Protein AF-A0A443SEF2-F1 (afdb_monomer)

Organism: NCBI:txid299467

Solvent-accessible surface area (backbone atoms only — not comparable to full-atom values): 26270 Å² total; per-residue (Å²): 132,87,85,81,88,89,82,84,82,89,83,88,82,91,87,83,85,88,81,92,82,82,82,84,72,86,77,74,76,85,74,77,94,78,76,86,68,85,72,50,76,70,44,28,43,42,36,48,50,51,30,52,54,38,49,52,52,45,51,46,50,52,51,35,56,52,44,46,54,47,48,27,53,51,24,52,75,70,64,40,57,72,59,18,53,52,37,48,45,32,68,51,46,24,25,53,52,43,18,51,45,51,42,31,57,44,52,56,73,44,94,71,85,54,67,69,58,47,52,52,33,39,53,56,11,63,40,36,69,66,49,41,55,50,35,39,48,52,46,33,52,61,22,58,78,46,36,87,64,62,45,63,75,52,73,70,53,50,51,51,51,42,52,43,49,48,62,28,44,56,46,43,43,42,41,26,50,54,18,24,52,55,47,46,24,49,52,54,25,49,63,64,72,42,78,85,82,73,87,53,79,73,56,52,54,57,48,52,52,52,54,51,48,44,49,39,30,50,51,37,39,51,52,34,54,61,49,56,35,59,62,75,50,53,77,67,49,46,48,28,43,50,54,10,46,51,22,32,34,50,19,40,38,52,49,51,22,56,33,41,77,81,36,58,72,60,46,56,52,54,52,49,50,51,24,48,54,48,19,53,54,52,42,50,54,27,53,49,34,46,51,67,50,43,80,74,40,98,81,54,79,74,78,75,67,49,66,64,38,56,49,26,43,49,52,51,34,34,60,73,46,4,58,42,50,73,48,47,79,73,83,48,68,80,50,44,44,94,55,40,57,58,53,51,51,49,51,53,50,52,49,53,51,50,47,51,49,52,37,48,53,51,42,39,72,76,77,37,89,77,73,53,73,68,55,53,51,49,56,48,48,32,51,52,21,41,54,50,9,49,50,30,37,52,50,26,60,70,73,45,68,89,58,57,62,50,60,46,56,41,50,53,49,50,63,66,69,49,80,72,74,88,84,72,88,66,74,90,56,54,72,60,56,64,53,35,60,59,43,22,57,60,45,52,58,42,63,72,56,33,52,78,83,62,62,70,67,40,51,56,52,49,51,52,48,55,50,55,51,55,62,64,73,74,112

InterPro domains:
  IPR018629 XK-related protein [PF09815] (53-398)
  IPR050895 XK-related phospholipid scramblase [PTHR16024] (29-406)

Foldseek 3Di:
DDDDDDDDDDDDDDDDDDDDDDDDDDDDPDDDPPDPPPPDLCLLQVLVVLLVVLVVLLVLLVLLVVLLVVQLVVCVVVVVVVSNVLSVCLVQVLLVLQLLVQLLLVLLPDVDDDPVSNVVSNVCSNCLSVVLNVLSVVSNVLSVVCNVVSDHDDPVVVLVNLLSLQSNLVSLLSNLVSNLLSLLLVLLLVVVLPPQPPDDPVSVVVVVSSVSNNVSSLVSVLVSLLQQAWLPDDPLLRVLLSLLLSLLSLLLSLLLSLLCSPQPPVSVVVLVVQLVVFLVVVLVLQVVQVVVVCVVPVPPPPSPPDPSSSVSLSSLSSSPPSNCLSRDQDCAASCVPPVNVLVSLVVSLVVSVVSVVSSCVVCCVPPNDDDDPVRVVSVVSSVCSSVSSSVSVVVSSVVDDPCPNLVLVLVLVVVVPPDDPPDDPDDDCVSVSSSQSNTGDVSVSCVSRHNGDDNVVSVVVVVVVVVVVVVVVVD

Mean predicted aligned error: 12.03 Å

Radius of gyration: 27.91 Å; Cα contacts (8 Å, |Δi|>4): 403; chains: 1; bounding box: 65×91×68 Å

Structure (mmCIF, N/CA/C/O backbone):
data_AF-A0A443SEF2-F1
#
_entry.id   AF-A0A443SEF2-F1
#
loop_
_atom_site.group_PDB
_atom_site.id
_atom_site.type_symbol
_atom_site.label_atom_id
_atom_site.label_alt_id
_atom_site.label_comp_id
_atom_site.label_asym_id
_atom_site.label_entity_id
_atom_site.label_seq_id
_atom_site.pdbx_PDB_ins_code
_atom_site.Cartn_x
_atom_site.Cartn_y
_atom_site.Cartn_z
_atom_site.occupancy
_atom_site.B_iso_or_equiv
_atom_site.auth_seq_id
_atom_site.auth_comp_id
_atom_site.auth_asym_id
_atom_site.auth_atom_id
_atom_site.pdbx_PDB_model_num
ATOM 1 N N . MET A 1 1 ? -13.522 63.392 -0.055 1.00 31.08 1 MET A N 1
ATOM 2 C CA . MET A 1 1 ? -12.652 64.544 0.246 1.00 31.08 1 MET A CA 1
ATOM 3 C C . MET A 1 1 ? -13.063 65.016 1.622 1.00 31.08 1 MET A C 1
ATOM 5 O O . MET A 1 1 ? -14.223 65.380 1.734 1.00 31.08 1 MET A O 1
ATOM 9 N N . ASN A 1 2 ? -12.163 64.802 2.591 1.00 27.89 2 ASN A N 1
ATOM 10 C CA . ASN A 1 2 ? -11.969 65.402 3.926 1.00 27.89 2 ASN A CA 1
ATOM 11 C C . ASN A 1 2 ? -13.153 66.121 4.580 1.00 27.89 2 ASN A C 1
ATOM 13 O O . ASN A 1 2 ? -13.863 66.870 3.930 1.00 27.89 2 ASN A O 1
ATOM 17 N N . ASP A 1 3 ? -13.403 66.062 5.873 1.00 30.77 3 ASP A N 1
ATOM 18 C CA . ASP A 1 3 ? -12.694 65.699 7.110 1.00 30.77 3 ASP A CA 1
ATOM 19 C C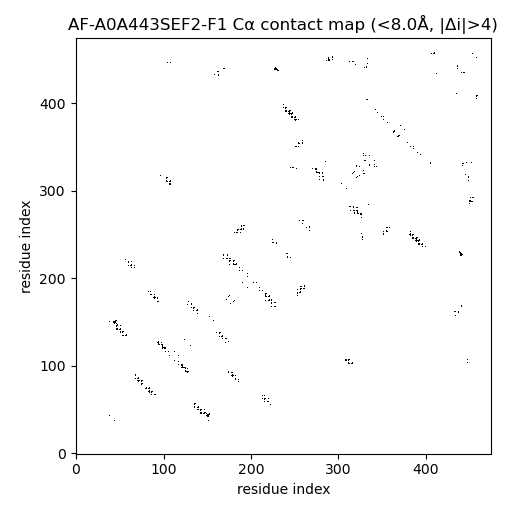 . ASP A 1 3 ? -13.858 65.743 8.151 1.00 30.77 3 ASP A C 1
ATOM 21 O O . ASP A 1 3 ? -14.938 66.245 7.843 1.00 30.77 3 ASP A O 1
ATOM 25 N N . GLU A 1 4 ? -13.866 65.217 9.367 1.00 31.42 4 GLU A N 1
ATOM 26 C CA . GLU A 1 4 ? -12.897 65.360 10.440 1.00 31.42 4 GLU A CA 1
ATOM 27 C C . GLU A 1 4 ? -13.486 64.581 11.635 1.00 31.42 4 GLU A C 1
ATOM 29 O O . GLU A 1 4 ? -14.703 64.551 11.852 1.00 31.42 4 GLU A O 1
ATOM 34 N N . ARG A 1 5 ? -12.621 63.931 12.413 1.00 31.66 5 ARG A N 1
ATOM 35 C CA . ARG A 1 5 ? -12.939 63.354 13.727 1.00 31.66 5 ARG A CA 1
ATOM 36 C C . ARG A 1 5 ? -13.062 64.468 14.770 1.00 31.66 5 ARG A C 1
ATOM 38 O O . ARG A 1 5 ? -12.310 65.424 14.694 1.00 31.66 5 ARG A O 1
ATOM 45 N N . GLU A 1 6 ? -13.885 64.248 15.800 1.00 31.42 6 GLU A N 1
ATOM 46 C CA . GLU A 1 6 ? -13.495 64.222 17.234 1.00 31.42 6 GLU A CA 1
ATOM 47 C C . GLU A 1 6 ? -14.647 64.609 18.180 1.00 31.42 6 GLU A C 1
ATOM 49 O O . GLU A 1 6 ? -15.250 65.671 18.039 1.00 31.42 6 GLU A O 1
ATOM 54 N N . ARG A 1 7 ? -14.893 63.750 19.185 1.00 28.31 7 ARG A N 1
ATOM 55 C CA . ARG A 1 7 ? -15.193 64.032 20.617 1.00 28.31 7 ARG A CA 1
ATOM 56 C C . ARG A 1 7 ? -15.689 62.729 21.264 1.00 28.31 7 ARG A C 1
ATOM 58 O O . ARG A 1 7 ? -16.687 62.176 20.822 1.00 28.31 7 ARG A O 1
ATOM 65 N N . ILE A 1 8 ? -14.898 62.049 22.098 1.00 29.11 8 ILE A N 1
ATOM 66 C CA . ILE A 1 8 ? -14.588 62.308 23.525 1.00 29.11 8 ILE A CA 1
ATOM 67 C C . ILE A 1 8 ? -15.820 62.141 24.443 1.00 29.11 8 ILE A C 1
ATOM 69 O O . ILE A 1 8 ? -16.659 63.027 24.554 1.00 29.11 8 ILE A O 1
ATOM 73 N N . GLU A 1 9 ? -15.877 60.947 25.048 1.00 27.11 9 GLU A N 1
ATOM 74 C CA . GLU A 1 9 ? -16.004 60.627 26.486 1.00 27.11 9 GLU A CA 1
ATOM 75 C C . GLU A 1 9 ? -17.026 61.342 27.405 1.00 27.11 9 GLU A C 1
ATOM 77 O O . GLU A 1 9 ? -16.905 62.512 27.745 1.00 27.11 9 GLU A O 1
ATOM 82 N N . THR A 1 10 ? -17.964 60.514 27.897 1.00 25.31 10 THR A N 1
ATOM 83 C CA . THR A 1 10 ? -18.425 60.303 29.297 1.00 25.31 10 THR A CA 1
ATOM 84 C C . THR A 1 10 ? -18.629 61.477 30.267 1.00 25.31 10 THR A C 1
ATOM 86 O O . THR A 1 10 ? -17.675 62.148 30.642 1.00 25.31 10 THR A O 1
ATOM 89 N N . CYS A 1 11 ? -19.824 61.531 30.888 1.00 23.69 11 CYS A N 1
ATOM 90 C CA . CYS A 1 11 ? -19.982 61.351 32.348 1.00 23.69 11 CYS A CA 1
ATOM 91 C C . CYS A 1 11 ? -21.457 61.276 32.822 1.00 23.69 11 CYS A C 1
ATOM 93 O O . CYS A 1 11 ? -22.261 62.163 32.559 1.00 23.69 11 CYS A O 1
ATOM 95 N N . ASN A 1 12 ? -21.751 60.184 33.540 1.00 24.08 12 ASN A N 1
ATOM 96 C CA . ASN A 1 12 ? -22.638 59.957 34.699 1.00 24.08 12 ASN A CA 1
ATOM 97 C C . ASN A 1 12 ? -23.576 61.076 35.216 1.00 24.08 12 ASN A C 1
ATOM 99 O O . ASN A 1 12 ? -23.124 62.182 35.486 1.00 24.08 12 ASN A O 1
ATOM 103 N N . SER A 1 13 ? -24.809 60.717 35.625 1.00 25.25 13 SER A N 1
ATOM 104 C CA . SER A 1 13 ? -25.095 60.304 37.023 1.00 25.25 13 SER A CA 1
ATOM 105 C C . SER A 1 13 ? -26.589 60.013 37.305 1.00 25.25 13 SER A C 1
ATOM 107 O O . SER A 1 13 ? -27.451 60.851 37.072 1.00 25.25 13 SER A O 1
ATOM 109 N N . THR A 1 14 ? -26.830 58.829 37.892 1.00 2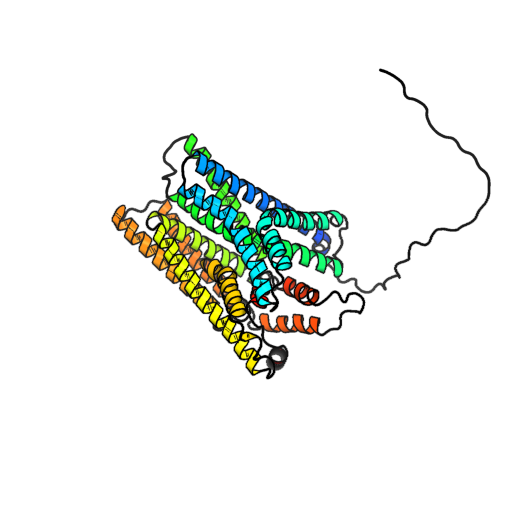6.09 14 THR A N 1
ATOM 110 C CA . THR A 1 14 ? -27.801 58.458 38.958 1.00 26.09 14 THR A CA 1
ATOM 111 C C . THR A 1 14 ? -29.285 58.845 38.881 1.00 26.09 14 THR A C 1
ATOM 113 O O . THR A 1 14 ? -29.633 60.013 39.012 1.00 26.09 14 THR A O 1
ATOM 116 N N . ASN A 1 15 ? -30.164 57.830 38.940 1.00 27.08 15 ASN A N 1
ATOM 117 C CA . ASN A 1 15 ? -30.991 57.537 40.131 1.00 27.08 15 ASN A CA 1
ATOM 118 C C . ASN A 1 15 ? -31.884 56.293 39.933 1.00 27.08 15 ASN A C 1
ATOM 120 O O . ASN A 1 15 ? -32.561 56.185 38.917 1.00 27.08 15 ASN A O 1
ATOM 124 N N . GLY A 1 16 ? -31.970 55.428 40.956 1.00 25.95 16 GLY A N 1
ATOM 125 C CA . GLY A 1 16 ? -33.220 54.705 41.250 1.00 25.95 16 GLY A CA 1
ATOM 126 C C . GLY A 1 16 ? -33.213 53.168 41.270 1.00 25.95 16 GLY A C 1
ATOM 127 O O . GLY A 1 16 ? -33.671 52.549 40.326 1.00 25.95 16 GLY A O 1
ATOM 128 N N . VAL A 1 17 ? -32.803 52.588 42.406 1.00 28.12 17 VAL A N 1
ATOM 129 C CA . VAL A 1 17 ? -33.473 51.476 43.130 1.00 28.12 17 VAL A CA 1
ATOM 130 C C . VAL A 1 17 ? -33.784 50.149 42.388 1.00 28.12 17 VAL A C 1
ATOM 132 O O . VAL A 1 17 ? -34.808 49.992 41.739 1.00 28.12 17 VAL A O 1
ATOM 135 N N . ASN A 1 18 ? -32.918 49.158 42.650 1.00 26.17 18 ASN A N 1
ATOM 136 C CA . ASN A 1 18 ? -33.163 47.761 43.071 1.00 26.17 18 ASN A CA 1
ATOM 137 C C . ASN A 1 18 ? -34.419 47.003 42.573 1.00 26.17 18 ASN A C 1
ATOM 139 O O . ASN A 1 18 ? -35.508 47.208 43.102 1.00 26.17 18 ASN A O 1
ATOM 143 N N . ASN A 1 19 ? -34.239 45.952 41.758 1.00 26.75 19 ASN A N 1
ATOM 144 C CA . ASN A 1 19 ? -34.151 44.564 42.256 1.00 26.75 19 ASN A CA 1
ATOM 145 C C . ASN A 1 19 ? -34.047 43.520 41.124 1.00 26.75 19 ASN A C 1
ATOM 147 O O . ASN A 1 19 ? -34.882 43.460 40.229 1.00 26.75 19 ASN A O 1
ATOM 151 N N . ALA A 1 20 ? -33.004 42.695 41.258 1.00 31.42 20 ALA A N 1
ATOM 152 C CA . ALA A 1 20 ? -32.863 41.277 40.928 1.00 31.42 20 ALA A CA 1
ATOM 153 C C . ALA A 1 20 ? -33.900 40.612 40.000 1.00 31.42 20 ALA A C 1
ATOM 155 O O . ALA A 1 20 ? -35.021 40.334 40.413 1.00 31.42 20 ALA A O 1
ATOM 156 N N . ASN A 1 21 ? -33.431 40.231 38.808 1.00 27.44 21 ASN A N 1
ATOM 157 C CA . ASN A 1 21 ? -33.782 38.996 38.101 1.00 27.44 21 ASN A CA 1
ATOM 158 C C . ASN A 1 21 ? -32.638 38.689 37.118 1.00 27.44 21 ASN A C 1
ATOM 160 O O . ASN A 1 21 ? -32.672 39.113 35.966 1.00 27.44 21 ASN A O 1
ATOM 164 N N . ASP A 1 22 ? -31.601 38.004 37.609 1.00 28.27 22 ASP A N 1
ATOM 165 C CA . ASP A 1 22 ? -30.583 37.382 36.759 1.00 28.27 22 ASP A CA 1
ATOM 166 C C . ASP A 1 22 ? -31.197 36.162 36.066 1.00 28.27 22 ASP A C 1
ATOM 168 O O . ASP A 1 22 ? -31.736 35.254 36.707 1.00 28.27 22 ASP A O 1
ATOM 172 N N . GLU A 1 23 ? -31.115 36.159 34.741 1.00 29.95 23 GLU A N 1
ATOM 173 C CA . GLU A 1 23 ? -31.544 35.066 33.884 1.00 29.95 23 GLU A CA 1
ATOM 174 C C . GLU A 1 23 ? -30.740 33.788 34.165 1.00 29.95 23 GLU A C 1
ATOM 176 O O . GLU A 1 23 ? -29.507 33.749 34.155 1.00 29.95 23 GLU A O 1
ATOM 181 N N . HIS A 1 24 ? -31.485 32.710 34.401 1.00 27.84 24 HIS A N 1
ATOM 182 C CA . HIS A 1 24 ? -31.003 31.350 34.582 1.00 27.84 24 HIS A CA 1
ATOM 183 C C . HIS A 1 24 ? -30.228 30.827 33.359 1.00 27.84 24 HIS A C 1
ATOM 185 O O . HIS A 1 24 ? -30.811 30.345 32.389 1.00 27.84 24 HIS A O 1
ATOM 191 N N . LEU A 1 25 ? -28.899 30.788 33.464 1.00 30.64 25 LEU A N 1
ATOM 192 C CA . LEU A 1 25 ? -28.085 29.767 32.800 1.00 30.64 25 LEU A CA 1
ATOM 193 C C . LEU A 1 25 ? -28.329 28.405 33.487 1.00 30.64 25 LEU A C 1
ATOM 195 O O . LEU A 1 25 ? -28.334 28.353 34.721 1.00 30.64 25 LEU A O 1
ATOM 199 N N . PRO A 1 26 ? -28.506 27.292 32.746 1.00 28.31 26 PRO A N 1
ATOM 200 C CA . PRO A 1 26 ? -28.701 25.987 33.362 1.00 28.31 26 PRO A CA 1
ATOM 201 C C . PRO A 1 26 ? -27.434 25.575 34.119 1.00 28.31 26 PRO A C 1
ATOM 203 O O . PRO A 1 26 ? -26.384 25.319 33.526 1.00 28.31 26 PRO A O 1
ATOM 206 N N . GLN A 1 27 ? -27.546 25.509 35.445 1.00 25.75 27 GLN A N 1
ATOM 207 C CA . GLN A 1 27 ? -26.523 24.951 36.318 1.00 25.75 27 GLN A CA 1
ATOM 208 C C . GLN A 1 27 ? -26.372 23.454 36.028 1.00 25.75 27 GLN A C 1
ATOM 210 O O . GLN A 1 27 ? -27.274 22.654 36.275 1.00 25.75 27 GLN A O 1
ATOM 215 N N . VAL A 1 28 ? -25.204 23.077 35.510 1.00 34.28 28 VAL A N 1
ATOM 216 C CA . VAL A 1 28 ? -24.729 21.692 35.492 1.00 34.28 28 VAL A CA 1
ATOM 217 C C . VAL A 1 28 ? -24.609 21.230 36.952 1.00 34.28 28 VAL A C 1
ATOM 219 O O . VAL A 1 28 ? -23.968 21.930 37.741 1.00 34.28 28 VAL A O 1
ATOM 222 N N . PRO A 1 29 ? -25.215 20.098 37.356 1.00 30.45 29 PRO A N 1
ATOM 223 C CA . PRO A 1 29 ? -25.147 19.647 38.740 1.00 30.45 29 PRO A CA 1
ATOM 224 C C . PRO A 1 29 ? -23.691 19.362 39.143 1.00 30.45 29 PRO A C 1
ATOM 226 O O . PRO A 1 29 ? -22.912 18.861 38.324 1.00 30.45 29 PRO A O 1
ATOM 229 N N . PRO A 1 30 ? -23.303 19.657 40.397 1.00 26.58 30 PRO A N 1
ATOM 230 C CA . PRO A 1 30 ? -21.941 19.454 40.863 1.00 26.58 30 PRO A CA 1
ATOM 231 C C . PRO A 1 30 ? -21.643 17.952 40.893 1.00 26.58 30 PRO A C 1
ATOM 233 O O . PRO A 1 30 ? -22.129 17.220 41.755 1.00 26.58 30 PRO A O 1
ATOM 236 N N . GLN A 1 31 ? -20.851 17.482 39.928 1.00 30.27 31 GLN A N 1
ATOM 237 C CA . GLN A 1 31 ? -20.332 16.121 39.938 1.00 30.27 31 GLN A CA 1
ATOM 238 C C . GLN A 1 31 ? -19.457 15.928 41.176 1.00 30.27 31 GLN A C 1
ATOM 240 O O . GLN A 1 31 ? -18.488 16.654 41.413 1.00 30.27 31 GLN A O 1
ATOM 245 N N . SER A 1 32 ? -19.835 14.928 41.966 1.00 26.62 32 SER A N 1
ATOM 246 C CA . SER A 1 32 ? -19.120 14.456 43.139 1.00 26.62 32 SER A CA 1
ATOM 247 C C . SER A 1 32 ? -17.642 14.230 42.828 1.00 26.62 32 SER A C 1
ATOM 249 O O . SER A 1 32 ? -17.269 13.481 41.926 1.00 26.62 32 SER A O 1
ATOM 251 N N . SER A 1 33 ? -16.810 14.872 43.633 1.00 31.27 33 SER A N 1
ATOM 252 C CA . SER A 1 33 ? -15.357 14.814 43.670 1.00 31.27 33 SER A CA 1
ATOM 253 C C . SER A 1 33 ? -14.836 13.419 44.032 1.00 31.27 33 SER A C 1
ATOM 255 O O . SER A 1 33 ? -14.393 13.185 45.154 1.00 31.27 33 SER A O 1
ATOM 257 N N . ARG A 1 34 ? -14.854 12.467 43.094 1.00 29.20 34 ARG A N 1
ATOM 258 C CA . ARG A 1 34 ? -14.167 11.177 43.278 1.00 29.20 34 ARG A CA 1
ATOM 259 C C . ARG A 1 34 ? -13.865 10.461 41.960 1.00 29.20 34 ARG A C 1
ATOM 261 O O . ARG A 1 34 ? -14.252 9.327 41.773 1.00 29.20 34 ARG A O 1
ATOM 268 N N . ASP A 1 35 ? -13.130 11.129 41.076 1.00 30.70 35 ASP A N 1
ATOM 269 C CA . ASP A 1 35 ? -12.331 10.460 40.038 1.00 30.70 35 ASP A CA 1
ATOM 270 C C . ASP A 1 35 ? -11.144 11.346 39.628 1.00 30.70 35 ASP A C 1
ATOM 272 O O . ASP A 1 35 ? -10.974 11.779 38.490 1.00 30.70 35 ASP A O 1
ATOM 276 N N . ARG A 1 36 ? -10.265 11.641 40.595 1.00 33.81 36 ARG A N 1
ATOM 277 C CA . ARG A 1 36 ? -8.879 12.020 40.278 1.00 33.81 36 ARG A CA 1
ATOM 278 C C . ARG A 1 36 ? -8.112 10.743 39.941 1.00 33.81 36 ARG A C 1
ATOM 280 O O . ARG A 1 36 ? -7.241 10.323 40.697 1.00 33.81 36 ARG A O 1
ATOM 287 N N . SER A 1 37 ? -8.438 10.127 38.806 1.00 38.12 37 SER A N 1
ATOM 288 C CA . SER A 1 37 ? -7.465 9.254 38.162 1.00 38.12 37 SER A CA 1
ATOM 289 C C . SER A 1 37 ? -6.357 10.158 37.622 1.00 38.12 37 SER A C 1
ATOM 291 O O . SER A 1 37 ? -6.589 11.197 36.999 1.00 38.12 37 SER A O 1
ATOM 293 N N . THR A 1 38 ? -5.128 9.828 37.981 1.00 38.19 38 THR A N 1
ATOM 294 C CA . THR A 1 38 ? -3.894 10.513 37.613 1.00 38.19 38 THR A CA 1
ATOM 295 C C . THR A 1 38 ? -3.651 10.391 36.106 1.00 38.19 38 THR A C 1
ATOM 297 O O . THR A 1 38 ? -2.796 9.643 35.644 1.00 38.19 38 THR A O 1
ATOM 300 N N . GLY A 1 39 ? -4.405 11.148 35.307 1.00 43.69 39 GLY A N 1
ATOM 301 C CA . GLY A 1 39 ? -4.093 11.376 33.903 1.00 43.69 39 GLY A CA 1
ATOM 302 C C . GLY A 1 39 ? -2.773 12.136 33.819 1.00 43.69 39 GLY A C 1
ATOM 303 O O . GLY A 1 39 ? -2.729 13.334 34.109 1.00 43.69 39 GLY A O 1
ATOM 304 N N . GLY A 1 40 ? -1.689 11.427 33.490 1.00 54.78 40 GLY A N 1
ATOM 305 C CA . GLY A 1 40 ? -0.344 11.992 33.386 1.00 54.78 40 GLY A CA 1
ATOM 306 C C . GLY A 1 40 ? -0.278 13.205 32.450 1.00 54.78 40 GLY A C 1
ATOM 307 O O . GLY A 1 40 ? -1.167 13.427 31.629 1.00 54.78 40 GLY A O 1
ATOM 308 N N . VAL A 1 41 ? 0.802 13.986 32.543 1.00 64.69 41 VAL A N 1
ATOM 309 C CA . VAL A 1 41 ? 1.046 15.198 31.728 1.00 64.69 41 VAL A CA 1
ATOM 310 C C . VAL A 1 41 ? 0.798 14.955 30.229 1.00 64.69 41 VAL A C 1
ATOM 312 O O . VAL A 1 41 ? 0.203 15.789 29.554 1.00 64.69 41 VAL A O 1
ATOM 315 N N . LEU A 1 42 ? 1.136 13.761 29.731 1.00 60.78 42 LEU A N 1
ATOM 316 C CA . LEU A 1 42 ? 0.876 13.311 28.358 1.00 60.78 42 LEU A CA 1
ATOM 317 C C . LEU A 1 42 ? -0.606 13.323 27.950 1.00 60.78 42 LEU A C 1
ATOM 319 O O . LEU A 1 42 ? -0.919 13.624 26.802 1.00 60.78 42 LEU A O 1
ATOM 323 N N . ALA A 1 43 ? -1.523 13.024 28.869 1.00 61.56 43 ALA A N 1
ATOM 324 C CA . ALA A 1 43 ? -2.956 13.018 28.590 1.00 61.56 43 ALA A CA 1
ATOM 325 C C . ALA A 1 43 ? -3.538 14.442 28.505 1.00 61.56 43 ALA A C 1
ATOM 327 O O . ALA A 1 43 ? -4.543 14.655 27.832 1.00 61.56 43 ALA A O 1
ATOM 328 N N . ARG A 1 44 ? -2.888 15.423 29.150 1.00 69.69 44 ARG A N 1
ATOM 329 C CA . ARG A 1 44 ? -3.277 16.845 29.111 1.00 69.69 44 ARG A CA 1
ATOM 330 C C . ARG A 1 44 ? -2.816 17.566 27.843 1.00 69.69 44 ARG A C 1
ATOM 332 O O . ARG A 1 44 ? -3.395 18.590 27.496 1.00 69.69 44 ARG A O 1
ATOM 339 N N . ILE A 1 45 ? -1.804 17.021 27.161 1.00 83.19 45 ILE A N 1
ATOM 340 C CA . ILE A 1 45 ? -1.227 17.570 25.919 1.00 83.19 45 ILE A CA 1
ATOM 341 C C . ILE A 1 45 ? -1.799 16.844 24.678 1.00 83.19 45 ILE A C 1
ATOM 343 O O . ILE A 1 45 ? -1.320 16.993 23.555 1.00 83.19 45 ILE A O 1
ATOM 347 N N . LEU A 1 46 ? -2.835 16.014 24.853 1.00 84.19 46 LEU A N 1
ATOM 348 C CA . LEU A 1 46 ? -3.359 15.172 23.778 1.00 84.19 46 LEU A CA 1
ATOM 349 C C . LEU A 1 46 ? -3.862 15.998 22.586 1.00 84.19 46 LEU A C 1
ATOM 351 O O . LEU A 1 46 ? -3.525 15.665 21.455 1.00 84.19 46 LEU A O 1
ATOM 355 N N . PHE A 1 47 ? -4.601 17.086 22.818 1.00 85.00 47 PHE A N 1
ATOM 356 C CA . PHE A 1 47 ? -5.130 17.925 21.737 1.00 85.00 47 PHE A CA 1
ATOM 357 C C . PHE A 1 47 ? -4.032 18.658 20.955 1.00 85.00 47 PHE A C 1
ATOM 359 O O . PHE A 1 47 ? -4.104 18.725 19.734 1.00 85.00 47 PHE A O 1
ATOM 366 N N . GLN A 1 48 ? -2.994 19.156 21.628 1.00 87.31 48 GLN A N 1
ATOM 367 C CA . GLN A 1 48 ? -1.848 19.827 21.004 1.00 87.31 48 GLN A CA 1
ATOM 368 C C . GLN A 1 48 ? -1.027 18.833 20.189 1.00 87.31 48 GLN A C 1
ATOM 370 O O . GLN A 1 48 ? -0.625 19.117 19.064 1.00 87.31 48 GLN A O 1
ATOM 375 N N . ARG A 1 49 ? -0.828 17.631 20.738 1.00 86.62 49 ARG A N 1
ATOM 376 C CA . ARG A 1 49 ? -0.200 16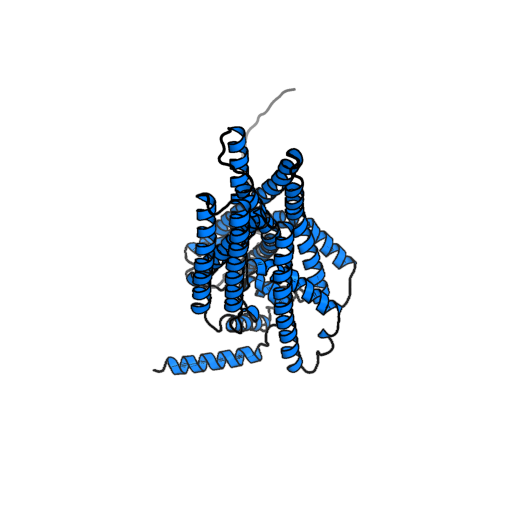.531 20.019 1.00 86.62 49 ARG A CA 1
ATOM 377 C C . ARG A 1 49 ? -1.002 16.199 18.758 1.00 86.62 49 ARG A C 1
ATOM 379 O O . ARG A 1 49 ? -0.427 16.167 17.676 1.00 86.62 49 ARG A O 1
ATOM 386 N N . LEU A 1 50 ? -2.312 15.991 18.882 1.00 86.19 50 LEU A N 1
ATOM 387 C CA . LEU A 1 50 ? -3.179 15.628 17.758 1.00 86.19 50 LEU A CA 1
ATOM 388 C C . LEU A 1 50 ? -3.224 16.729 16.693 1.00 86.19 50 LEU A C 1
ATOM 390 O O . LEU A 1 50 ? -3.198 16.415 15.508 1.00 86.19 50 LEU A O 1
ATOM 394 N N . LEU A 1 51 ? -3.200 17.999 17.106 1.00 88.75 51 LEU A N 1
ATOM 395 C CA . LEU A 1 51 ? -3.093 19.151 16.211 1.00 88.75 51 LEU A CA 1
ATOM 396 C C . LEU A 1 51 ? -1.798 19.102 15.386 1.00 88.75 51 LEU A C 1
ATOM 398 O O . LEU A 1 51 ? -1.856 19.179 14.162 1.00 88.75 51 LEU A O 1
ATOM 402 N N . 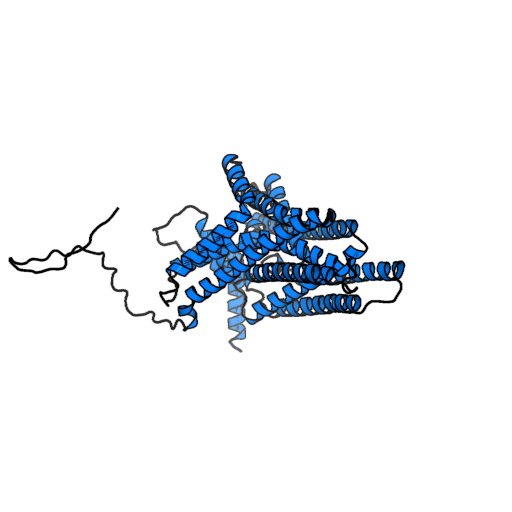ILE A 1 52 ? -0.643 18.921 16.039 1.00 89.88 52 ILE A N 1
ATOM 403 C CA . ILE A 1 52 ? 0.661 18.838 15.359 1.00 89.88 52 ILE A CA 1
ATOM 404 C C . ILE A 1 52 ? 0.691 17.644 14.401 1.00 89.88 52 ILE A C 1
ATOM 406 O O . ILE A 1 52 ? 1.059 17.803 13.241 1.00 89.88 52 ILE A O 1
ATOM 410 N N . PHE A 1 53 ? 0.269 16.459 14.852 1.00 87.62 53 PHE A N 1
ATOM 411 C CA . PHE A 1 53 ? 0.243 15.267 13.998 1.00 87.62 53 PHE A CA 1
ATOM 412 C C . PHE A 1 53 ? -0.691 15.436 12.796 1.00 87.62 53 PHE A C 1
ATOM 414 O O . PHE A 1 53 ? -0.325 15.056 11.686 1.00 87.62 53 PHE A O 1
ATOM 421 N N . SER A 1 54 ? -1.865 16.040 12.991 1.00 87.25 54 SER A N 1
ATOM 422 C CA . SER A 1 54 ? -2.824 16.286 11.906 1.00 87.25 54 SER A CA 1
ATOM 423 C C . SER A 1 54 ? -2.298 17.307 10.902 1.00 87.25 54 SER A C 1
ATOM 425 O O . SER A 1 54 ? -2.474 17.123 9.701 1.00 87.25 54 SER A O 1
ATOM 427 N N . LEU A 1 55 ? -1.607 18.347 11.378 1.00 91.69 55 LEU A N 1
ATOM 428 C CA . LEU A 1 55 ? -0.957 19.333 10.519 1.00 91.69 55 LEU A CA 1
ATOM 429 C C . LEU A 1 55 ? 0.173 18.702 9.698 1.00 91.69 55 LEU A C 1
ATOM 431 O O . LEU A 1 55 ? 0.235 18.914 8.492 1.00 91.69 55 LEU A O 1
ATOM 435 N N . VAL A 1 56 ? 1.032 17.896 10.328 1.00 90.56 56 VAL A N 1
ATOM 436 C CA . VAL A 1 56 ? 2.111 17.177 9.633 1.00 90.56 56 VAL A CA 1
ATOM 437 C C . VAL A 1 56 ? 1.540 16.247 8.562 1.00 90.56 56 VAL A C 1
ATOM 439 O O . VAL A 1 56 ? 2.006 16.287 7.427 1.00 90.56 56 VAL A O 1
ATOM 442 N N . ARG A 1 57 ? 0.494 15.471 8.881 1.00 89.19 57 ARG A N 1
ATOM 443 C CA . ARG A 1 57 ? -0.195 14.608 7.906 1.00 89.19 57 ARG A CA 1
ATOM 444 C C . ARG A 1 57 ? -0.753 15.402 6.725 1.00 89.19 57 ARG A C 1
ATOM 446 O O . ARG A 1 57 ? -0.529 15.022 5.582 1.00 89.19 57 ARG A O 1
ATOM 453 N N . LEU A 1 58 ? -1.414 16.531 6.988 1.00 91.06 58 LEU A N 1
ATOM 454 C CA . LEU A 1 58 ? -1.938 17.399 5.932 1.00 91.06 58 LEU A CA 1
ATOM 455 C C . LEU A 1 58 ? -0.819 17.953 5.037 1.00 91.06 58 LEU A C 1
ATOM 457 O O . LEU A 1 58 ? -0.969 17.958 3.821 1.00 91.06 58 LEU A O 1
ATOM 461 N N . ILE A 1 59 ? 0.302 18.394 5.616 1.00 92.19 59 ILE A N 1
ATOM 462 C CA . ILE A 1 59 ? 1.453 18.900 4.852 1.00 92.19 59 ILE A CA 1
ATOM 463 C C . ILE A 1 59 ? 2.042 17.800 3.964 1.00 92.19 59 ILE A C 1
ATOM 465 O O . ILE A 1 59 ? 2.298 18.053 2.789 1.00 92.19 59 ILE A O 1
ATOM 469 N N . ILE A 1 60 ? 2.229 16.588 4.501 1.00 90.88 60 ILE A N 1
ATOM 470 C CA . ILE A 1 60 ? 2.729 15.436 3.734 1.00 90.88 60 ILE A CA 1
ATOM 471 C C . ILE A 1 60 ? 1.800 15.151 2.552 1.00 90.88 60 ILE A C 1
ATOM 473 O O . ILE A 1 60 ? 2.271 15.044 1.422 1.00 90.88 60 ILE A O 1
ATOM 477 N N . TYR A 1 61 ? 0.491 15.100 2.800 1.00 89.88 61 TYR A N 1
ATOM 478 C CA . TYR A 1 61 ? -0.506 14.824 1.771 1.00 89.88 61 TYR A CA 1
ATOM 479 C C . TYR A 1 61 ? -0.558 15.910 0.684 1.00 89.88 61 TYR A C 1
ATOM 481 O O . TYR A 1 61 ? -0.512 15.600 -0.503 1.00 89.88 61 TYR A O 1
ATOM 489 N N . LEU A 1 62 ? -0.581 17.194 1.060 1.00 92.00 62 LEU A N 1
ATOM 490 C CA . LEU A 1 62 ? -0.570 18.294 0.088 1.00 92.00 62 LEU A CA 1
ATOM 491 C C . LEU A 1 62 ? 0.718 18.314 -0.742 1.00 92.00 62 LEU A C 1
ATOM 493 O O . LEU A 1 62 ? 0.663 18.537 -1.950 1.00 92.00 62 LEU A O 1
ATOM 497 N N .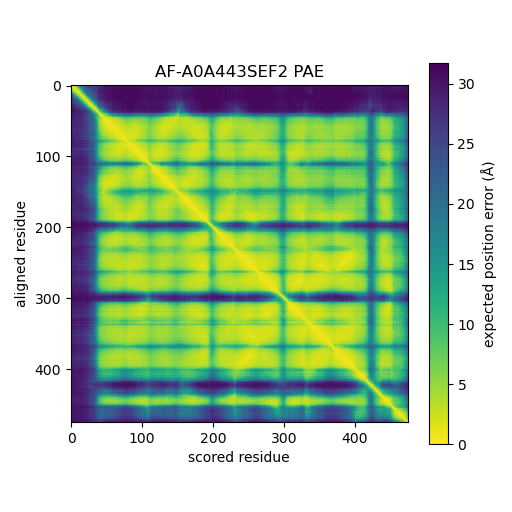 ASN A 1 63 ? 1.866 18.053 -0.110 1.00 90.94 63 ASN A N 1
ATOM 498 C CA . ASN A 1 63 ? 3.134 17.930 -0.820 1.00 90.94 63 ASN A CA 1
ATOM 499 C C . ASN A 1 63 ? 3.113 16.745 -1.795 1.00 90.94 63 ASN A C 1
ATOM 501 O O . ASN A 1 63 ? 3.597 16.889 -2.912 1.00 90.94 63 ASN A O 1
ATOM 505 N N . LYS A 1 64 ? 2.518 15.608 -1.411 1.00 88.19 64 LYS A N 1
ATOM 506 C CA . LYS A 1 64 ? 2.358 14.447 -2.294 1.00 88.19 64 LYS A CA 1
ATOM 507 C C . LYS A 1 64 ? 1.501 14.786 -3.512 1.00 88.19 64 LYS A C 1
ATOM 509 O O . LYS A 1 64 ? 1.973 14.623 -4.626 1.00 88.19 64 LYS A O 1
ATOM 514 N N . ILE A 1 65 ? 0.306 15.350 -3.323 1.00 89.88 65 ILE A N 1
ATOM 515 C CA . ILE A 1 65 ? -0.559 15.764 -4.444 1.00 89.88 65 ILE A CA 1
ATOM 516 C C . ILE A 1 65 ? 0.189 16.712 -5.387 1.00 89.88 65 ILE A C 1
ATOM 518 O O . ILE A 1 65 ? 0.164 16.530 -6.602 1.00 89.88 65 ILE A O 1
ATOM 522 N N . TYR A 1 66 ? 0.868 17.721 -4.833 1.00 91.69 66 TYR A N 1
ATOM 523 C CA . TYR A 1 66 ? 1.652 18.662 -5.629 1.00 91.69 66 TYR A CA 1
ATOM 524 C C . TYR A 1 66 ? 2.727 17.949 -6.462 1.00 91.69 66 TYR A C 1
ATOM 526 O O . TYR A 1 66 ? 2.849 18.217 -7.655 1.00 91.69 66 TYR A O 1
ATOM 534 N N . GLN A 1 67 ? 3.473 17.023 -5.853 1.00 89.38 67 GLN A N 1
ATOM 535 C CA . GLN A 1 67 ? 4.492 16.230 -6.542 1.00 89.38 67 GLN A CA 1
ATOM 536 C C . GLN A 1 67 ? 3.893 15.334 -7.633 1.00 89.38 67 GLN A C 1
ATOM 538 O O . GLN A 1 67 ? 4.494 15.210 -8.694 1.00 89.38 67 GLN A O 1
ATOM 543 N N . ASP A 1 68 ? 2.709 14.765 -7.412 1.00 89.31 68 ASP A N 1
ATOM 544 C CA . ASP A 1 68 ? 2.037 13.876 -8.367 1.00 89.31 68 ASP A CA 1
ATOM 545 C C . ASP A 1 68 ? 1.626 14.634 -9.630 1.00 89.31 68 ASP A C 1
ATOM 547 O O . ASP A 1 68 ? 1.906 14.190 -10.744 1.00 89.31 68 ASP A O 1
ATOM 551 N N . PHE A 1 69 ? 1.021 15.815 -9.464 1.00 91.50 69 PHE A N 1
ATOM 552 C CA . PHE A 1 69 ? 0.678 16.689 -10.587 1.00 91.50 69 PHE A CA 1
ATOM 553 C C . PHE A 1 69 ? 1.921 17.236 -11.290 1.00 91.50 69 PHE A C 1
ATOM 555 O O . PHE A 1 69 ? 1.967 17.238 -12.519 1.00 91.50 69 PHE A O 1
ATOM 562 N N . HIS A 1 70 ? 2.935 17.656 -10.527 1.00 91.00 70 HIS A N 1
ATOM 563 C CA . HIS A 1 70 ? 4.200 18.122 -11.092 1.00 91.00 70 HIS A CA 1
ATOM 564 C C . HIS A 1 70 ? 4.875 17.032 -11.927 1.00 91.00 70 HIS A C 1
ATOM 566 O O . HIS A 1 70 ? 5.345 17.313 -13.020 1.00 91.00 70 HIS A O 1
ATOM 572 N N . ALA A 1 71 ? 4.891 15.783 -11.455 1.00 87.94 71 ALA A N 1
ATOM 573 C CA . ALA A 1 71 ? 5.481 14.669 -12.188 1.00 87.94 71 ALA A CA 1
ATOM 574 C C . ALA A 1 71 ? 4.771 14.416 -13.530 1.00 87.94 71 ALA A C 1
ATOM 576 O O . ALA A 1 71 ? 5.423 14.090 -14.516 1.00 87.94 71 ALA A O 1
ATOM 577 N N . VAL A 1 72 ? 3.442 14.571 -13.600 1.00 92.25 72 VAL A N 1
ATOM 578 C CA . VAL A 1 72 ? 2.714 14.467 -14.879 1.00 92.25 72 VAL A CA 1
ATOM 579 C C . VAL A 1 72 ? 3.126 15.579 -15.839 1.00 92.25 72 VAL A C 1
ATOM 581 O O . VAL A 1 72 ? 3.402 15.282 -17.000 1.00 92.25 72 VAL A O 1
ATOM 584 N N . ASP A 1 73 ? 3.164 16.825 -15.364 1.00 90.88 73 ASP A N 1
ATOM 585 C CA . ASP A 1 73 ? 3.540 17.988 -16.177 1.00 90.88 73 ASP A CA 1
ATOM 586 C C . ASP A 1 73 ? 4.985 17.879 -16.684 1.00 90.88 73 ASP A C 1
ATOM 588 O O . ASP A 1 73 ? 5.239 18.004 -17.879 1.00 90.88 73 ASP A O 1
ATOM 592 N N . GLU A 1 74 ? 5.918 17.538 -15.795 1.00 87.56 74 GLU A N 1
ATOM 593 C CA . GLU A 1 74 ? 7.337 17.339 -16.100 1.00 87.56 74 GLU A CA 1
ATOM 594 C C . GLU A 1 74 ? 7.536 16.255 -17.169 1.00 87.56 74 GLU A C 1
ATOM 596 O O . GLU A 1 74 ? 8.084 16.535 -18.233 1.00 87.56 74 GLU A O 1
ATOM 601 N N . TYR A 1 75 ? 7.007 15.042 -16.963 1.00 88.38 75 TYR A N 1
ATOM 602 C CA . TYR A 1 75 ? 7.182 13.953 -17.934 1.00 88.38 75 TYR A CA 1
ATOM 603 C C . TYR A 1 75 ? 6.421 14.174 -19.245 1.00 88.38 75 TYR A C 1
ATOM 605 O O . TYR A 1 75 ? 6.806 13.617 -20.275 1.00 88.38 75 TYR A O 1
ATOM 613 N N . TYR A 1 76 ? 5.345 14.964 -19.233 1.00 91.44 76 TYR A N 1
ATOM 614 C CA . TYR A 1 76 ? 4.657 15.367 -20.457 1.00 91.44 76 TYR A CA 1
ATOM 615 C C . TYR A 1 76 ? 5.511 16.344 -21.272 1.00 91.44 76 TYR A C 1
ATOM 617 O O . TYR A 1 76 ? 5.709 16.133 -22.469 1.00 91.44 76 TYR A O 1
ATOM 625 N N . ASN A 1 77 ? 6.057 17.374 -20.620 1.00 90.19 77 ASN A N 1
ATOM 626 C CA . ASN A 1 77 ? 6.898 18.385 -21.260 1.00 90.19 77 ASN A CA 1
ATOM 627 C C . ASN A 1 77 ? 8.230 17.795 -21.761 1.00 90.19 77 ASN A C 1
ATOM 629 O O . ASN A 1 77 ? 8.700 18.167 -22.838 1.00 90.19 77 ASN A O 1
ATOM 633 N N . ASP A 1 78 ? 8.778 16.811 -21.044 1.00 85.50 78 ASP A N 1
ATOM 634 C CA . ASP A 1 78 ? 9.999 16.090 -21.422 1.00 85.50 78 ASP A CA 1
ATOM 635 C C . ASP A 1 78 ? 9.775 15.023 -22.518 1.00 85.50 78 ASP A C 1
ATOM 637 O O . ASP A 1 78 ? 10.731 14.411 -22.991 1.00 85.50 78 ASP A O 1
ATOM 641 N N . ASN A 1 79 ? 8.533 14.816 -22.981 1.00 84.38 79 ASN A N 1
ATOM 642 C CA . ASN A 1 79 ? 8.132 13.764 -23.933 1.00 84.38 79 ASN A CA 1
ATOM 643 C C . ASN A 1 79 ? 8.411 12.322 -23.453 1.00 84.38 79 ASN A C 1
ATOM 645 O O . ASN A 1 79 ? 8.430 11.379 -24.252 1.00 84.38 79 ASN A O 1
ATOM 649 N N . ASP A 1 80 ? 8.554 12.119 -22.144 1.00 86.06 80 ASP A N 1
ATOM 650 C CA . ASP A 1 80 ? 8.727 10.814 -21.504 1.00 86.06 80 ASP A CA 1
ATOM 651 C C . ASP A 1 80 ? 7.349 10.139 -21.287 1.00 86.06 80 ASP A C 1
ATOM 653 O O . ASP A 1 80 ? 6.883 9.908 -20.166 1.00 86.06 80 ASP A O 1
ATOM 657 N N . PHE A 1 81 ? 6.665 9.798 -22.389 1.00 88.06 81 PHE A N 1
ATOM 658 C CA . PHE A 1 81 ? 5.261 9.348 -22.378 1.00 88.06 81 PHE A CA 1
ATOM 659 C C . PHE A 1 81 ? 4.977 8.144 -21.466 1.00 88.06 81 PHE A C 1
ATOM 661 O O . PHE A 1 81 ? 3.914 8.081 -20.849 1.00 88.06 81 PHE A O 1
ATOM 668 N N . ASN A 1 82 ? 5.910 7.196 -21.343 1.00 87.25 82 ASN A N 1
ATOM 669 C CA . ASN A 1 82 ? 5.726 6.028 -20.475 1.00 87.25 82 ASN A CA 1
ATOM 670 C C . ASN A 1 82 ? 5.634 6.426 -18.993 1.00 87.25 82 ASN A C 1
ATOM 672 O O . ASN A 1 82 ? 4.776 5.913 -18.275 1.00 87.25 82 ASN A O 1
ATOM 676 N N . TYR A 1 83 ? 6.478 7.359 -18.541 1.00 88.62 83 TYR A N 1
ATOM 677 C CA . TYR A 1 83 ? 6.447 7.860 -17.163 1.00 88.62 83 TYR A CA 1
ATOM 678 C C . TYR A 1 83 ? 5.236 8.759 -16.939 1.00 88.62 83 TYR A C 1
ATOM 680 O O . TYR A 1 83 ? 4.575 8.643 -15.911 1.00 88.62 83 TYR A O 1
ATOM 688 N N . CYS A 1 84 ? 4.866 9.562 -17.939 1.00 90.88 84 CYS A N 1
ATOM 689 C CA . CYS A 1 84 ? 3.643 10.358 -17.899 1.00 90.88 84 CYS A CA 1
ATOM 690 C C . CYS A 1 84 ? 2.394 9.480 -17.674 1.00 90.88 84 CYS A C 1
ATOM 692 O O . CYS A 1 84 ? 1.592 9.764 -16.784 1.00 90.88 84 CYS A O 1
ATOM 694 N N . ILE A 1 85 ? 2.255 8.364 -18.405 1.00 91.50 85 ILE A N 1
ATOM 695 C CA . ILE A 1 85 ? 1.128 7.427 -18.240 1.00 91.50 85 ILE A CA 1
ATOM 696 C C . ILE A 1 85 ? 1.095 6.829 -16.827 1.00 91.50 85 ILE A C 1
ATOM 698 O O . ILE A 1 85 ? 0.022 6.748 -16.227 1.00 91.50 85 ILE A O 1
ATOM 702 N N . ILE A 1 86 ? 2.247 6.423 -16.282 1.00 90.94 86 ILE A N 1
ATOM 703 C CA . ILE A 1 86 ? 2.326 5.863 -14.923 1.00 90.94 86 ILE A CA 1
ATOM 704 C C . ILE A 1 86 ? 1.952 6.925 -13.878 1.00 90.94 86 ILE A C 1
ATOM 706 O O . ILE A 1 86 ? 1.177 6.632 -12.968 1.00 90.94 86 ILE A O 1
ATOM 710 N N . SER A 1 87 ? 2.424 8.164 -14.031 1.00 92.25 87 SER A N 1
ATOM 711 C CA . SER A 1 87 ? 2.061 9.280 -13.149 1.00 92.25 87 SER A CA 1
ATOM 712 C C . SER A 1 87 ? 0.566 9.612 -13.212 1.00 92.25 87 SER A C 1
ATOM 714 O O . SER A 1 87 ? -0.064 9.787 -12.170 1.00 92.25 87 SER A O 1
ATOM 716 N N . ILE A 1 88 ? -0.047 9.615 -14.403 1.00 94.06 88 ILE A N 1
ATOM 717 C CA . ILE A 1 88 ? -1.504 9.786 -14.552 1.00 94.06 88 ILE A CA 1
ATOM 718 C C . ILE A 1 88 ? -2.247 8.638 -13.860 1.00 94.06 88 ILE A C 1
ATOM 720 O O . ILE A 1 88 ? -3.228 8.870 -13.152 1.00 94.06 88 ILE A O 1
ATOM 724 N N . ALA A 1 89 ? -1.776 7.399 -14.024 1.00 92.69 89 ALA A N 1
ATOM 725 C CA . ALA A 1 89 ? -2.365 6.246 -13.356 1.00 92.69 89 ALA A CA 1
ATOM 726 C C . ALA A 1 89 ? -2.279 6.365 -11.826 1.00 92.69 89 ALA A C 1
ATOM 728 O O . ALA A 1 89 ? -3.245 6.016 -11.153 1.00 92.69 89 ALA A O 1
ATOM 729 N N . ALA A 1 90 ? -1.189 6.910 -11.278 1.00 91.94 90 ALA A N 1
ATOM 730 C CA . ALA A 1 90 ? -1.046 7.150 -9.842 1.00 91.94 90 ALA A CA 1
ATOM 731 C C . ALA A 1 90 ? -2.076 8.161 -9.298 1.00 91.94 90 ALA A C 1
ATOM 733 O O . ALA A 1 90 ? -2.549 7.983 -8.182 1.00 91.94 90 ALA A O 1
ATOM 734 N N . ILE A 1 91 ? -2.489 9.157 -10.092 1.00 92.00 91 ILE A N 1
ATOM 735 C CA . ILE A 1 91 ? -3.533 10.131 -9.714 1.00 92.00 91 ILE A CA 1
ATOM 736 C C . ILE A 1 91 ? -4.945 9.541 -9.868 1.00 92.00 91 ILE A C 1
ATOM 738 O O . ILE A 1 91 ? -5.839 9.798 -9.064 1.00 92.00 91 ILE A O 1
ATOM 742 N N . VAL A 1 92 ? -5.181 8.758 -10.925 1.00 92.50 92 VAL A N 1
ATOM 743 C CA . VAL A 1 92 ? -6.531 8.296 -11.296 1.00 92.50 92 VAL A CA 1
ATOM 744 C C . VAL A 1 92 ? -6.918 6.979 -10.612 1.00 92.50 92 VAL A C 1
ATOM 746 O O . VAL A 1 92 ? -8.096 6.757 -10.322 1.00 92.50 92 VAL A O 1
ATOM 749 N N . ALA A 1 93 ? -5.961 6.090 -10.339 1.00 91.56 93 ALA A N 1
ATOM 750 C CA . ALA A 1 93 ? -6.246 4.777 -9.767 1.00 91.56 93 ALA A CA 1
ATOM 751 C C . ALA A 1 93 ? -6.871 4.839 -8.360 1.00 91.56 93 ALA A C 1
ATOM 753 O O . ALA A 1 93 ? -7.870 4.141 -8.160 1.00 91.56 93 ALA A O 1
ATOM 754 N N . PRO A 1 94 ? -6.388 5.655 -7.400 1.00 92.81 94 PRO A N 1
ATOM 755 C CA . PRO A 1 94 ? -6.972 5.666 -6.061 1.00 92.81 94 PRO A CA 1
ATOM 756 C C . PRO A 1 94 ? -8.458 6.069 -6.027 1.00 92.81 94 PRO A C 1
ATOM 758 O O . PRO A 1 94 ? -9.250 5.303 -5.464 1.00 92.81 94 PRO A O 1
ATOM 761 N N . PRO A 1 95 ? -8.909 7.164 -6.684 1.00 92.94 95 PRO A N 1
ATOM 762 C CA . PRO A 1 95 ? -10.334 7.502 -6.750 1.00 92.94 95 PRO A CA 1
ATOM 763 C C . PRO A 1 95 ? -11.192 6.407 -7.401 1.00 92.94 95 PRO A C 1
ATOM 765 O O . PRO A 1 95 ? -12.300 6.116 -6.937 1.00 92.94 95 PRO A O 1
ATOM 768 N N . LEU A 1 96 ? -10.690 5.754 -8.457 1.00 92.25 96 LEU A N 1
ATOM 769 C CA . LEU A 1 96 ? -11.401 4.651 -9.112 1.00 92.25 96 LEU A CA 1
ATOM 770 C C . LEU A 1 96 ? -11.545 3.442 -8.184 1.00 92.25 96 LEU A C 1
ATOM 772 O O . LEU A 1 96 ? -12.642 2.900 -8.029 1.00 92.25 96 LEU A O 1
ATOM 776 N N . ILE A 1 97 ? -10.461 3.039 -7.525 1.00 91.75 97 ILE A N 1
ATOM 777 C CA . ILE A 1 97 ? -10.452 1.900 -6.604 1.00 91.75 97 ILE A CA 1
ATOM 778 C C . ILE A 1 97 ? -11.353 2.178 -5.397 1.00 91.75 97 ILE A C 1
ATOM 780 O O . ILE A 1 97 ? -12.130 1.310 -4.992 1.00 91.75 97 ILE A O 1
ATOM 784 N N . TYR A 1 98 ? -11.332 3.400 -4.867 1.00 91.12 98 TYR A N 1
ATOM 785 C CA . TYR A 1 98 ? -12.209 3.806 -3.773 1.00 91.12 98 TYR A CA 1
ATOM 786 C C . TYR A 1 98 ? -13.693 3.843 -4.181 1.00 91.12 98 TYR A C 1
ATOM 788 O O . TYR A 1 98 ? -14.570 3.430 -3.419 1.00 91.12 98 TYR A O 1
ATOM 796 N N . THR A 1 99 ? -13.996 4.238 -5.420 1.00 90.38 99 THR A N 1
ATOM 797 C CA . THR A 1 99 ? -15.352 4.145 -5.993 1.00 90.38 99 THR A CA 1
ATOM 798 C C . THR A 1 99 ? -15.836 2.693 -6.046 1.00 90.38 99 THR A C 1
ATOM 800 O O . THR A 1 99 ? -16.965 2.384 -5.636 1.00 90.38 99 THR A O 1
ATOM 803 N N . VAL A 1 100 ? -14.973 1.780 -6.506 1.00 89.06 100 VAL A N 1
ATOM 804 C CA . VAL A 1 100 ? -15.262 0.339 -6.528 1.00 89.06 100 VAL A CA 1
ATOM 805 C C . VAL A 1 100 ? -15.451 -0.194 -5.109 1.00 89.06 100 VAL A C 1
ATOM 807 O O . VAL A 1 100 ? -16.382 -0.967 -4.884 1.00 89.06 100 VAL A O 1
ATOM 810 N N . TYR A 1 101 ? -14.655 0.262 -4.139 1.00 87.25 101 TYR A N 1
ATOM 811 C CA . TYR A 1 101 ? -14.832 -0.078 -2.727 1.00 87.25 101 TYR A CA 1
ATOM 812 C C . TYR A 1 101 ? -16.209 0.329 -2.206 1.00 87.25 101 TYR A C 1
ATOM 814 O O . TYR A 1 101 ? -16.951 -0.531 -1.731 1.00 87.25 101 TYR A O 1
ATOM 822 N N . LEU A 1 102 ? -16.581 1.608 -2.308 1.00 86.25 102 LEU A N 1
ATOM 823 C CA . LEU A 1 102 ? -17.846 2.101 -1.756 1.00 86.25 102 LEU A CA 1
ATOM 824 C C . LEU A 1 102 ? -19.049 1.372 -2.366 1.00 86.25 102 LEU A C 1
ATOM 826 O O . LEU A 1 102 ? -20.010 1.040 -1.660 1.00 86.25 102 LEU A O 1
ATOM 830 N N . THR A 1 103 ? -18.972 1.092 -3.667 1.00 84.12 103 THR A N 1
ATOM 831 C CA . THR A 1 103 ? -19.999 0.355 -4.408 1.00 84.12 103 THR A CA 1
ATOM 832 C C . THR A 1 103 ? -20.033 -1.117 -3.996 1.00 84.12 103 THR A C 1
ATOM 834 O O . THR A 1 103 ? -21.093 -1.635 -3.649 1.00 84.12 103 THR A O 1
ATOM 837 N N . GLY A 1 104 ? -18.881 -1.790 -3.968 1.00 80.25 104 GLY A N 1
ATOM 838 C CA . GLY A 1 104 ? -18.755 -3.199 -3.594 1.00 80.25 104 GLY A CA 1
ATOM 839 C C . GLY A 1 104 ? -19.164 -3.463 -2.147 1.00 80.25 104 GLY A C 1
ATOM 840 O O . GLY A 1 104 ? -19.882 -4.424 -1.878 1.00 80.25 104 GLY A O 1
ATOM 841 N N . ALA A 1 105 ? -18.799 -2.569 -1.227 1.00 78.25 105 ALA A N 1
ATOM 842 C CA . ALA A 1 105 ? -19.222 -2.619 0.167 1.00 78.25 105 ALA A CA 1
ATOM 843 C C . ALA A 1 105 ? -20.740 -2.445 0.318 1.00 78.25 105 ALA A C 1
ATOM 845 O O . ALA A 1 105 ? -21.325 -3.042 1.221 1.00 78.25 105 ALA A O 1
ATOM 846 N N . ASN A 1 106 ? -21.391 -1.668 -0.561 1.00 80.75 106 ASN A N 1
ATOM 847 C CA . ASN A 1 106 ? -22.852 -1.572 -0.572 1.00 80.75 106 ASN A CA 1
ATOM 848 C C . ASN A 1 106 ? -23.494 -2.889 -1.003 1.00 80.75 106 ASN A C 1
ATOM 850 O O . ASN A 1 106 ? -24.333 -3.449 -0.306 1.00 80.75 106 ASN A O 1
ATOM 854 N N . LEU A 1 107 ? -23.040 -3.406 -2.146 1.00 76.94 107 LEU A N 1
ATOM 855 C CA . LEU A 1 107 ? -23.575 -4.620 -2.760 1.00 76.94 107 LEU A CA 1
ATOM 856 C C . LEU A 1 107 ? -23.329 -5.875 -1.912 1.00 76.94 107 LEU A C 1
ATOM 858 O O . LEU A 1 107 ? -24.044 -6.865 -2.056 1.00 76.94 107 LEU A O 1
ATOM 862 N N . ALA A 1 108 ? -22.321 -5.847 -1.038 1.00 70.12 108 ALA A N 1
ATOM 863 C CA . ALA A 1 108 ? -22.051 -6.912 -0.081 1.00 70.12 108 ALA A CA 1
ATOM 864 C C . ALA A 1 108 ? -22.996 -6.896 1.137 1.00 70.12 108 ALA A C 1
ATOM 866 O O . ALA A 1 108 ? -23.150 -7.938 1.783 1.00 70.12 108 ALA A O 1
ATOM 867 N N . LYS A 1 109 ? -23.593 -5.739 1.466 1.00 68.31 109 LYS A N 1
ATOM 868 C CA . LYS A 1 109 ? -24.463 -5.542 2.637 1.00 68.31 109 LYS A CA 1
ATOM 869 C C . LYS A 1 109 ? -25.947 -5.654 2.293 1.00 68.31 109 LYS A C 1
ATOM 871 O O . LYS A 1 109 ? -26.659 -6.356 3.009 1.00 68.31 109 LYS A O 1
ATOM 876 N N . ASP A 1 110 ? -26.376 -5.026 1.200 1.00 65.31 110 ASP A N 1
ATOM 877 C CA . ASP A 1 110 ? -27.790 -4.899 0.850 1.00 65.31 110 ASP A CA 1
ATOM 878 C C . ASP A 1 110 ? -28.152 -5.691 -0.403 1.00 65.31 110 ASP A C 1
ATOM 880 O O . ASP A 1 110 ? -27.488 -5.615 -1.441 1.00 65.31 110 ASP A O 1
ATOM 884 N N . ASP A 1 111 ? -29.260 -6.436 -0.329 1.00 62.44 111 ASP A N 1
ATOM 885 C CA . ASP A 1 111 ? -29.717 -7.221 -1.471 1.00 62.44 111 ASP A CA 1
ATOM 886 C C . ASP A 1 111 ? -30.500 -6.397 -2.513 1.00 62.44 111 ASP A C 1
ATOM 888 O O . ASP A 1 111 ? -30.628 -6.811 -3.675 1.00 62.44 111 ASP A O 1
ATOM 892 N N . ILE A 1 112 ? -30.973 -5.209 -2.129 1.00 69.56 112 ILE A N 1
ATOM 893 C CA . ILE A 1 112 ? -31.774 -4.315 -2.968 1.00 69.56 112 ILE A CA 1
ATOM 894 C C . ILE A 1 112 ? -30.879 -3.211 -3.534 1.00 69.56 112 ILE A C 1
ATOM 896 O O . ILE A 1 112 ? -30.229 -2.472 -2.803 1.00 69.56 112 ILE A O 1
ATOM 900 N N . ILE A 1 113 ? -30.863 -3.081 -4.861 1.00 73.19 113 ILE A N 1
ATOM 901 C CA . ILE A 1 113 ? -30.045 -2.087 -5.561 1.00 73.19 113 ILE A CA 1
ATOM 902 C C . ILE A 1 113 ? -30.790 -0.752 -5.597 1.00 73.19 113 ILE A C 1
ATOM 904 O O . ILE A 1 113 ? -31.692 -0.562 -6.413 1.00 73.19 113 ILE A O 1
ATOM 908 N N . ASN A 1 114 ? -30.373 0.201 -4.764 1.00 80.25 114 ASN A N 1
ATOM 909 C CA . ASN A 1 114 ? -30.796 1.590 -4.907 1.00 80.25 114 ASN A CA 1
ATOM 910 C C . ASN A 1 114 ? -29.840 2.343 -5.850 1.00 80.25 114 ASN A C 1
ATOM 912 O O . ASN A 1 114 ? -28.698 2.642 -5.497 1.00 80.25 114 ASN A O 1
ATOM 916 N N . LYS A 1 115 ? -30.311 2.672 -7.063 1.00 83.44 115 LYS A N 1
ATOM 917 C CA . LYS A 1 115 ? -29.512 3.387 -8.077 1.00 83.44 115 LYS A CA 1
ATOM 918 C C . LYS A 1 115 ? -29.014 4.749 -7.584 1.00 83.44 115 LYS A C 1
ATOM 920 O O . LYS A 1 115 ? -27.878 5.113 -7.876 1.00 83.44 115 LYS A O 1
ATOM 925 N N . SER A 1 116 ? -29.840 5.478 -6.829 1.00 85.75 116 SER A N 1
ATOM 926 C CA . SER A 1 116 ? -29.463 6.783 -6.272 1.00 85.75 116 SER A CA 1
ATOM 927 C C . SER A 1 116 ? -28.306 6.640 -5.285 1.00 85.75 116 SER A C 1
ATOM 929 O O . SER A 1 116 ? -27.352 7.409 -5.336 1.00 85.75 116 SER A O 1
ATOM 931 N N . GLU A 1 117 ? -28.331 5.602 -4.451 1.00 83.88 117 GLU A N 1
ATOM 932 C CA . GLU A 1 117 ? -27.267 5.353 -3.484 1.00 83.88 117 GLU A CA 1
ATOM 933 C C . GLU A 1 117 ? -25.946 4.960 -4.155 1.00 83.88 117 GLU A C 1
ATOM 935 O O . GLU A 1 117 ? -24.894 5.475 -3.781 1.00 83.88 117 GLU A O 1
ATOM 940 N N . ILE A 1 118 ? -25.991 4.101 -5.178 1.00 83.44 118 ILE A N 1
ATOM 941 C CA . ILE A 1 118 ? -24.798 3.736 -5.955 1.00 83.44 118 ILE A CA 1
ATOM 942 C C . ILE A 1 118 ? -24.207 4.967 -6.642 1.00 83.44 118 ILE A C 1
ATOM 944 O O . ILE A 1 118 ? -22.998 5.166 -6.584 1.00 83.44 118 ILE A O 1
ATOM 948 N N . SER A 1 119 ? -25.047 5.820 -7.234 1.00 85.06 119 SER A N 1
ATOM 949 C CA . SER A 1 119 ? -24.590 7.063 -7.861 1.00 85.06 119 SER A CA 1
ATOM 950 C C . SER A 1 119 ? -23.920 7.991 -6.848 1.00 85.06 119 SER A C 1
ATOM 952 O O . SER A 1 119 ? -22.831 8.493 -7.108 1.00 85.06 119 SER A O 1
ATOM 954 N N . THR A 1 120 ? -24.523 8.188 -5.673 1.00 87.06 120 THR A N 1
ATOM 955 C CA . THR A 1 120 ? -23.941 9.014 -4.603 1.00 87.06 120 THR A CA 1
ATOM 956 C C . THR A 1 120 ? -22.602 8.451 -4.129 1.00 87.06 120 THR A C 1
ATOM 958 O O . THR A 1 120 ? -21.644 9.197 -3.941 1.00 87.06 120 THR A O 1
ATOM 961 N N . ARG A 1 121 ? -22.498 7.127 -3.974 1.00 85.81 121 ARG A N 1
ATOM 962 C CA . ARG A 1 121 ? -21.247 6.457 -3.596 1.00 85.81 121 ARG A CA 1
ATOM 963 C C . ARG A 1 121 ? -20.176 6.570 -4.677 1.00 85.81 121 ARG A C 1
ATOM 965 O O . ARG A 1 121 ? -19.019 6.780 -4.334 1.00 85.81 121 ARG A O 1
ATOM 972 N N . ALA A 1 122 ? -20.552 6.495 -5.951 1.00 86.81 122 ALA A N 1
ATOM 973 C CA . ALA A 1 122 ? -19.626 6.696 -7.057 1.00 86.81 122 ALA A CA 1
ATOM 974 C C . ALA A 1 122 ? -19.085 8.133 -7.093 1.00 86.81 122 ALA A C 1
ATOM 976 O O . ALA A 1 122 ? -17.879 8.328 -7.192 1.00 86.81 122 ALA A O 1
ATOM 977 N N . VAL A 1 123 ? -19.952 9.136 -6.916 1.00 88.25 123 VAL A N 1
ATOM 978 C CA . VAL A 1 123 ? -19.539 10.548 -6.820 1.00 88.25 123 VAL A CA 1
ATOM 979 C C . VAL A 1 123 ? -18.613 10.770 -5.623 1.00 88.25 123 VAL A C 1
ATOM 981 O O . VAL A 1 123 ? -17.562 11.390 -5.765 1.00 88.25 123 VAL A O 1
ATOM 984 N N . ASN A 1 124 ? -18.952 10.217 -4.455 1.00 86.25 124 ASN A N 1
ATOM 985 C CA . ASN A 1 124 ? -18.086 10.285 -3.275 1.00 86.25 124 ASN A CA 1
ATOM 986 C C . ASN A 1 124 ? -16.731 9.605 -3.500 1.00 86.25 124 ASN A C 1
ATOM 988 O O . ASN A 1 124 ? -15.734 10.050 -2.940 1.00 86.25 124 ASN A O 1
ATOM 992 N N . GLY A 1 125 ? -16.705 8.547 -4.310 1.00 87.38 125 GLY A N 1
ATOM 993 C CA . GLY A 1 125 ? -15.495 7.837 -4.690 1.00 87.38 125 GLY A CA 1
ATOM 994 C C . GLY A 1 125 ? -14.570 8.671 -5.578 1.00 87.38 125 GLY A C 1
ATOM 995 O O . GLY A 1 125 ? -13.399 8.847 -5.260 1.00 87.38 125 GLY A O 1
ATOM 996 N N . VAL A 1 126 ? -15.112 9.251 -6.651 1.00 88.94 126 VAL A N 1
ATOM 997 C CA . VAL A 1 126 ? -14.363 10.111 -7.587 1.00 88.94 126 VAL A CA 1
ATOM 998 C C . VAL A 1 126 ? -13.821 11.364 -6.895 1.00 88.94 126 VAL A C 1
ATOM 1000 O O . VAL A 1 126 ? -12.732 11.830 -7.211 1.00 88.94 126 VAL A O 1
ATOM 1003 N N . LEU A 1 127 ? -14.550 11.889 -5.908 1.00 90.56 127 LEU A N 1
ATOM 1004 C CA . LEU A 1 127 ? -14.138 13.047 -5.114 1.00 90.56 127 LEU A CA 1
ATOM 1005 C C . LEU A 1 127 ? -13.185 12.694 -3.956 1.00 90.56 127 LEU A C 1
ATOM 1007 O O . LEU A 1 127 ? -13.078 13.482 -3.015 1.00 90.56 127 LEU A O 1
ATOM 1011 N N . LEU A 1 128 ? -12.499 11.543 -3.997 1.00 89.69 128 LEU A N 1
ATOM 1012 C CA . LEU A 1 128 ? -11.578 11.099 -2.942 1.00 89.69 128 LEU A CA 1
ATOM 1013 C C . LEU A 1 128 ? -10.591 12.197 -2.531 1.00 89.69 128 LEU A C 1
ATOM 1015 O O . LEU A 1 128 ? -10.522 12.524 -1.347 1.00 89.69 128 LEU A O 1
ATOM 1019 N N . VAL A 1 129 ? -9.896 12.807 -3.497 1.00 88.62 129 VAL A N 1
ATOM 1020 C CA . VAL A 1 129 ? -8.843 13.801 -3.228 1.00 88.62 129 VAL A CA 1
ATOM 1021 C C . VAL A 1 129 ? -9.393 15.020 -2.463 1.00 88.62 129 VAL A C 1
ATOM 1023 O O . VAL A 1 129 ? -8.892 15.310 -1.368 1.00 88.62 129 VAL A O 1
ATOM 1026 N N . PRO A 1 130 ? -10.464 15.700 -2.934 1.00 90.25 130 PRO A N 1
ATOM 1027 C CA . PRO A 1 130 ? -11.136 16.746 -2.158 1.00 90.25 130 PRO A CA 1
ATOM 1028 C C . PRO A 1 130 ? -11.642 16.280 -0.787 1.00 90.25 130 PRO A C 1
ATOM 1030 O O . PRO A 1 130 ? -11.516 17.008 0.203 1.00 90.25 130 PRO A O 1
ATOM 1033 N N . TRP A 1 131 ? -12.212 15.074 -0.702 1.00 89.25 131 TRP A N 1
ATOM 1034 C CA . TRP A 1 131 ? -12.724 14.542 0.560 1.00 89.25 131 TRP A CA 1
ATOM 1035 C C . TRP A 1 131 ? -11.613 14.321 1.580 1.00 89.25 131 TRP A C 1
ATOM 1037 O O . TRP A 1 131 ? -11.816 14.635 2.752 1.00 89.25 131 TRP A O 1
ATOM 1047 N N . GLN A 1 132 ? -10.441 13.849 1.163 1.00 88.44 132 GLN A N 1
ATOM 1048 C CA . GLN A 1 132 ? -9.300 13.639 2.049 1.00 88.44 132 GLN A CA 1
ATOM 1049 C C . GLN A 1 132 ? -8.761 14.964 2.599 1.00 88.44 132 GLN A C 1
ATOM 1051 O O . GLN A 1 132 ? -8.569 15.074 3.812 1.00 88.44 132 GLN A O 1
ATOM 1056 N N . ILE A 1 133 ? -8.647 16.010 1.764 1.00 89.19 133 ILE A N 1
ATOM 1057 C CA . ILE A 1 133 ? -8.314 17.371 2.235 1.00 89.19 133 ILE A CA 1
ATOM 1058 C C . ILE A 1 133 ? -9.320 17.805 3.304 1.00 89.19 133 ILE A C 1
ATOM 1060 O O . ILE A 1 133 ? -8.936 18.212 4.403 1.00 89.19 133 ILE A O 1
ATOM 1064 N N . LYS A 1 134 ? -10.621 17.665 3.015 1.00 91.62 134 LYS A N 1
ATOM 1065 C CA . LYS A 1 134 ? -11.676 18.025 3.965 1.00 91.62 134 LYS A CA 1
ATOM 1066 C C . LYS A 1 134 ? -11.553 17.241 5.275 1.00 91.62 134 LYS A C 1
ATOM 1068 O O . LYS A 1 134 ? -11.697 17.838 6.335 1.00 91.62 134 LYS A O 1
ATOM 1073 N N . ARG A 1 135 ? -11.274 15.932 5.243 1.00 89.06 135 ARG A N 1
ATOM 1074 C CA . ARG A 1 135 ? -11.138 15.119 6.466 1.00 89.06 135 ARG A CA 1
ATOM 1075 C C . ARG A 1 135 ? -9.964 15.559 7.332 1.00 89.06 135 ARG A C 1
ATOM 1077 O O . ARG A 1 135 ? -10.139 15.680 8.542 1.00 89.06 135 ARG A O 1
ATOM 1084 N N . HIS A 1 136 ? -8.810 15.859 6.741 1.00 87.81 136 HIS A N 1
ATOM 1085 C CA . HIS A 1 136 ? -7.684 16.405 7.499 1.00 87.81 136 HIS A CA 1
ATOM 1086 C C . HIS A 1 136 ? -8.013 17.775 8.108 1.00 87.81 136 HIS A C 1
ATOM 1088 O O . HIS A 1 136 ? -7.693 18.018 9.272 1.00 87.81 136 HIS A O 1
ATOM 1094 N N . LEU A 1 137 ? -8.712 18.642 7.367 1.00 90.62 137 LEU A N 1
ATOM 1095 C CA . LEU A 1 137 ? -9.171 19.935 7.878 1.00 90.62 137 LEU A CA 1
ATOM 1096 C C . LEU A 1 137 ? -10.218 19.796 8.990 1.00 90.62 137 LEU A C 1
ATOM 1098 O O . LEU A 1 137 ? -10.150 20.542 9.961 1.00 90.62 137 LEU A O 1
ATOM 1102 N N . ASP A 1 138 ? -11.143 18.836 8.898 1.00 90.12 138 ASP A N 1
ATOM 1103 C CA . ASP A 1 138 ? -12.136 18.563 9.944 1.00 90.12 138 ASP A CA 1
ATOM 1104 C C . ASP A 1 138 ? -11.433 18.173 11.265 1.00 90.12 138 ASP A C 1
ATOM 1106 O O . ASP A 1 138 ? -11.768 18.700 12.328 1.00 90.12 138 ASP A O 1
ATOM 1110 N N . VAL A 1 139 ? -10.414 17.299 11.206 1.00 87.62 139 VAL A N 1
ATOM 1111 C CA . VAL A 1 139 ? -9.603 16.907 12.379 1.00 87.62 139 VAL A CA 1
ATOM 1112 C C . VAL A 1 1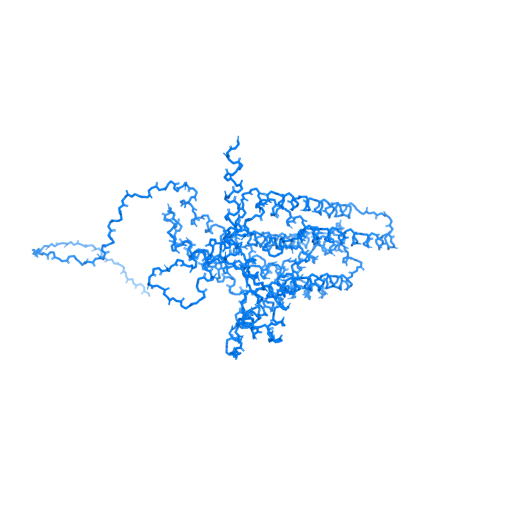39 ? -8.819 18.106 12.927 1.00 87.62 139 VAL A C 1
ATOM 1114 O O . VAL A 1 139 ? -8.797 18.345 14.139 1.00 87.62 139 VAL A O 1
ATOM 1117 N N . LEU A 1 140 ? -8.190 18.887 12.044 1.00 90.31 140 LEU A N 1
ATOM 1118 C CA . LEU A 1 140 ? -7.410 20.064 12.423 1.00 90.31 140 LEU A CA 1
ATOM 1119 C C . LEU A 1 140 ? -8.294 21.130 13.082 1.00 90.31 140 LEU A C 1
ATOM 1121 O O . LEU A 1 140 ? -7.939 21.678 14.120 1.00 90.31 140 LEU A O 1
ATOM 1125 N N . HIS A 1 141 ? -9.477 21.386 12.528 1.00 91.38 141 HIS A N 1
ATOM 1126 C CA . HIS A 1 141 ? -10.441 22.328 13.083 1.00 91.38 141 HIS A CA 1
ATOM 1127 C C . HIS A 1 141 ? -10.938 21.867 14.456 1.00 91.38 141 HIS A C 1
ATOM 1129 O O . HIS A 1 141 ? -10.921 22.637 15.418 1.00 91.38 141 HIS A O 1
ATOM 1135 N N . TYR A 1 142 ? -11.314 20.589 14.570 1.00 89.62 142 TYR A N 1
ATOM 1136 C CA . TYR A 1 142 ? -11.781 20.007 15.825 1.00 89.62 142 TYR A CA 1
ATOM 1137 C C . TYR A 1 142 ? -10.722 20.091 16.935 1.00 89.62 142 TYR A C 1
ATOM 1139 O O . TYR A 1 142 ? -11.042 20.414 18.083 1.00 89.62 142 TYR A O 1
ATOM 1147 N N . THR A 1 143 ? -9.458 19.823 16.599 1.00 89.50 143 THR A N 1
ATOM 1148 C CA . THR A 1 143 ? -8.341 19.915 17.549 1.00 89.50 143 THR A CA 1
ATOM 1149 C C . THR A 1 143 ? -7.964 21.347 17.879 1.00 89.50 143 THR A C 1
ATOM 1151 O O . THR A 1 143 ? -7.733 21.639 19.050 1.00 89.50 143 THR A O 1
ATOM 1154 N N . ALA A 1 144 ? -7.958 22.257 16.904 1.00 89.06 144 ALA A N 1
ATOM 1155 C CA . ALA A 1 144 ? -7.618 23.663 17.111 1.00 89.06 144 ALA A CA 1
ATOM 1156 C C . ALA A 1 144 ? -8.566 24.339 18.111 1.00 89.06 144 ALA A C 1
ATOM 1158 O O . ALA A 1 144 ? -8.104 25.034 19.014 1.00 89.06 144 ALA A O 1
ATOM 1159 N N . GLN A 1 145 ? -9.872 24.057 18.032 1.00 89.88 145 GLN A N 1
ATOM 1160 C CA . GLN A 1 145 ? -10.865 24.569 18.987 1.00 89.88 145 GLN A CA 1
ATOM 1161 C C . GLN A 1 145 ? -10.585 24.162 20.445 1.00 89.88 145 GLN A C 1
ATOM 1163 O O . GLN A 1 145 ? -11.007 24.843 21.380 1.00 89.88 145 GLN A O 1
ATOM 1168 N N . LYS A 1 146 ? -9.902 23.031 20.652 1.00 87.75 146 LYS A N 1
ATOM 1169 C CA . LYS A 1 146 ? -9.704 22.408 21.970 1.00 87.75 146 LYS A CA 1
ATOM 1170 C C . LYS A 1 146 ? -8.244 22.427 22.436 1.00 87.75 146 LYS A C 1
ATOM 1172 O O . LYS A 1 146 ? -7.976 22.156 23.605 1.00 87.75 146 LYS A O 1
ATOM 1177 N N . ALA A 1 147 ? -7.304 22.801 21.568 1.00 84.44 147 ALA A N 1
ATOM 1178 C CA . ALA A 1 147 ? -5.868 22.800 21.844 1.00 84.44 147 ALA A CA 1
ATOM 1179 C C . ALA A 1 147 ? -5.483 23.706 23.023 1.00 84.44 147 ALA A C 1
ATOM 1181 O O . ALA A 1 147 ? -4.580 23.370 23.782 1.00 84.44 147 ALA A O 1
ATOM 1182 N N . CYS A 1 148 ? -6.197 24.814 23.240 1.00 84.88 148 CYS A N 1
ATOM 1183 C CA . CYS A 1 148 ? -5.921 25.724 24.355 1.00 84.88 148 CYS A CA 1
ATOM 1184 C C . CYS A 1 148 ? -6.544 25.292 25.692 1.00 84.88 148 CYS A C 1
ATOM 1186 O O . CYS A 1 148 ? -6.380 25.997 26.682 1.00 84.88 148 CYS A O 1
ATOM 1188 N N . GLN A 1 149 ? -7.256 24.161 25.758 1.00 82.81 149 GLN A N 1
ATOM 1189 C CA . GLN A 1 149 ? -7.958 23.740 26.978 1.00 82.81 149 GLN A CA 1
ATOM 1190 C C . GLN A 1 149 ? -7.079 22.922 27.942 1.00 82.81 149 GLN A C 1
ATOM 1192 O O . GLN A 1 149 ? -7.466 22.749 29.093 1.00 82.81 149 GLN A O 1
ATOM 1197 N N . TRP A 1 150 ? -5.915 22.419 27.497 1.00 79.44 150 TRP A N 1
ATOM 1198 C CA . TRP A 1 150 ? -4.917 21.697 28.322 1.00 79.44 150 TRP A CA 1
ATOM 1199 C C . TRP A 1 150 ? -5.507 20.643 29.271 1.00 79.44 150 TRP A C 1
ATOM 1201 O O . TRP A 1 150 ? -5.087 20.488 30.422 1.00 79.44 150 TRP A O 1
ATOM 1211 N N . ARG A 1 151 ? -6.502 19.903 28.781 1.00 83.06 151 ARG A N 1
ATOM 1212 C CA . ARG A 1 151 ? -7.241 18.906 29.553 1.00 83.06 151 ARG A CA 1
ATOM 1213 C C . ARG A 1 151 ? -7.301 17.575 28.830 1.00 83.06 151 ARG A C 1
ATOM 1215 O O . ARG A 1 151 ? -7.108 17.486 27.620 1.00 83.06 151 ARG A O 1
ATOM 1222 N N . THR A 1 152 ? -7.628 16.543 29.592 1.00 80.62 152 THR A N 1
ATOM 1223 C CA . THR A 1 152 ? -7.949 15.235 29.037 1.00 80.62 152 THR A CA 1
ATOM 1224 C C . THR A 1 152 ? -9.275 15.292 28.266 1.00 80.62 152 THR A C 1
ATOM 1226 O O . THR A 1 152 ? -10.213 15.952 28.732 1.00 80.62 152 THR A O 1
ATOM 1229 N N . PRO A 1 153 ? -9.378 14.613 27.109 1.00 81.50 153 PRO A N 1
ATOM 1230 C CA . PRO A 1 153 ? -10.631 14.519 26.367 1.00 81.50 153 PRO A CA 1
ATOM 1231 C C . PRO A 1 153 ? -11.685 13.749 27.175 1.00 81.50 153 PRO A C 1
ATOM 1233 O O . PRO A 1 153 ? -11.359 12.758 27.835 1.00 81.50 153 PRO A O 1
ATOM 1236 N N . VAL A 1 154 ? -12.938 14.204 27.108 1.00 86.25 154 VAL A N 1
ATOM 1237 C CA . VAL A 1 154 ? -14.105 13.488 27.665 1.00 86.25 154 VAL A CA 1
ATOM 1238 C C . VAL A 1 154 ? -14.410 12.268 26.785 1.00 86.25 154 VAL A C 1
ATOM 1240 O O . VAL A 1 154 ? -14.018 12.254 25.621 1.00 86.25 154 VAL A O 1
ATOM 1243 N N . GLU A 1 155 ? -15.095 11.239 27.294 1.00 79.69 155 GLU A N 1
ATOM 1244 C CA . GLU A 1 155 ? -15.390 10.016 26.520 1.00 79.69 155 GLU A CA 1
ATOM 1245 C C . GLU A 1 155 ? -16.050 10.297 25.162 1.00 79.69 155 GLU A C 1
ATOM 1247 O O . GLU A 1 155 ? -15.584 9.783 24.148 1.00 79.69 155 GLU A O 1
ATOM 1252 N N . GLN A 1 156 ? -17.028 11.207 25.106 1.00 82.62 156 GLN A N 1
ATOM 1253 C CA . GLN A 1 156 ? -17.647 11.622 23.843 1.00 82.62 156 GLN A CA 1
ATOM 1254 C C . GLN A 1 156 ? -16.624 12.228 22.865 1.00 82.62 156 GLN A C 1
ATOM 1256 O O . GLN A 1 156 ? -16.588 11.884 21.689 1.00 82.62 156 GLN A O 1
ATOM 1261 N N . GLU A 1 157 ? -15.709 13.065 23.356 1.00 84.44 157 GLU A N 1
ATOM 1262 C CA . GLU A 1 157 ? -14.669 13.658 22.513 1.00 84.44 157 GLU A CA 1
ATOM 1263 C C . GLU A 1 157 ? -13.638 12.631 22.050 1.00 84.44 157 GLU A C 1
ATOM 1265 O O . GLU A 1 157 ? -13.077 12.776 20.967 1.00 84.44 157 GLU A O 1
ATOM 1270 N N . LYS A 1 158 ? -13.367 11.599 22.859 1.00 82.38 158 LYS A N 1
ATOM 1271 C CA . LYS A 1 158 ? -12.512 10.480 22.449 1.00 82.38 158 LYS A CA 1
ATOM 1272 C C . LYS A 1 158 ? -13.154 9.709 21.300 1.00 82.38 158 LYS A C 1
ATOM 1274 O O . LYS A 1 158 ? -12.434 9.279 20.402 1.00 82.38 158 LYS A O 1
ATOM 1279 N N . GLU A 1 159 ? -14.470 9.518 21.319 1.00 80.31 159 GLU A N 1
ATOM 1280 C CA . GLU A 1 159 ? -15.208 8.876 20.224 1.00 80.31 159 GLU A CA 1
ATOM 1281 C C . GLU A 1 159 ? -15.210 9.729 18.952 1.00 80.31 159 GLU A C 1
ATOM 1283 O O . GLU A 1 159 ? -14.943 9.205 17.864 1.00 80.31 159 GLU A O 1
ATOM 1288 N N . ASP A 1 160 ? -15.411 11.041 19.086 1.00 84.12 160 ASP A N 1
ATOM 1289 C CA . ASP A 1 160 ? -15.359 11.981 17.963 1.00 84.12 160 ASP A CA 1
ATOM 1290 C C . ASP A 1 160 ? -13.973 11.994 17.307 1.00 84.12 160 ASP A C 1
ATOM 1292 O O . ASP A 1 160 ? -13.862 11.832 16.090 1.00 84.12 160 ASP A O 1
ATOM 1296 N N . ILE A 1 161 ? -12.903 12.099 18.108 1.00 83.44 161 ILE A N 1
ATOM 1297 C CA . ILE A 1 161 ? -11.513 12.053 17.623 1.00 83.44 161 ILE A CA 1
ATOM 1298 C C . ILE A 1 161 ? -11.263 10.756 16.858 1.00 83.44 161 ILE A C 1
ATOM 1300 O O . ILE A 1 161 ? -10.798 10.794 15.721 1.00 83.44 161 ILE A O 1
ATOM 1304 N N . LYS A 1 162 ? -11.607 9.606 17.450 1.00 81.81 162 LYS A N 1
ATOM 1305 C CA . LYS A 1 162 ? -11.419 8.295 16.813 1.00 81.81 162 LYS A CA 1
ATOM 1306 C C . LYS A 1 162 ? -12.161 8.194 15.484 1.00 81.81 162 LYS A C 1
ATOM 1308 O O . LYS A 1 162 ? -11.632 7.634 14.527 1.00 81.81 162 LYS A O 1
ATOM 1313 N N . THR A 1 163 ? -13.383 8.715 15.420 1.00 82.38 163 THR A N 1
ATOM 1314 C CA . THR A 1 163 ? -14.212 8.659 14.212 1.00 82.38 163 THR A CA 1
ATOM 1315 C C . THR A 1 163 ? -13.652 9.559 13.111 1.00 82.38 163 THR A C 1
ATOM 1317 O O . THR A 1 163 ? -13.593 9.143 11.952 1.00 82.38 163 THR A O 1
ATOM 1320 N N . LEU A 1 164 ? -13.215 10.770 13.465 1.00 84.94 164 LEU A N 1
ATOM 1321 C CA . LEU A 1 164 ? -12.600 11.712 12.532 1.00 84.94 164 LEU A CA 1
ATOM 1322 C C . LEU A 1 164 ? -11.268 11.179 11.989 1.00 84.94 164 LEU A C 1
ATOM 1324 O O . LEU A 1 164 ? -11.088 11.150 10.772 1.00 84.94 164 LEU A O 1
ATOM 1328 N N . GLU A 1 165 ? -10.382 10.693 12.864 1.00 84.50 165 GLU A N 1
ATOM 1329 C CA . GLU A 1 165 ? -9.107 10.082 12.469 1.00 84.50 165 GLU A CA 1
ATOM 1330 C C . GLU A 1 165 ? -9.323 8.887 11.546 1.00 84.50 165 GLU A C 1
ATOM 1332 O O . GLU A 1 165 ? -8.731 8.833 10.476 1.00 84.50 165 GLU A O 1
ATOM 1337 N N . ARG A 1 166 ? -10.216 7.959 11.910 1.00 83.06 166 ARG A N 1
ATOM 1338 C CA . ARG A 1 166 ? -10.484 6.768 11.096 1.00 83.06 166 ARG A CA 1
ATOM 1339 C C . ARG A 1 166 ? -10.944 7.137 9.686 1.00 83.06 166 ARG A C 1
ATOM 1341 O O . ARG A 1 166 ? -10.490 6.541 8.716 1.00 83.06 166 ARG A O 1
ATOM 1348 N N . ASN A 1 167 ? -11.853 8.104 9.559 1.00 83.12 167 ASN A N 1
ATOM 1349 C CA . ASN A 1 167 ? -12.349 8.521 8.247 1.00 83.12 167 ASN A CA 1
ATOM 1350 C C . ASN A 1 167 ? -11.243 9.150 7.382 1.00 83.12 167 ASN A C 1
ATOM 1352 O O . ASN A 1 167 ? -11.306 9.025 6.163 1.00 83.12 167 ASN A O 1
ATOM 1356 N N . ALA A 1 168 ? -10.258 9.819 7.990 1.00 85.12 168 ALA A N 1
ATOM 1357 C CA . ALA A 1 168 ? -9.075 10.302 7.282 1.00 85.12 168 ALA A CA 1
ATOM 1358 C C . ALA A 1 168 ? -8.140 9.142 6.897 1.00 85.12 168 ALA A C 1
ATOM 1360 O O . ALA A 1 168 ? -7.745 9.044 5.743 1.00 85.12 168 ALA A O 1
ATOM 1361 N N . GLU A 1 169 ? -7.867 8.222 7.825 1.00 86.81 169 GLU A N 1
ATOM 1362 C CA . GLU A 1 169 ? -6.944 7.093 7.634 1.00 86.81 169 GLU A CA 1
ATOM 1363 C C . GLU A 1 169 ? -7.392 6.106 6.547 1.00 86.81 169 GLU A C 1
ATOM 1365 O O . GLU A 1 169 ? -6.555 5.527 5.862 1.00 86.81 169 GLU A O 1
ATOM 1370 N N . ILE A 1 170 ? -8.702 5.906 6.360 1.00 85.88 170 ILE A N 1
ATOM 1371 C CA . ILE A 1 170 ? -9.216 5.075 5.258 1.00 85.88 170 ILE A CA 1
ATOM 1372 C C . ILE A 1 170 ? -8.888 5.717 3.909 1.00 85.88 170 ILE A C 1
ATOM 1374 O O . ILE A 1 170 ? -8.443 5.017 3.007 1.00 85.88 170 ILE A O 1
ATOM 1378 N N . LEU A 1 171 ? -9.110 7.026 3.763 1.00 86.81 171 LEU A N 1
ATOM 1379 C CA . LEU A 1 171 ? -8.811 7.738 2.517 1.00 86.81 171 LEU A CA 1
ATOM 1380 C C . LEU A 1 171 ? -7.302 7.768 2.258 1.00 86.81 171 LEU A C 1
ATOM 1382 O O . LEU A 1 171 ? -6.878 7.436 1.156 1.00 86.81 171 LEU A O 1
ATOM 1386 N N . GLU A 1 172 ? -6.520 8.046 3.306 1.00 87.75 172 GLU A N 1
ATOM 1387 C CA . GLU A 1 172 ? -5.055 7.982 3.297 1.0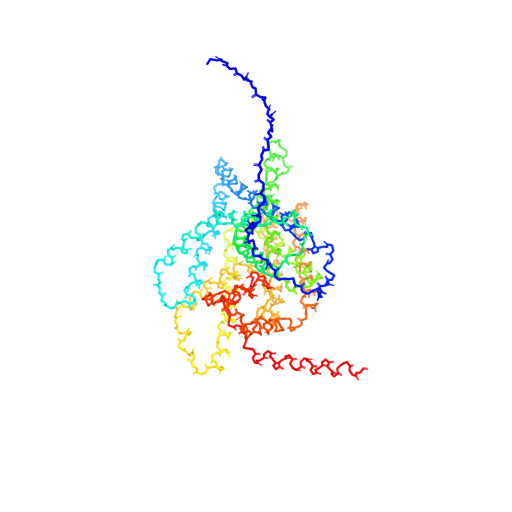0 87.75 172 GLU A CA 1
ATOM 1388 C C . GLU A 1 172 ? -4.565 6.612 2.824 1.00 87.75 172 GLU A C 1
ATOM 1390 O O . GLU A 1 172 ? -3.688 6.540 1.979 1.00 87.75 172 GLU A O 1
ATOM 1395 N N . PHE A 1 173 ? -5.176 5.511 3.274 1.00 88.62 173 PHE A N 1
ATOM 1396 C CA . PHE A 1 173 ? -4.822 4.183 2.774 1.00 88.62 173 PHE A CA 1
ATOM 1397 C C . PHE A 1 173 ? -5.014 4.039 1.261 1.00 88.62 173 PHE A C 1
ATOM 1399 O O . PHE A 1 173 ? -4.141 3.489 0.597 1.00 88.62 173 PHE A O 1
ATOM 1406 N N . PHE A 1 174 ? -6.138 4.500 0.708 1.00 87.56 174 PHE A N 1
ATOM 1407 C CA . PHE A 1 174 ? -6.390 4.371 -0.728 1.00 87.56 174 PHE A CA 1
ATOM 1408 C C . PHE A 1 174 ? -5.439 5.233 -1.554 1.00 87.56 174 PHE A C 1
ATOM 1410 O O . PHE A 1 174 ? -4.848 4.728 -2.505 1.00 87.56 174 PHE A O 1
ATOM 1417 N N . GLU A 1 175 ? -5.270 6.502 -1.199 1.00 87.75 175 GLU A N 1
ATOM 1418 C CA . GLU A 1 175 ? -4.362 7.373 -1.941 1.00 87.75 175 GLU A CA 1
ATOM 1419 C C . GLU A 1 175 ? -2.915 6.895 -1.806 1.00 87.75 175 GLU A C 1
ATOM 1421 O O . GLU A 1 175 ? -2.258 6.565 -2.796 1.00 87.75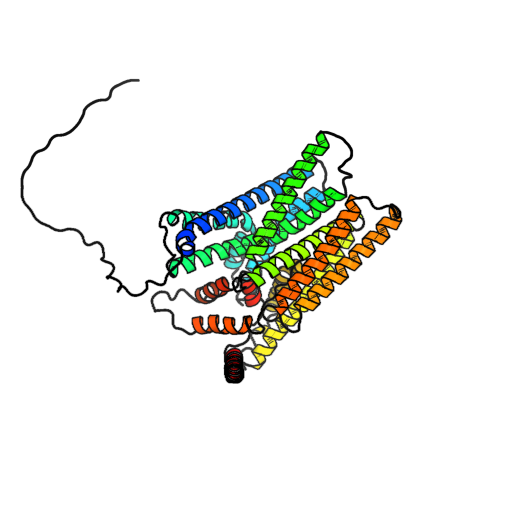 175 GLU A O 1
ATOM 1426 N N . ASP A 1 176 ? -2.431 6.800 -0.571 1.00 89.06 176 ASP A N 1
ATOM 1427 C CA . ASP A 1 176 ? -1.012 6.652 -0.289 1.00 89.06 176 ASP A CA 1
ATOM 1428 C C . ASP A 1 176 ? -0.513 5.269 -0.703 1.00 89.06 176 ASP A C 1
ATOM 1430 O O . ASP A 1 176 ? 0.585 5.159 -1.245 1.00 89.06 176 ASP A O 1
ATOM 1434 N N . PHE A 1 177 ? -1.317 4.212 -0.533 1.00 89.62 177 PHE A N 1
ATOM 1435 C CA . PHE A 1 177 ? -0.928 2.879 -0.988 1.00 89.62 177 PHE A CA 1
ATOM 1436 C C . PHE A 1 177 ? -0.837 2.812 -2.515 1.00 89.62 177 PHE A C 1
ATOM 1438 O O . PHE A 1 177 ? 0.203 2.434 -3.050 1.00 89.62 177 PHE A O 1
ATOM 1445 N N . TYR A 1 178 ? -1.914 3.160 -3.228 1.00 89.88 178 TYR A N 1
ATOM 1446 C CA . TYR A 1 178 ? -2.003 2.918 -4.670 1.00 89.88 178 TYR A CA 1
ATOM 1447 C C . TYR A 1 178 ? -1.212 3.937 -5.495 1.00 89.88 178 TYR A C 1
ATOM 1449 O O . TYR A 1 178 ? -0.565 3.541 -6.465 1.00 89.88 178 TYR A O 1
ATOM 1457 N N . SER A 1 179 ? -1.206 5.215 -5.101 1.00 91.44 179 SER A N 1
ATOM 1458 C CA . SER A 1 179 ? -0.357 6.236 -5.732 1.00 91.44 179 SER A CA 1
ATOM 1459 C C . SER A 1 179 ? 1.097 6.085 -5.283 1.00 91.44 179 SER A C 1
ATOM 1461 O O . SER A 1 179 ? 2.006 5.983 -6.111 1.00 91.44 179 SER A O 1
ATOM 1463 N N . GLY A 1 180 ? 1.336 6.025 -3.968 1.00 89.81 180 GLY A N 1
ATOM 1464 C CA . GLY A 1 180 ? 2.686 6.032 -3.401 1.00 89.81 180 GLY A CA 1
ATOM 1465 C C . GLY A 1 180 ? 3.516 4.812 -3.795 1.00 89.81 180 GLY A C 1
ATOM 1466 O O . GLY A 1 180 ? 4.691 4.965 -4.123 1.00 89.81 180 GLY A O 1
ATOM 1467 N N . PHE A 1 181 ? 2.925 3.613 -3.843 1.00 90.06 181 PHE A N 1
ATOM 1468 C CA . PHE A 1 181 ? 3.640 2.412 -4.290 1.00 90.06 181 PHE A CA 1
ATOM 1469 C C . PHE A 1 181 ? 4.090 2.518 -5.753 1.00 90.06 181 PHE A C 1
ATOM 1471 O O . PHE A 1 181 ? 5.266 2.296 -6.044 1.00 90.06 181 PHE A O 1
ATOM 1478 N N . LEU A 1 182 ? 3.180 2.883 -6.667 1.00 90.81 182 LEU A N 1
ATOM 1479 C CA . LEU A 1 182 ? 3.495 3.006 -8.095 1.00 90.81 182 LEU A CA 1
ATOM 1480 C C . LEU A 1 182 ? 4.581 4.054 -8.338 1.00 90.81 182 LEU A C 1
ATOM 1482 O O . LEU A 1 182 ? 5.521 3.810 -9.096 1.00 90.81 182 LEU A O 1
ATOM 1486 N N . GLN A 1 183 ? 4.482 5.194 -7.658 1.00 91.25 183 GLN A N 1
ATOM 1487 C CA . GLN A 1 183 ? 5.464 6.256 -7.798 1.00 91.25 183 GLN A CA 1
ATOM 1488 C C . GLN A 1 183 ? 6.827 5.902 -7.229 1.00 91.25 183 GLN A C 1
ATOM 1490 O O . GLN A 1 183 ? 7.822 6.192 -7.883 1.00 91.25 183 GLN A O 1
ATOM 1495 N N . LEU A 1 184 ? 6.898 5.238 -6.073 1.00 92.56 184 LEU A N 1
ATOM 1496 C CA . LEU A 1 184 ? 8.180 4.793 -5.532 1.00 92.56 184 LEU A CA 1
ATOM 1497 C C . LEU A 1 184 ? 8.869 3.805 -6.475 1.00 92.56 184 LEU A C 1
ATOM 1499 O O . LEU A 1 184 ? 10.066 3.939 -6.716 1.00 92.56 184 LEU A O 1
ATOM 1503 N N . VAL A 1 185 ? 8.127 2.850 -7.049 1.00 91.56 185 VAL A N 1
ATOM 1504 C CA . VAL A 1 185 ? 8.693 1.911 -8.032 1.00 91.56 185 VAL A CA 1
ATOM 1505 C C . VAL A 1 185 ? 9.209 2.666 -9.259 1.00 91.56 185 VAL A C 1
ATOM 1507 O O . VAL A 1 185 ? 10.329 2.438 -9.704 1.00 91.56 185 VAL A O 1
ATOM 1510 N N . MET A 1 186 ? 8.427 3.607 -9.791 1.00 90.44 186 MET A N 1
ATOM 1511 C CA . MET A 1 186 ? 8.824 4.390 -10.961 1.00 90.44 186 MET A CA 1
ATOM 1512 C C . MET A 1 186 ? 10.028 5.304 -10.682 1.00 90.44 186 MET A C 1
ATOM 1514 O O . MET A 1 186 ? 10.966 5.323 -11.470 1.00 90.44 186 MET A O 1
ATOM 1518 N N . GLN A 1 187 ? 10.035 6.048 -9.575 1.00 90.56 187 GLN A N 1
ATOM 1519 C CA . GLN A 1 187 ? 11.102 6.997 -9.230 1.00 90.56 187 GLN A CA 1
ATOM 1520 C C . GLN A 1 187 ? 12.428 6.278 -8.977 1.00 90.56 187 GLN A C 1
ATOM 1522 O O . GLN A 1 187 ? 13.472 6.721 -9.454 1.00 90.56 187 GLN A O 1
ATOM 1527 N N . ILE A 1 188 ? 12.390 5.138 -8.280 1.00 89.38 188 ILE A N 1
ATOM 1528 C CA . ILE A 1 188 ? 13.573 4.300 -8.075 1.00 89.38 188 ILE A CA 1
ATOM 1529 C C . ILE A 1 188 ? 14.031 3.687 -9.408 1.00 89.38 188 ILE A C 1
ATOM 1531 O O . ILE A 1 188 ? 15.226 3.675 -9.691 1.00 89.38 188 ILE A O 1
ATOM 1535 N N . TYR A 1 189 ? 13.105 3.245 -10.264 1.00 87.88 189 TYR A N 1
ATOM 1536 C CA . TYR A 1 189 ? 13.435 2.779 -11.613 1.00 87.88 189 TYR A CA 1
ATOM 1537 C C . TYR A 1 189 ? 14.117 3.868 -12.460 1.00 87.88 189 TYR A C 1
ATOM 1539 O O . TYR A 1 189 ? 15.137 3.592 -13.086 1.00 87.88 189 TYR A O 1
ATOM 1547 N N . ILE A 1 190 ? 13.613 5.108 -12.455 1.00 85.94 190 ILE A N 1
ATOM 1548 C CA . ILE A 1 190 ? 14.216 6.237 -13.189 1.00 85.94 190 ILE A CA 1
ATOM 1549 C C . ILE A 1 190 ? 15.624 6.526 -12.663 1.00 85.94 190 ILE A C 1
ATOM 1551 O O . ILE A 1 190 ? 16.543 6.722 -13.461 1.00 85.94 190 ILE A O 1
ATOM 1555 N N . LEU A 1 191 ? 15.802 6.492 -11.338 1.00 82.25 191 LEU A N 1
ATOM 1556 C CA . LEU A 1 191 ? 17.101 6.670 -10.687 1.00 82.25 191 LEU A CA 1
ATOM 1557 C C . LEU A 1 191 ? 18.122 5.602 -11.121 1.00 82.25 191 LEU A C 1
ATOM 1559 O O . LEU A 1 191 ? 19.317 5.877 -11.125 1.00 82.25 191 LEU A O 1
ATOM 1563 N N . PHE A 1 192 ? 17.665 4.410 -11.523 1.00 74.75 192 PHE A N 1
ATOM 1564 C CA . PHE A 1 192 ? 18.520 3.348 -12.064 1.00 74.75 192 PHE A CA 1
ATOM 1565 C C . PHE A 1 192 ? 18.718 3.403 -13.577 1.00 74.75 192 PHE A C 1
ATOM 1567 O O . PHE A 1 192 ? 19.798 3.075 -14.060 1.00 74.75 192 PHE A O 1
ATOM 1574 N N . GLY A 1 193 ? 17.670 3.743 -14.328 1.00 66.12 193 GLY A N 1
ATOM 1575 C CA . GLY A 1 193 ? 17.682 3.716 -15.789 1.00 66.12 193 GLY A CA 1
ATOM 1576 C C . GLY A 1 193 ? 18.468 4.873 -16.403 1.00 66.12 193 GLY A C 1
ATOM 1577 O O . GLY A 1 193 ? 19.070 4.714 -17.464 1.00 66.12 193 GLY A O 1
ATOM 1578 N N . LYS A 1 194 ? 18.497 6.030 -15.734 1.00 63.09 194 LYS A N 1
ATOM 1579 C CA . LYS A 1 194 ? 19.362 7.149 -16.114 1.00 63.09 194 LYS A CA 1
ATOM 1580 C C . LYS A 1 194 ? 20.712 6.936 -15.416 1.00 63.09 194 LYS A C 1
ATOM 1582 O O . LYS A 1 194 ? 20.760 6.843 -14.196 1.00 63.09 194 LYS A O 1
ATOM 1587 N N . ASN A 1 195 ? 21.809 6.824 -16.172 1.00 51.81 195 ASN A N 1
ATOM 1588 C CA . ASN A 1 195 ? 23.187 6.764 -15.651 1.00 51.81 195 ASN A CA 1
ATOM 1589 C C . ASN A 1 195 ? 23.576 8.115 -14.999 1.00 51.81 195 ASN A C 1
ATOM 1591 O O . ASN A 1 195 ? 24.443 8.830 -15.490 1.00 51.81 195 ASN A O 1
ATOM 1595 N N . LEU A 1 196 ? 22.907 8.472 -13.901 1.00 48.19 196 LEU A N 1
ATOM 1596 C CA . LEU A 1 196 ? 22.686 9.838 -13.407 1.00 48.19 196 LEU A CA 1
ATOM 1597 C C . LEU A 1 196 ? 23.893 10.498 -12.706 1.00 48.19 196 LEU A C 1
ATOM 1599 O O . LEU A 1 196 ? 23.734 11.462 -11.964 1.00 48.19 196 LEU A O 1
ATOM 1603 N N . PHE A 1 197 ? 25.108 9.982 -12.894 1.00 45.34 197 PHE A N 1
ATOM 1604 C CA . PHE A 1 197 ? 26.331 10.571 -12.326 1.00 45.34 197 PHE A CA 1
ATOM 1605 C C . PHE A 1 197 ? 27.332 11.013 -13.408 1.00 45.34 197 PHE A C 1
ATOM 1607 O O . PHE A 1 197 ? 28.524 11.152 -13.139 1.00 45.34 197 PHE A O 1
ATOM 1614 N N . GLY A 1 198 ? 26.848 11.247 -14.632 1.00 39.47 198 GLY A N 1
ATOM 1615 C CA . GLY A 1 198 ? 27.628 11.720 -15.775 1.00 39.47 198 GLY A CA 1
ATOM 1616 C C . GLY A 1 198 ? 27.515 13.228 -16.030 1.00 39.47 198 GLY A C 1
ATOM 1617 O O . GLY A 1 198 ? 26.956 13.623 -17.036 1.00 39.47 198 GLY A O 1
ATOM 1618 N N . SER A 1 199 ? 28.112 14.047 -15.157 1.00 43.56 199 SER A N 1
ATOM 1619 C CA . SER A 1 199 ? 28.521 15.455 -15.368 1.00 43.56 199 SER A CA 1
ATOM 1620 C C . SER A 1 199 ? 27.650 16.372 -16.261 1.00 43.56 199 SER A C 1
ATOM 1622 O O . SER A 1 199 ? 27.953 16.586 -17.435 1.00 43.56 199 SER A O 1
ATOM 1624 N N . GLY A 1 200 ? 26.712 17.097 -15.634 1.00 48.56 200 GLY A N 1
ATOM 1625 C CA . GLY A 1 200 ? 26.157 18.361 -16.141 1.00 48.56 200 GLY A CA 1
ATOM 1626 C C . GLY A 1 200 ? 25.271 19.093 -15.115 1.00 48.56 200 GLY A C 1
ATOM 1627 O O . GLY A 1 200 ? 24.492 18.462 -14.405 1.00 48.56 200 GLY A O 1
ATOM 1628 N N . ASP A 1 201 ? 25.346 20.429 -15.041 1.00 51.03 201 ASP A N 1
ATOM 1629 C CA . ASP A 1 201 ? 24.589 21.248 -14.064 1.00 51.03 201 ASP A CA 1
ATOM 1630 C C . ASP A 1 201 ? 23.054 21.154 -14.228 1.00 51.03 201 ASP A C 1
ATOM 1632 O O . ASP A 1 201 ? 22.311 21.260 -13.249 1.00 51.03 201 ASP A O 1
ATOM 1636 N N . HIS A 1 202 ? 22.564 20.901 -15.448 1.00 52.50 202 HIS A N 1
ATOM 1637 C CA . HIS A 1 202 ? 21.138 20.657 -15.720 1.00 52.50 202 HIS A CA 1
ATOM 1638 C C . HIS A 1 202 ? 20.653 19.295 -15.193 1.00 52.50 202 HIS A C 1
ATOM 1640 O O . HIS A 1 202 ? 19.499 19.160 -14.792 1.00 52.50 202 HIS A O 1
ATOM 1646 N N . GLU A 1 203 ? 21.534 18.295 -15.130 1.00 56.53 203 GLU A N 1
ATOM 1647 C CA . GLU A 1 203 ? 21.208 16.955 -14.633 1.00 56.53 203 GLU A CA 1
ATOM 1648 C C . GLU A 1 203 ? 21.100 16.944 -13.096 1.00 56.53 203 GLU A C 1
ATOM 1650 O O . GLU A 1 203 ? 20.271 16.236 -12.520 1.00 56.53 203 GLU A O 1
ATOM 1655 N N . PHE A 1 204 ? 21.852 17.819 -12.418 1.00 54.88 204 PHE A N 1
ATOM 1656 C CA . PHE A 1 204 ? 21.813 17.980 -10.962 1.00 54.88 204 PHE A CA 1
ATOM 1657 C C . PHE A 1 204 ? 20.467 18.521 -10.441 1.00 54.88 204 PHE A C 1
ATOM 1659 O O . PHE A 1 204 ? 19.973 18.057 -9.409 1.00 54.88 204 PHE A O 1
ATOM 1666 N N . GLN A 1 205 ? 19.836 19.470 -11.146 1.00 59.19 205 GLN A N 1
ATOM 1667 C CA . GLN A 1 205 ? 18.524 20.007 -10.747 1.00 59.19 205 GLN A CA 1
ATOM 1668 C C . GLN A 1 205 ? 17.412 18.957 -10.884 1.00 59.19 205 GLN A C 1
ATOM 1670 O O . GLN A 1 205 ? 16.658 18.750 -9.932 1.00 59.19 205 GLN A O 1
ATOM 1675 N N . ASN A 1 206 ? 17.373 18.224 -12.000 1.00 66.56 206 ASN A N 1
ATOM 1676 C CA . ASN A 1 206 ? 16.400 17.143 -12.209 1.00 66.56 206 ASN A CA 1
ATOM 1677 C C . ASN A 1 206 ? 16.584 16.016 -11.178 1.00 66.56 206 ASN A C 1
ATOM 1679 O O . ASN A 1 206 ? 15.620 15.468 -10.648 1.00 66.56 206 ASN A O 1
ATOM 1683 N N . THR A 1 207 ? 17.832 15.740 -10.794 1.00 69.44 207 THR A N 1
ATOM 1684 C CA . THR A 1 207 ? 18.155 14.782 -9.730 1.00 69.44 207 THR A CA 1
ATOM 1685 C C . THR A 1 207 ? 17.612 15.225 -8.365 1.00 69.44 207 THR A C 1
ATOM 1687 O O . THR A 1 207 ? 17.051 14.420 -7.621 1.00 69.44 207 THR A O 1
ATOM 1690 N N . LYS A 1 208 ? 17.728 16.516 -8.023 1.00 76.44 208 LYS A N 1
ATOM 1691 C CA . LYS A 1 208 ? 17.190 17.067 -6.768 1.00 76.44 208 LYS A CA 1
ATOM 1692 C C . LYS A 1 208 ? 15.664 16.973 -6.708 1.00 76.44 208 LYS A C 1
ATOM 1694 O O . LYS A 1 208 ? 15.123 16.639 -5.652 1.00 76.44 208 LYS A O 1
ATOM 1699 N N . VAL A 1 209 ? 14.983 17.251 -7.820 1.00 78.19 209 VAL A N 1
ATOM 1700 C CA . VAL A 1 209 ? 13.523 17.117 -7.935 1.00 78.19 209 VAL A CA 1
ATOM 1701 C C . VAL A 1 209 ? 13.109 15.658 -7.732 1.00 78.19 209 VAL A C 1
ATOM 1703 O O . VAL A 1 209 ? 12.252 15.389 -6.890 1.00 78.19 209 VAL A O 1
ATOM 1706 N N . LEU A 1 210 ? 13.784 14.711 -8.390 1.00 81.94 210 LEU A N 1
ATOM 1707 C CA . LEU A 1 210 ? 13.520 13.277 -8.239 1.00 81.94 210 LEU A CA 1
ATOM 1708 C C . LEU A 1 210 ? 13.707 12.792 -6.791 1.00 81.94 210 LEU A C 1
ATOM 1710 O O . LEU A 1 210 ? 12.851 12.085 -6.261 1.00 81.94 210 LEU A O 1
ATOM 1714 N N . TYR A 1 211 ? 14.779 13.213 -6.108 1.00 84.81 211 TYR A N 1
ATOM 1715 C CA . TYR A 1 211 ? 14.978 12.889 -4.689 1.00 84.81 211 TYR A CA 1
ATOM 1716 C C . TYR A 1 211 ? 13.870 13.455 -3.797 1.00 84.81 211 TYR A C 1
ATOM 1718 O O . TYR A 1 211 ? 13.458 12.805 -2.834 1.00 84.81 211 TYR A O 1
ATOM 1726 N N . TRP A 1 212 ? 13.369 14.652 -4.107 1.00 84.25 212 TRP A N 1
ATOM 1727 C CA . TRP A 1 212 ? 12.270 15.254 -3.359 1.00 84.25 212 TRP A CA 1
ATOM 1728 C C . TRP A 1 212 ? 10.948 14.504 -3.568 1.00 84.25 212 TRP A C 1
ATOM 1730 O O . TRP A 1 212 ? 10.214 14.281 -2.601 1.00 84.25 212 TRP A O 1
ATOM 1740 N N . GLN A 1 213 ? 10.669 14.068 -4.800 1.00 86.19 213 GLN A N 1
ATOM 1741 C CA . GLN A 1 213 ? 9.517 13.222 -5.131 1.00 86.19 213 GLN A CA 1
ATOM 1742 C C . GLN A 1 213 ? 9.591 11.855 -4.420 1.00 86.19 213 GLN A C 1
ATOM 1744 O O . GLN A 1 213 ? 8.608 11.404 -3.822 1.00 86.19 213 GLN A O 1
ATOM 1749 N N . LEU A 1 214 ? 10.782 11.244 -4.392 1.00 89.62 214 LEU A N 1
ATOM 1750 C CA . LEU A 1 214 ? 11.049 9.998 -3.666 1.00 89.62 214 LEU A CA 1
ATOM 1751 C C . LEU A 1 214 ? 10.800 10.159 -2.166 1.00 89.62 214 LEU A C 1
ATOM 1753 O O . LEU A 1 214 ? 10.132 9.332 -1.544 1.00 89.62 214 LEU A O 1
ATOM 1757 N N . PHE A 1 215 ? 11.306 11.244 -1.581 1.00 88.81 215 PHE A N 1
ATOM 1758 C CA . PHE A 1 215 ? 11.136 11.526 -0.161 1.00 88.81 215 PHE A CA 1
ATOM 1759 C C . PHE A 1 215 ? 9.665 11.754 0.210 1.00 88.81 215 PHE A C 1
ATOM 1761 O O . PHE A 1 215 ? 9.191 11.195 1.199 1.00 88.81 215 PHE A O 1
ATOM 1768 N N . GLY A 1 216 ? 8.920 12.519 -0.594 1.00 86.69 216 GLY A N 1
ATOM 1769 C CA . GLY A 1 216 ? 7.492 12.748 -0.365 1.00 86.69 216 GLY A CA 1
ATOM 1770 C C . GLY A 1 216 ? 6.671 11.458 -0.442 1.00 86.69 216 GLY A C 1
ATOM 1771 O O . GLY A 1 216 ? 5.865 11.187 0.450 1.00 86.69 216 GLY A O 1
ATOM 1772 N N . SER A 1 217 ? 6.945 10.611 -1.437 1.00 90.19 217 SER A N 1
ATOM 1773 C CA . SER A 1 217 ? 6.285 9.308 -1.586 1.00 90.19 217 SER A CA 1
ATOM 1774 C C . SER A 1 217 ? 6.633 8.346 -0.442 1.00 90.19 217 SER A C 1
ATOM 1776 O O . SER A 1 217 ? 5.757 7.659 0.084 1.00 90.19 217 SER A O 1
ATOM 1778 N N . ALA A 1 218 ? 7.888 8.343 0.018 1.00 91.06 218 ALA A N 1
ATOM 1779 C CA . ALA A 1 218 ? 8.320 7.537 1.160 1.00 91.06 218 ALA A CA 1
ATOM 1780 C C . ALA A 1 218 ? 7.672 7.991 2.481 1.00 91.06 218 ALA A C 1
ATOM 1782 O O . ALA A 1 218 ? 7.286 7.152 3.302 1.00 91.06 218 ALA A O 1
ATOM 1783 N N . LEU A 1 219 ? 7.522 9.304 2.693 1.00 90.38 219 LEU A N 1
ATOM 1784 C CA . LEU A 1 219 ? 6.824 9.851 3.859 1.00 90.38 219 LEU A CA 1
ATOM 1785 C C . LEU A 1 219 ? 5.333 9.506 3.855 1.00 90.38 219 LEU A C 1
ATOM 1787 O O . LEU A 1 219 ? 4.805 9.128 4.900 1.00 90.38 219 LEU A O 1
ATOM 1791 N N . SER A 1 220 ? 4.679 9.596 2.697 1.00 89.31 220 SER A N 1
ATOM 1792 C CA . SER A 1 220 ? 3.274 9.214 2.515 1.00 89.31 220 SER A CA 1
ATOM 1793 C C . SER A 1 220 ? 3.055 7.733 2.856 1.00 89.31 220 SER A C 1
ATOM 1795 O O . SER A 1 220 ? 2.300 7.413 3.773 1.00 89.31 220 SER A O 1
ATOM 1797 N N . ILE A 1 221 ? 3.845 6.821 2.276 1.00 90.88 221 ILE A N 1
ATOM 1798 C CA . ILE A 1 221 ? 3.789 5.389 2.623 1.00 90.88 221 ILE A CA 1
ATOM 1799 C C . ILE A 1 221 ? 4.083 5.137 4.107 1.00 90.88 221 ILE A C 1
ATOM 1801 O O . ILE A 1 221 ? 3.443 4.293 4.737 1.00 90.88 221 ILE A O 1
ATOM 1805 N N . SER A 1 222 ? 5.033 5.863 4.698 1.00 89.94 222 SER A N 1
ATOM 1806 C CA . SER A 1 222 ? 5.334 5.733 6.129 1.00 89.94 222 SER A CA 1
ATOM 1807 C C . SER A 1 222 ? 4.151 6.169 7.000 1.00 89.94 222 SER A C 1
ATOM 1809 O O . SER A 1 222 ? 3.828 5.488 7.976 1.00 89.94 222 SER A O 1
ATOM 1811 N N . SER A 1 223 ? 3.480 7.268 6.638 1.00 88.31 223 SER A N 1
ATOM 1812 C CA . SER A 1 223 ? 2.262 7.737 7.310 1.00 88.31 223 SER A CA 1
ATOM 1813 C C . SER A 1 223 ? 1.144 6.697 7.202 1.00 88.31 223 SER A C 1
ATOM 1815 O O . SER A 1 223 ? 0.572 6.296 8.224 1.00 88.31 223 SER A O 1
ATOM 1817 N N . MET A 1 224 ? 0.945 6.150 6.001 1.00 88.31 224 MET A N 1
ATOM 1818 C CA . MET A 1 224 ? -0.004 5.075 5.735 1.00 88.31 224 MET A CA 1
ATOM 1819 C C . MET A 1 224 ? 0.302 3.813 6.551 1.00 88.31 224 MET A C 1
ATOM 1821 O O . MET A 1 224 ? -0.608 3.242 7.146 1.00 88.31 224 MET A O 1
ATOM 1825 N N . MET A 1 225 ? 1.565 3.387 6.663 1.00 87.19 225 MET A N 1
ATOM 1826 C CA . MET A 1 225 ? 1.939 2.210 7.464 1.00 87.19 225 MET A CA 1
ATOM 1827 C C . MET A 1 225 ? 1.665 2.407 8.958 1.00 87.19 225 MET A C 1
ATOM 1829 O O . MET A 1 225 ? 1.330 1.453 9.665 1.00 87.19 225 MET A O 1
ATOM 1833 N N . ILE A 1 226 ? 1.786 3.641 9.458 1.00 84.38 226 ILE A N 1
ATOM 1834 C CA . ILE A 1 226 ? 1.404 3.982 10.832 1.00 84.38 226 ILE A CA 1
ATOM 1835 C C . ILE A 1 226 ? -0.119 3.914 10.989 1.00 84.38 226 ILE A C 1
ATOM 1837 O O . ILE A 1 226 ? -0.594 3.337 11.969 1.00 84.38 226 ILE A O 1
ATOM 1841 N N . ALA A 1 227 ? -0.875 4.462 10.033 1.00 81.38 227 ALA A N 1
ATOM 1842 C CA . ALA A 1 227 ? -2.340 4.426 10.019 1.00 81.38 227 ALA A CA 1
ATOM 1843 C C . ALA A 1 227 ? -2.894 2.995 9.903 1.00 81.38 227 ALA A C 1
ATOM 1845 O O . ALA A 1 227 ? -3.882 2.637 10.546 1.00 81.38 227 ALA A O 1
ATOM 1846 N N . SER A 1 228 ? -2.225 2.145 9.124 1.00 81.81 228 SER A N 1
ATOM 1847 C CA . SER A 1 228 ? -2.626 0.763 8.884 1.00 81.81 228 SER A CA 1
ATOM 1848 C C . SER A 1 228 ? -2.223 -0.197 10.002 1.00 81.81 228 SER A C 1
ATOM 1850 O O . SER A 1 228 ? -2.623 -1.366 9.994 1.00 81.81 228 SER A O 1
ATOM 1852 N N . ARG A 1 229 ? -1.416 0.265 10.964 1.00 83.25 229 ARG A N 1
ATOM 1853 C CA . ARG A 1 229 ? -0.985 -0.548 12.096 1.00 83.25 229 ARG A CA 1
ATOM 1854 C C . ARG A 1 229 ? -2.164 -0.848 13.012 1.00 83.25 229 ARG A C 1
ATOM 1856 O O . ARG A 1 229 ? -3.054 -0.032 13.246 1.00 83.25 229 ARG A O 1
ATOM 1863 N N . ARG A 1 230 ? -2.112 -2.028 13.616 1.00 81.00 230 ARG A N 1
ATOM 1864 C CA . ARG A 1 230 ? -3.019 -2.394 14.693 1.00 81.00 230 ARG A CA 1
ATOM 1865 C C . ARG A 1 230 ? -2.866 -1.445 15.881 1.00 81.00 230 ARG A C 1
ATOM 1867 O O . ARG A 1 230 ? -1.759 -1.212 16.368 1.00 81.00 230 ARG A O 1
ATOM 1874 N N . ARG A 1 231 ? -3.992 -0.91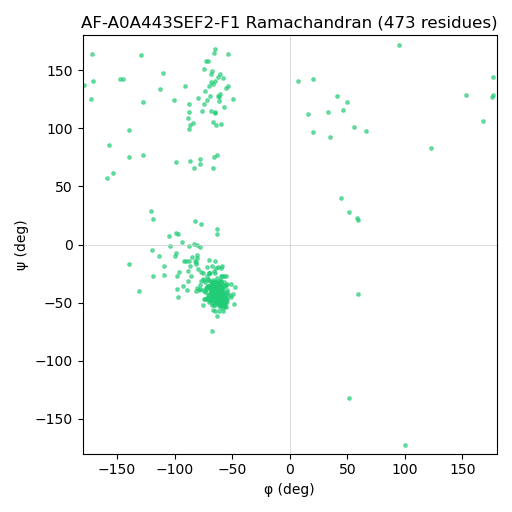4 16.362 1.00 80.50 231 ARG A N 1
ATOM 1875 C CA . ARG A 1 231 ? -4.024 0.008 17.512 1.00 80.50 231 ARG A CA 1
ATOM 1876 C C . ARG A 1 231 ? -3.938 -0.713 18.866 1.00 80.50 231 ARG A C 1
ATOM 1878 O O . ARG A 1 231 ? -3.705 -0.057 19.876 1.00 80.50 231 ARG A O 1
ATOM 1885 N N . ASP A 1 232 ? -4.078 -2.041 18.885 1.00 78.81 232 ASP A N 1
ATOM 1886 C CA . ASP A 1 232 ? -3.955 -2.885 20.080 1.00 78.81 232 ASP A CA 1
ATOM 1887 C C . ASP A 1 232 ? -2.545 -3.463 20.301 1.00 78.81 232 ASP A C 1
ATOM 1889 O O . ASP A 1 232 ? -2.323 -4.201 21.262 1.00 78.81 232 ASP A O 1
ATOM 1893 N N . ASP A 1 233 ? -1.578 -3.128 19.441 1.00 82.31 233 ASP A N 1
ATOM 1894 C CA . ASP A 1 233 ? -0.186 -3.526 19.633 1.00 82.31 233 ASP A CA 1
ATOM 1895 C C . ASP A 1 233 ? 0.466 -2.716 20.768 1.00 82.31 233 ASP A C 1
ATOM 1897 O O . ASP A 1 233 ? 0.407 -1.486 20.807 1.00 82.31 233 ASP A O 1
ATOM 1901 N N . GLY A 1 234 ? 1.151 -3.414 21.680 1.00 84.50 234 GLY A N 1
ATOM 1902 C CA . GLY A 1 234 ? 2.011 -2.778 22.677 1.00 84.50 234 GLY A CA 1
ATOM 1903 C C . GLY A 1 234 ? 3.215 -2.073 22.031 1.00 84.50 234 GLY A C 1
ATOM 1904 O O . GLY A 1 234 ? 3.507 -2.315 20.857 1.00 84.50 234 GLY A O 1
ATOM 1905 N N . PRO A 1 235 ? 3.968 -1.238 22.775 1.00 86.88 235 PRO A N 1
ATOM 1906 C CA . PRO A 1 235 ? 5.056 -0.434 22.210 1.00 86.88 235 PRO A CA 1
ATOM 1907 C C . PRO A 1 235 ? 6.097 -1.259 21.442 1.00 86.88 235 PRO A C 1
ATOM 1909 O O . PRO A 1 235 ? 6.427 -0.926 20.308 1.00 86.88 235 PRO A O 1
ATOM 1912 N N . LEU A 1 236 ? 6.552 -2.379 22.017 1.00 88.81 236 LEU A N 1
ATOM 1913 C CA . LEU A 1 236 ? 7.541 -3.258 21.387 1.00 88.81 236 LEU A CA 1
ATOM 1914 C C . LEU A 1 236 ? 6.993 -3.914 20.114 1.00 88.81 236 LEU A C 1
ATOM 1916 O O . LEU A 1 236 ? 7.597 -3.808 19.050 1.00 88.81 236 LEU A O 1
ATOM 1920 N N . THR A 1 237 ? 5.827 -4.558 20.201 1.00 89.19 237 THR A N 1
ATOM 1921 C CA . THR A 1 237 ? 5.184 -5.207 19.049 1.00 89.19 237 THR A CA 1
ATOM 1922 C C . THR A 1 237 ? 4.851 -4.198 17.949 1.00 89.19 237 THR A C 1
ATOM 1924 O O . THR A 1 237 ? 5.018 -4.494 16.771 1.00 89.19 237 THR A O 1
ATOM 1927 N N . GLY A 1 238 ? 4.460 -2.976 18.317 1.00 88.69 238 GLY A N 1
ATOM 1928 C CA . GLY A 1 238 ? 4.165 -1.908 17.370 1.00 88.69 238 GLY A CA 1
ATOM 1929 C C . GLY A 1 238 ? 5.404 -1.398 16.630 1.00 88.69 238 GLY A C 1
ATOM 1930 O O . GLY A 1 238 ? 5.292 -1.055 15.453 1.00 88.69 238 GLY A O 1
ATOM 1931 N N . VAL A 1 239 ? 6.571 -1.360 17.286 1.00 91.69 239 VAL A N 1
ATOM 1932 C CA . VAL A 1 239 ? 7.858 -1.020 16.651 1.00 91.69 239 VAL A CA 1
ATOM 1933 C C . VAL A 1 239 ? 8.335 -2.158 15.750 1.00 91.69 239 VAL A C 1
ATOM 1935 O O . VAL A 1 239 ? 8.672 -1.907 14.597 1.00 91.69 239 VAL A O 1
ATOM 1938 N N . LEU A 1 240 ? 8.300 -3.405 16.233 1.00 93.56 240 LEU A N 1
ATOM 1939 C CA . LEU A 1 240 ? 8.696 -4.580 15.447 1.00 93.56 240 LEU A CA 1
ATOM 1940 C C . LEU A 1 240 ? 7.857 -4.720 14.173 1.00 93.56 240 LEU A C 1
ATOM 1942 O O . LEU A 1 240 ? 8.408 -4.937 13.098 1.00 93.56 240 LEU A O 1
ATOM 1946 N N . SER A 1 241 ? 6.535 -4.540 14.275 1.00 92.25 241 SER A N 1
ATOM 1947 C CA . SER A 1 241 ? 5.659 -4.575 13.105 1.00 92.25 241 SER A CA 1
ATOM 1948 C C . SER A 1 241 ? 5.978 -3.449 12.123 1.00 92.25 241 SER A C 1
ATOM 1950 O O . SER A 1 241 ? 6.028 -3.706 10.925 1.00 92.25 241 SER A O 1
ATOM 1952 N N . PHE A 1 242 ? 6.197 -2.222 12.604 1.00 92.06 242 PHE A N 1
ATOM 1953 C CA . PHE A 1 242 ? 6.463 -1.075 11.735 1.00 92.06 242 PHE A CA 1
ATOM 1954 C C . PHE A 1 242 ? 7.794 -1.212 10.989 1.00 92.06 242 PHE A C 1
ATOM 1956 O O . PHE A 1 242 ? 7.824 -1.048 9.771 1.00 92.06 242 PHE A O 1
ATOM 1963 N N . LEU A 1 243 ? 8.873 -1.566 11.696 1.00 94.50 243 LEU A N 1
ATOM 1964 C CA . LEU A 1 243 ? 10.185 -1.789 11.083 1.00 94.50 243 LEU A CA 1
ATOM 1965 C C . LEU A 1 243 ? 10.142 -2.972 10.118 1.00 94.50 243 LEU A C 1
ATOM 1967 O O . LEU A 1 243 ? 10.628 -2.873 8.997 1.00 94.50 243 LEU A O 1
ATOM 1971 N N . GLY A 1 244 ? 9.495 -4.063 10.528 1.00 95.38 244 GLY A N 1
ATOM 1972 C CA . GLY A 1 244 ? 9.332 -5.253 9.709 1.00 95.38 244 GLY A CA 1
ATOM 1973 C C . GLY A 1 244 ? 8.649 -4.973 8.371 1.00 95.38 244 GLY A C 1
ATOM 1974 O O . GLY A 1 244 ? 9.206 -5.287 7.319 1.00 95.38 244 GLY A O 1
ATOM 1975 N N . TRP A 1 245 ? 7.479 -4.327 8.397 1.00 94.25 245 TRP A N 1
ATOM 1976 C CA . TRP A 1 245 ? 6.749 -3.973 7.176 1.00 94.25 245 TRP A CA 1
ATOM 1977 C C . TRP A 1 245 ? 7.467 -2.922 6.338 1.00 94.25 245 TRP A C 1
ATOM 1979 O O . TRP A 1 245 ? 7.507 -3.070 5.122 1.00 94.25 245 TRP A O 1
ATOM 1989 N N . SER A 1 246 ? 8.111 -1.932 6.965 1.00 94.19 246 SER A N 1
ATOM 1990 C CA . SER A 1 246 ? 8.944 -0.957 6.248 1.00 94.19 246 SER A CA 1
ATOM 1991 C C . SER A 1 246 ? 10.064 -1.637 5.465 1.00 94.19 246 SER A C 1
ATOM 1993 O O . SER A 1 246 ? 10.271 -1.339 4.292 1.00 94.19 246 SER A O 1
ATOM 1995 N N . CYS A 1 247 ? 10.758 -2.593 6.084 1.00 96.31 247 CYS A N 1
ATOM 1996 C CA . CYS A 1 247 ? 11.826 -3.342 5.435 1.00 96.31 247 CYS A CA 1
ATOM 1997 C C . CYS A 1 247 ? 11.313 -4.206 4.269 1.00 96.31 247 CYS A C 1
ATOM 1999 O O . CYS A 1 247 ? 11.920 -4.194 3.200 1.00 96.31 247 CYS A O 1
ATOM 2001 N N . ILE A 1 248 ? 10.189 -4.914 4.435 1.00 95.94 248 ILE A N 1
ATOM 2002 C CA . ILE A 1 248 ? 9.585 -5.692 3.338 1.00 95.94 248 ILE A CA 1
ATOM 2003 C C . ILE A 1 248 ? 9.116 -4.778 2.200 1.00 95.94 248 ILE A C 1
ATOM 2005 O O . ILE A 1 248 ? 9.338 -5.084 1.032 1.00 95.94 248 ILE A O 1
ATOM 2009 N N . PHE A 1 249 ? 8.511 -3.638 2.524 1.00 95.19 249 PHE A N 1
ATOM 2010 C CA . PHE A 1 249 ? 8.075 -2.673 1.524 1.00 95.19 249 PHE A CA 1
ATOM 2011 C C . PHE A 1 249 ? 9.267 -2.153 0.711 1.00 95.19 249 PHE A C 1
ATOM 2013 O O . PHE A 1 249 ? 9.248 -2.211 -0.518 1.00 95.19 249 PHE A O 1
ATOM 2020 N N . VAL A 1 250 ? 10.339 -1.719 1.386 1.00 94.50 250 VAL A N 1
ATOM 2021 C CA . VAL A 1 250 ? 11.572 -1.253 0.732 1.00 94.50 250 VAL A CA 1
ATOM 2022 C C . VAL A 1 250 ? 12.172 -2.346 -0.148 1.00 94.50 250 VAL A C 1
ATOM 2024 O O . VAL A 1 250 ? 12.490 -2.080 -1.305 1.00 94.50 250 VAL A O 1
ATOM 2027 N N . SER A 1 251 ? 12.293 -3.583 0.347 1.00 96.75 251 SER A N 1
ATOM 2028 C CA . SER A 1 251 ? 12.876 -4.663 -0.454 1.00 96.75 251 SER A CA 1
ATOM 2029 C C . SER A 1 251 ? 12.065 -4.945 -1.720 1.00 96.75 251 SER A C 1
ATOM 2031 O O . SER A 1 251 ? 12.655 -5.151 -2.781 1.00 96.75 251 SER A O 1
ATOM 2033 N N . ARG A 1 252 ? 10.729 -4.891 -1.635 1.00 95.31 252 ARG A N 1
ATOM 2034 C CA . ARG A 1 252 ? 9.825 -5.128 -2.769 1.00 95.31 252 ARG A CA 1
ATOM 2035 C C . ARG A 1 252 ? 9.858 -4.012 -3.800 1.00 95.31 252 ARG A C 1
ATOM 2037 O O . ARG A 1 252 ? 9.987 -4.293 -4.987 1.00 95.31 252 ARG A O 1
ATOM 2044 N N . VAL A 1 253 ? 9.807 -2.755 -3.369 1.00 95.00 253 VAL A N 1
ATOM 2045 C CA . VAL A 1 253 ? 9.904 -1.624 -4.300 1.00 95.00 253 VAL A CA 1
ATOM 2046 C C . VAL A 1 253 ? 11.247 -1.647 -5.026 1.00 95.00 253 VAL A C 1
ATOM 2048 O O . VAL A 1 253 ? 11.280 -1.525 -6.251 1.00 95.00 253 VAL A O 1
ATOM 2051 N N . VAL A 1 254 ? 12.353 -1.853 -4.304 1.00 94.56 254 VAL A N 1
ATOM 2052 C CA . VAL A 1 254 ? 13.692 -1.835 -4.909 1.00 94.56 254 VAL A CA 1
ATOM 2053 C C . VAL A 1 254 ? 13.885 -3.020 -5.860 1.00 94.56 254 VAL A C 1
ATOM 2055 O O . VAL A 1 254 ? 14.369 -2.810 -6.969 1.00 94.56 254 VAL A O 1
ATOM 2058 N N . VAL A 1 255 ? 13.459 -4.242 -5.504 1.00 95.69 255 VAL A N 1
ATOM 2059 C CA . VAL A 1 255 ? 13.601 -5.401 -6.409 1.00 95.69 255 VAL A CA 1
ATOM 2060 C C . VAL A 1 255 ? 12.731 -5.269 -7.660 1.00 95.69 255 VAL A C 1
ATOM 2062 O O . VAL A 1 255 ? 13.196 -5.593 -8.749 1.00 95.69 255 VAL A O 1
ATOM 2065 N N . PHE A 1 256 ? 11.505 -4.743 -7.546 1.00 95.56 256 PHE A N 1
ATOM 2066 C CA . PHE A 1 256 ? 10.654 -4.486 -8.710 1.00 95.56 256 PHE A CA 1
ATOM 2067 C C . PHE A 1 256 ? 11.271 -3.443 -9.634 1.00 95.56 256 PHE A C 1
ATOM 2069 O O . PHE A 1 256 ? 11.352 -3.670 -10.838 1.00 95.56 256 PHE A O 1
ATOM 2076 N N . SER A 1 257 ? 11.772 -2.348 -9.066 1.00 92.56 257 SER A N 1
ATOM 2077 C CA . SER A 1 257 ? 12.451 -1.296 -9.826 1.00 92.56 257 SER A CA 1
ATOM 2078 C C . SER A 1 257 ? 13.698 -1.826 -10.536 1.00 92.56 257 SER A C 1
ATOM 2080 O O . SER A 1 257 ? 13.952 -1.479 -11.685 1.00 92.56 257 SER A O 1
ATOM 2082 N N . LEU A 1 258 ? 14.453 -2.707 -9.872 1.00 91.31 258 LEU A N 1
ATOM 2083 C CA . LEU A 1 258 ? 15.659 -3.317 -10.419 1.00 91.31 258 LEU A CA 1
ATOM 2084 C C . LEU A 1 258 ? 15.336 -4.293 -11.560 1.00 91.31 258 LEU A C 1
ATOM 2086 O O . LEU A 1 258 ? 15.925 -4.208 -12.627 1.00 91.31 258 LEU A O 1
ATOM 2090 N N . VAL A 1 259 ? 14.367 -5.195 -11.387 1.00 92.44 259 VAL A N 1
ATOM 2091 C CA . VAL A 1 259 ? 13.967 -6.150 -12.443 1.00 92.44 259 VAL A CA 1
ATOM 2092 C C . VAL A 1 259 ? 13.345 -5.436 -13.643 1.00 92.44 259 VAL A C 1
ATOM 2094 O O . VAL A 1 259 ? 13.560 -5.845 -14.790 1.00 92.44 259 VAL A O 1
ATOM 2097 N N . ALA A 1 260 ? 12.620 -4.343 -13.395 1.00 90.56 260 ALA A N 1
ATOM 2098 C CA . ALA A 1 260 ? 12.015 -3.530 -14.438 1.00 90.56 260 ALA A CA 1
ATOM 2099 C C . ALA A 1 260 ? 13.041 -2.961 -15.429 1.00 90.56 260 ALA A C 1
ATOM 2101 O O . ALA A 1 260 ? 12.633 -2.619 -16.530 1.00 90.56 260 ALA A O 1
ATOM 2102 N N . THR A 1 261 ? 14.345 -2.899 -15.114 1.00 87.88 261 THR A N 1
ATOM 2103 C CA . THR A 1 261 ? 15.378 -2.443 -16.070 1.00 87.88 261 THR A CA 1
ATOM 2104 C C . THR A 1 261 ? 15.546 -3.365 -17.274 1.00 87.88 261 THR A C 1
ATOM 2106 O O . THR A 1 261 ? 16.003 -2.912 -18.317 1.00 87.88 261 THR A O 1
ATOM 2109 N N . TYR A 1 262 ? 15.190 -4.646 -17.148 1.00 87.81 262 TYR A N 1
ATOM 2110 C CA . TYR A 1 262 ? 15.294 -5.625 -18.239 1.00 87.81 262 TYR A CA 1
ATOM 2111 C C . TYR A 1 262 ? 13.940 -6.212 -18.638 1.00 87.81 262 TYR A C 1
ATOM 2113 O O . TYR A 1 262 ? 13.754 -6.642 -19.774 1.00 87.81 262 TYR A O 1
ATOM 2121 N N . ILE A 1 263 ? 12.989 -6.257 -17.704 1.00 85.75 263 ILE A N 1
ATOM 2122 C CA . ILE A 1 263 ? 11.740 -6.997 -17.855 1.00 85.75 263 ILE A CA 1
ATOM 2123 C C . ILE A 1 263 ? 10.563 -6.063 -17.571 1.00 85.75 263 ILE A C 1
ATOM 2125 O O . ILE A 1 263 ? 9.953 -6.109 -16.509 1.00 85.75 263 ILE A O 1
ATOM 2129 N N . HIS A 1 264 ? 10.234 -5.204 -18.538 1.00 84.56 264 HIS A N 1
ATOM 2130 C CA . HIS A 1 264 ? 9.178 -4.200 -18.375 1.00 84.56 264 HIS A CA 1
ATOM 2131 C C . HIS A 1 264 ? 7.776 -4.832 -18.255 1.00 84.56 264 HIS A C 1
ATOM 2133 O O . HIS A 1 264 ? 7.200 -4.914 -17.172 1.00 84.56 264 HIS A O 1
ATOM 2139 N N . PHE A 1 265 ? 7.214 -5.323 -19.366 1.00 85.62 265 PHE A N 1
ATOM 2140 C CA . PHE A 1 265 ? 5.826 -5.806 -19.412 1.00 85.62 265 PHE A CA 1
ATOM 2141 C C . PHE A 1 265 ? 5.603 -7.093 -18.605 1.00 85.62 265 PHE A C 1
ATOM 2143 O O . PHE A 1 265 ? 4.572 -7.264 -17.956 1.00 85.62 265 PHE A O 1
ATOM 2150 N N . TRP A 1 266 ? 6.580 -8.002 -18.594 1.00 88.88 266 TRP A N 1
ATOM 2151 C CA . TRP A 1 266 ? 6.442 -9.260 -17.860 1.00 88.88 266 TRP A CA 1
ATOM 2152 C C . TRP A 1 266 ? 6.464 -9.070 -16.340 1.00 88.88 266 TRP A C 1
ATOM 2154 O O . TRP A 1 266 ? 5.867 -9.888 -15.645 1.00 88.88 266 TRP A O 1
ATOM 2164 N N . LEU A 1 267 ? 7.067 -7.997 -15.811 1.00 90.31 267 LEU A N 1
ATOM 2165 C CA . LEU A 1 267 ? 6.980 -7.697 -14.380 1.00 90.31 267 LEU A CA 1
ATOM 2166 C C . LEU A 1 267 ? 5.526 -7.454 -13.962 1.00 90.31 267 LEU A C 1
ATOM 2168 O O . LEU A 1 267 ? 5.084 -7.995 -12.951 1.00 90.31 267 LEU A O 1
ATOM 2172 N N . PHE A 1 268 ? 4.753 -6.724 -14.773 1.00 90.31 268 PHE A N 1
ATOM 2173 C CA . PHE A 1 268 ? 3.321 -6.538 -14.533 1.00 90.31 268 PHE A CA 1
ATOM 2174 C C . PHE A 1 268 ? 2.573 -7.879 -14.503 1.00 90.31 268 PHE A C 1
ATOM 2176 O O . PHE A 1 268 ? 1.763 -8.107 -13.606 1.00 90.31 268 PHE A O 1
ATOM 2183 N N . ILE A 1 269 ? 2.882 -8.794 -15.431 1.00 92.94 269 ILE A N 1
ATOM 2184 C CA . ILE A 1 269 ? 2.289 -10.141 -15.454 1.00 92.94 269 ILE A CA 1
ATOM 2185 C C . ILE A 1 269 ? 2.651 -10.926 -14.186 1.00 92.94 269 ILE A C 1
ATOM 2187 O O . ILE A 1 269 ? 1.769 -11.531 -13.580 1.00 92.94 269 ILE A O 1
ATOM 2191 N N . LEU A 1 270 ? 3.916 -10.908 -13.756 1.00 93.56 270 LEU A N 1
ATOM 2192 C CA . LEU A 1 270 ? 4.360 -11.601 -12.541 1.00 93.56 270 LEU A CA 1
ATOM 2193 C C . LEU A 1 270 ? 3.656 -11.054 -11.292 1.00 93.56 270 LEU A C 1
ATOM 2195 O O . LEU A 1 270 ? 3.144 -11.832 -10.484 1.00 93.56 270 LEU A O 1
ATOM 2199 N N . CYS A 1 271 ? 3.558 -9.728 -11.168 1.00 94.81 271 CYS A N 1
ATOM 2200 C CA . CYS A 1 271 ? 2.803 -9.083 -10.097 1.00 94.81 271 CYS A CA 1
ATOM 2201 C C . CYS A 1 271 ? 1.320 -9.474 -10.143 1.00 94.81 271 CYS A C 1
ATOM 2203 O O . CYS A 1 271 ? 0.745 -9.805 -9.109 1.00 94.81 271 CYS A O 1
ATOM 2205 N N . LEU A 1 272 ? 0.699 -9.501 -11.326 1.00 95.19 272 LEU A N 1
ATOM 2206 C CA . LEU A 1 272 ? -0.698 -9.906 -11.476 1.00 95.19 272 LEU A CA 1
ATOM 2207 C C . LEU A 1 272 ? -0.917 -11.367 -11.060 1.00 95.19 272 LEU A C 1
ATOM 2209 O O . LEU A 1 272 ? -1.889 -11.658 -10.366 1.00 95.19 272 LEU A O 1
ATOM 2213 N N . ILE A 1 273 ? -0.011 -12.279 -11.427 1.00 96.06 273 ILE A N 1
ATOM 2214 C CA . ILE A 1 273 ? -0.067 -13.685 -10.999 1.00 96.06 273 ILE A CA 1
ATOM 2215 C C . ILE A 1 273 ? -0.008 -13.776 -9.471 1.00 96.06 273 ILE A C 1
ATOM 2217 O O . ILE A 1 273 ? -0.862 -14.436 -8.879 1.00 96.06 273 ILE A O 1
ATOM 2221 N N . HIS A 1 274 ? 0.939 -13.083 -8.829 1.00 96.31 274 HIS A N 1
ATOM 2222 C CA . HIS A 1 274 ? 1.038 -13.028 -7.368 1.00 96.31 274 HIS A CA 1
ATOM 2223 C C . HIS A 1 274 ? -0.281 -12.552 -6.743 1.00 96.31 274 HIS A C 1
ATOM 2225 O O . HIS A 1 274 ? -0.870 -13.246 -5.912 1.00 96.31 274 HIS A O 1
ATOM 2231 N N . VAL A 1 275 ? -0.782 -11.399 -7.194 1.00 96.88 275 VAL A N 1
ATOM 2232 C CA . VAL A 1 275 ? -2.025 -10.796 -6.698 1.00 96.88 275 VAL A CA 1
ATOM 2233 C C . VAL A 1 275 ? -3.199 -11.764 -6.845 1.00 96.88 275 VAL A C 1
ATOM 2235 O O . VAL A 1 275 ? -3.988 -11.919 -5.912 1.00 96.88 275 VAL A O 1
ATOM 2238 N N . LEU A 1 276 ? -3.324 -12.453 -7.984 1.00 96.75 276 LEU A N 1
ATOM 2239 C CA . LEU A 1 276 ? -4.399 -13.416 -8.225 1.00 96.75 276 LEU A CA 1
ATOM 2240 C C . LEU A 1 276 ? -4.285 -14.651 -7.324 1.00 96.75 276 LEU A C 1
ATOM 2242 O O . LEU A 1 276 ? -5.291 -15.068 -6.752 1.00 96.75 276 LEU A O 1
ATOM 2246 N N . VAL A 1 277 ? -3.084 -15.209 -7.146 1.00 97.06 277 VAL A N 1
ATOM 2247 C CA . VAL A 1 277 ? -2.849 -16.359 -6.255 1.00 97.06 277 VAL A CA 1
ATOM 2248 C C . VAL A 1 277 ? -3.232 -16.014 -4.816 1.00 97.06 277 VAL A C 1
ATOM 2250 O O . VAL A 1 277 ? -3.985 -16.758 -4.181 1.00 97.06 277 VAL A O 1
ATOM 2253 N N . PHE A 1 278 ? -2.788 -14.861 -4.313 1.00 96.69 278 PHE A N 1
ATOM 2254 C CA . PHE A 1 278 ? -3.135 -14.402 -2.969 1.00 96.69 278 PHE A CA 1
ATOM 2255 C C . PHE A 1 278 ? -4.618 -14.056 -2.828 1.00 96.69 278 PHE A C 1
ATOM 2257 O O . PHE A 1 278 ? -5.236 -14.409 -1.822 1.00 96.69 278 PHE A O 1
ATOM 2264 N N . SER A 1 279 ? -5.226 -13.458 -3.854 1.00 96.50 279 SER A N 1
ATOM 2265 C CA . SER A 1 279 ? -6.668 -13.190 -3.876 1.00 96.50 279 SER A CA 1
ATOM 2266 C C . SER A 1 279 ? -7.481 -14.479 -3.784 1.00 96.50 279 SER A C 1
ATOM 2268 O O . SER A 1 279 ? -8.410 -14.561 -2.985 1.00 96.50 279 SER A O 1
ATOM 2270 N N . LEU A 1 280 ? -7.118 -15.510 -4.553 1.00 96.12 280 LEU A N 1
ATOM 2271 C CA . LEU A 1 280 ? -7.769 -16.820 -4.499 1.00 96.12 280 LEU A CA 1
ATOM 2272 C C . LEU A 1 280 ? -7.585 -17.480 -3.130 1.00 96.12 280 LEU A C 1
ATOM 2274 O O . LEU A 1 280 ? -8.542 -18.021 -2.573 1.00 96.12 280 LEU A O 1
ATOM 2278 N N . TRP A 1 281 ? -6.380 -17.399 -2.560 1.00 95.88 281 TRP A N 1
ATOM 2279 C CA . TRP A 1 281 ? -6.105 -17.954 -1.239 1.00 95.88 281 TRP A CA 1
ATOM 2280 C C . TRP A 1 281 ? -6.980 -17.309 -0.160 1.00 95.88 281 TRP A C 1
ATOM 2282 O O . TRP A 1 281 ? -7.649 -18.006 0.604 1.00 95.88 281 TRP A O 1
ATOM 2292 N N . ILE A 1 282 ? -7.039 -15.978 -0.136 1.00 93.94 282 ILE A N 1
ATOM 2293 C CA . ILE A 1 282 ? -7.811 -15.221 0.852 1.00 93.94 282 ILE A CA 1
ATOM 2294 C C . ILE A 1 282 ? -9.314 -15.370 0.621 1.00 93.94 282 ILE A C 1
ATOM 2296 O O . ILE A 1 282 ? -10.073 -15.491 1.582 1.00 93.94 282 ILE A O 1
ATOM 2300 N N . TYR A 1 283 ? -9.757 -15.439 -0.632 1.00 93.25 283 TYR A N 1
ATOM 2301 C CA . TYR A 1 283 ? -11.155 -15.687 -0.966 1.00 93.25 283 TYR A CA 1
ATOM 2302 C C . TYR A 1 283 ? -11.631 -17.054 -0.457 1.00 93.25 283 TYR A C 1
ATOM 2304 O O . TYR A 1 283 ? -12.731 -17.157 0.088 1.00 93.25 283 TYR A O 1
ATOM 2312 N N . ASN A 1 284 ? -10.791 -18.090 -0.545 1.00 92.25 284 ASN A N 1
ATOM 2313 C CA . ASN A 1 284 ? -11.101 -19.403 0.024 1.00 92.25 284 ASN A CA 1
ATOM 2314 C C . ASN A 1 284 ? -11.228 -19.348 1.554 1.00 92.25 284 ASN A C 1
ATOM 2316 O O . ASN A 1 284 ? -12.183 -19.898 2.102 1.00 92.25 284 ASN A O 1
ATOM 2320 N N . ILE A 1 285 ? -10.337 -18.613 2.233 1.00 90.50 285 ILE A N 1
ATOM 2321 C CA . ILE A 1 285 ? -10.436 -18.365 3.684 1.00 90.50 285 ILE A CA 1
ATOM 2322 C C . ILE A 1 285 ? -11.744 -17.631 4.015 1.00 90.50 285 ILE A C 1
ATOM 2324 O O . ILE A 1 285 ? -12.433 -17.969 4.983 1.00 90.50 285 ILE A O 1
ATOM 2328 N N . ALA A 1 286 ? -12.112 -16.637 3.202 1.00 88.69 286 ALA A N 1
ATOM 2329 C CA . ALA A 1 286 ? -13.362 -15.912 3.359 1.00 88.69 286 ALA A CA 1
ATOM 2330 C C . ALA A 1 286 ? -14.556 -16.863 3.245 1.00 88.69 286 ALA A C 1
ATOM 2332 O O . ALA A 1 286 ? -15.350 -16.925 4.181 1.00 88.69 286 ALA A O 1
ATOM 2333 N N . ILE A 1 287 ? -14.654 -17.671 2.185 1.00 85.81 287 ILE A N 1
ATOM 2334 C CA . ILE A 1 287 ? -15.743 -18.647 2.012 1.00 85.81 287 ILE A CA 1
ATOM 2335 C C . ILE A 1 287 ? -15.842 -19.604 3.202 1.00 85.81 287 ILE A C 1
ATOM 2337 O O . ILE A 1 287 ? -16.936 -19.812 3.734 1.00 85.81 287 ILE A O 1
ATOM 2341 N N . GLU A 1 288 ? -14.715 -20.162 3.640 1.00 85.38 288 GLU A N 1
ATOM 2342 C CA . GLU A 1 288 ? -14.670 -21.097 4.763 1.00 85.38 288 GLU A CA 1
ATOM 2343 C C . GLU A 1 288 ? -15.246 -20.468 6.043 1.00 85.38 288 GLU A C 1
ATOM 2345 O O . GLU A 1 288 ? -16.065 -21.088 6.730 1.00 85.38 288 GLU A O 1
ATOM 2350 N N . SER A 1 289 ? -14.926 -19.195 6.314 1.00 82.81 289 SER A N 1
ATOM 2351 C CA . SER A 1 289 ? -15.459 -18.466 7.475 1.00 82.81 289 SER A CA 1
ATOM 2352 C C . SER A 1 289 ? -16.993 -18.370 7.477 1.00 82.81 289 SER A C 1
ATOM 2354 O O . SER A 1 289 ? -17.634 -18.478 8.528 1.00 82.81 289 SER A O 1
ATOM 2356 N N . TYR A 1 290 ? -17.613 -18.234 6.301 1.00 78.75 290 TYR A N 1
ATOM 2357 C CA . TYR A 1 290 ? -19.070 -18.197 6.175 1.00 78.75 290 TYR A CA 1
ATOM 2358 C C . TYR A 1 290 ? -19.705 -19.585 6.274 1.00 78.75 290 TYR A C 1
ATOM 2360 O O . TYR A 1 290 ? -20.774 -19.720 6.882 1.00 78.75 290 TYR A O 1
ATOM 2368 N N . HIS A 1 291 ? -19.041 -20.623 5.758 1.00 75.12 291 HIS A N 1
ATOM 2369 C CA . HIS A 1 291 ? -19.518 -22.001 5.863 1.00 75.12 291 HIS A CA 1
ATOM 2370 C C . HIS A 1 291 ? -19.544 -22.483 7.324 1.00 75.12 291 HIS A C 1
ATOM 2372 O O . HIS A 1 291 ? -20.583 -22.923 7.810 1.00 75.12 291 HIS A O 1
ATOM 2378 N N . ILE A 1 292 ? -18.453 -22.287 8.075 1.00 69.31 292 ILE A N 1
ATOM 2379 C CA . ILE A 1 292 ? -18.352 -22.679 9.497 1.00 69.31 292 ILE A CA 1
ATOM 2380 C C . ILE A 1 292 ? -19.407 -21.978 10.366 1.00 69.31 292 ILE A C 1
ATOM 2382 O O . ILE A 1 292 ? -19.862 -22.505 11.383 1.00 69.31 292 ILE A O 1
ATOM 2386 N N . SER A 1 293 ? -19.799 -20.761 9.997 1.00 61.34 293 SER A N 1
ATOM 2387 C CA . SER A 1 293 ? -20.822 -20.039 10.740 1.00 61.34 293 SER A CA 1
ATOM 2388 C C . SER A 1 293 ? -22.242 -20.481 10.373 1.00 61.34 293 SER A C 1
ATOM 2390 O O . SER A 1 293 ? -23.080 -20.562 11.268 1.00 61.34 293 SER A O 1
ATOM 2392 N N . SER A 1 294 ? -22.525 -20.795 9.105 1.00 56.88 294 SER A N 1
ATOM 2393 C CA . SER A 1 294 ? -23.850 -21.292 8.687 1.00 56.88 294 SER A CA 1
ATOM 2394 C C . SER A 1 294 ? -24.176 -22.671 9.271 1.00 56.88 294 SER A C 1
ATOM 2396 O O . SER A 1 294 ? -25.302 -22.888 9.708 1.00 56.88 294 SER A O 1
ATOM 2398 N N . SER A 1 295 ? -23.183 -23.552 9.439 1.00 53.50 295 SER A N 1
ATOM 2399 C CA . SER A 1 295 ? -23.373 -24.853 10.102 1.00 53.50 295 SER A CA 1
ATOM 2400 C C . SER A 1 295 ? -23.738 -24.752 11.593 1.00 53.50 295 SER A C 1
ATOM 2402 O O . SER A 1 295 ? -24.186 -25.730 12.181 1.00 53.50 295 SER A O 1
ATOM 2404 N N . SER A 1 296 ? -23.564 -23.578 12.214 1.00 49.12 296 SER A N 1
ATOM 2405 C CA . SER A 1 296 ? -23.931 -23.316 13.616 1.00 49.12 296 SER A CA 1
ATOM 2406 C C . SER A 1 296 ? -25.279 -22.606 13.795 1.00 49.12 296 SER A C 1
ATOM 2408 O O . SER A 1 296 ? -25.733 -22.436 14.922 1.00 49.12 296 SER A O 1
ATOM 2410 N N . THR A 1 297 ? -25.928 -22.164 12.713 1.00 48.53 297 THR A N 1
ATOM 2411 C CA . THR A 1 297 ? -27.214 -21.445 12.758 1.00 48.53 297 THR A CA 1
ATOM 2412 C C . THR A 1 297 ? -28.106 -21.929 11.615 1.00 48.53 297 THR A C 1
ATOM 2414 O O . THR A 1 297 ? -27.985 -21.469 10.481 1.00 48.53 297 THR A O 1
ATOM 2417 N N . SER A 1 298 ? -29.033 -22.840 11.920 1.00 42.44 298 SER A N 1
ATOM 2418 C CA . SER A 1 298 ? -29.902 -23.569 10.976 1.00 42.44 298 SER A CA 1
ATOM 2419 C C . SER A 1 298 ? -30.889 -22.719 10.151 1.00 42.44 298 SER A C 1
ATOM 2421 O O . SER A 1 298 ? -31.735 -23.276 9.459 1.00 42.44 298 SER A O 1
ATOM 2423 N N . VAL A 1 299 ? -30.798 -21.383 10.173 1.00 46.72 299 VAL A N 1
ATOM 2424 C CA . VAL A 1 299 ? -31.816 -20.480 9.595 1.00 46.72 299 VAL A CA 1
ATOM 2425 C C . VAL A 1 299 ? -31.279 -19.564 8.475 1.00 46.72 299 VAL A C 1
ATOM 2427 O O . VAL A 1 299 ? -32.058 -18.883 7.822 1.00 46.72 299 VAL A O 1
ATOM 2430 N N . THR A 1 300 ? -29.974 -19.551 8.154 1.00 44.81 300 THR A N 1
ATOM 2431 C CA . THR A 1 300 ? -29.410 -18.558 7.192 1.00 44.81 300 THR A CA 1
ATOM 2432 C C . THR A 1 300 ? -28.740 -19.130 5.938 1.00 44.81 300 THR A C 1
ATOM 2434 O O . THR A 1 300 ? -27.891 -18.476 5.334 1.00 44.81 300 THR A O 1
ATOM 2437 N N . ASN A 1 301 ? -29.161 -20.307 5.464 1.00 44.00 301 ASN A N 1
ATOM 2438 C CA . ASN A 1 301 ? -28.668 -20.854 4.188 1.00 44.00 301 ASN A CA 1
ATOM 2439 C C . ASN A 1 301 ? -29.054 -20.000 2.961 1.00 44.00 301 ASN A C 1
ATOM 2441 O O . ASN A 1 301 ? -28.388 -20.074 1.933 1.00 44.00 301 ASN A O 1
ATOM 2445 N N . ALA A 1 302 ? -30.072 -19.137 3.061 1.00 45.41 302 ALA A N 1
ATOM 2446 C CA . ALA A 1 302 ? -30.501 -18.282 1.952 1.00 45.41 302 ALA A CA 1
ATOM 2447 C C . ALA A 1 302 ? -29.512 -17.137 1.628 1.00 45.41 302 ALA A C 1
ATOM 2449 O O . ALA A 1 302 ? -29.419 -16.714 0.478 1.00 45.41 302 ALA A O 1
ATOM 2450 N N . GLN A 1 303 ? -28.722 -16.660 2.601 1.00 49.88 303 GLN A N 1
ATOM 2451 C CA . GLN A 1 303 ? -28.008 -15.374 2.498 1.00 49.88 303 GLN A CA 1
ATOM 2452 C C . GLN A 1 303 ? -26.644 -15.429 1.768 1.00 49.88 303 GLN A C 1
ATOM 2454 O O . GLN A 1 303 ? -26.054 -14.386 1.475 1.00 49.88 303 GLN A O 1
ATOM 2459 N N . TRP A 1 304 ? -26.114 -16.625 1.482 1.00 52.44 304 TRP A N 1
ATOM 2460 C CA . TRP A 1 304 ? -24.832 -16.832 0.774 1.00 52.44 304 TRP A CA 1
ATOM 2461 C C . TRP A 1 304 ? -25.006 -17.255 -0.700 1.00 52.44 304 TRP A C 1
ATOM 2463 O O . TRP A 1 304 ? -24.029 -17.439 -1.424 1.00 52.44 304 TRP A O 1
ATOM 2473 N N . THR A 1 305 ? -26.249 -17.410 -1.167 1.00 56.38 305 THR A N 1
ATOM 2474 C CA . THR A 1 305 ? -26.556 -17.952 -2.504 1.00 56.38 305 THR A CA 1
ATOM 2475 C C . THR A 1 305 ? -26.456 -16.924 -3.632 1.00 56.38 305 THR A C 1
ATOM 2477 O O . THR A 1 305 ? -26.392 -17.312 -4.797 1.00 56.38 305 THR A O 1
ATOM 2480 N N . SER A 1 306 ? -26.404 -15.619 -3.333 1.00 70.50 306 SER A N 1
ATOM 2481 C CA . SER A 1 306 ? -26.366 -14.610 -4.392 1.00 70.50 306 SER A CA 1
ATOM 2482 C C . SER A 1 306 ? -24.969 -14.528 -5.024 1.00 70.50 306 SER A C 1
ATOM 2484 O O . SER A 1 306 ? -23.984 -14.120 -4.403 1.00 70.50 306 SER A O 1
ATOM 2486 N N . THR A 1 307 ? -24.879 -14.889 -6.310 1.00 78.38 307 THR A N 1
ATOM 2487 C CA . THR A 1 307 ? -23.660 -14.762 -7.134 1.00 78.38 307 THR A CA 1
ATOM 2488 C C . THR A 1 307 ? -23.068 -13.355 -7.047 1.00 78.38 307 THR A C 1
ATOM 2490 O O . THR A 1 307 ? -21.851 -13.186 -7.004 1.00 78.38 307 THR A O 1
ATOM 2493 N N . ARG A 1 308 ? -23.938 -12.344 -6.924 1.00 79.00 308 ARG A N 1
ATOM 2494 C CA . ARG A 1 308 ? -23.567 -10.940 -6.733 1.00 79.00 308 ARG A CA 1
ATOM 2495 C C . ARG A 1 308 ? -22.728 -10.722 -5.475 1.00 79.00 308 ARG A C 1
ATOM 2497 O O . ARG A 1 308 ? -21.654 -10.145 -5.578 1.00 79.00 308 ARG A O 1
ATOM 2504 N N . ARG A 1 309 ? -23.168 -11.206 -4.308 1.00 78.88 309 ARG A N 1
ATOM 2505 C CA . ARG A 1 309 ? -22.424 -11.026 -3.052 1.00 78.88 309 ARG A CA 1
ATOM 2506 C C . ARG A 1 309 ? -21.060 -11.709 -3.116 1.00 78.88 309 ARG A C 1
ATOM 2508 O O . ARG A 1 309 ? -20.067 -11.137 -2.675 1.00 78.88 309 ARG A O 1
ATOM 2515 N N . ARG A 1 310 ? -20.993 -12.901 -3.718 1.00 83.44 310 ARG A N 1
ATOM 2516 C CA . ARG A 1 310 ? -19.731 -13.625 -3.940 1.00 83.44 310 ARG A CA 1
ATOM 2517 C C . ARG A 1 310 ? -18.772 -12.849 -4.841 1.00 83.44 310 ARG A C 1
ATOM 2519 O O . ARG A 1 310 ? -17.589 -12.788 -4.520 1.00 83.44 310 ARG A O 1
ATOM 2526 N N . ALA A 1 311 ? -19.278 -12.248 -5.918 1.00 86.12 311 ALA A N 1
ATOM 2527 C CA . ALA A 1 311 ? -18.492 -11.403 -6.810 1.00 86.12 311 ALA A CA 1
ATOM 2528 C C . ALA A 1 311 ? -18.009 -10.126 -6.104 1.00 86.12 311 ALA A C 1
ATOM 2530 O O . ALA A 1 311 ? -16.833 -9.790 -6.199 1.00 86.12 311 ALA A O 1
ATOM 2531 N N . SER A 1 312 ? -18.871 -9.457 -5.328 1.00 85.88 312 SER A N 1
ATOM 2532 C CA . SER A 1 312 ? -18.478 -8.289 -4.532 1.00 85.88 312 SER A CA 1
ATOM 2533 C C . SER A 1 312 ? -17.383 -8.635 -3.525 1.00 85.88 312 SER A C 1
ATOM 2535 O O . SER A 1 312 ? -16.379 -7.938 -3.476 1.00 85.88 312 SER A O 1
ATOM 2537 N N . ILE A 1 313 ? -17.509 -9.739 -2.781 1.00 87.69 313 ILE A N 1
ATOM 2538 C CA . ILE A 1 313 ? -16.458 -10.188 -1.853 1.00 87.69 313 ILE A CA 1
ATOM 2539 C C . ILE A 1 313 ? -15.161 -10.512 -2.605 1.00 87.69 313 ILE A C 1
ATOM 2541 O O . ILE A 1 313 ? -14.101 -10.116 -2.142 1.00 87.69 313 ILE A O 1
ATOM 2545 N N . ALA A 1 314 ? -15.220 -11.170 -3.767 1.00 91.25 314 ALA A N 1
ATOM 2546 C CA . ALA A 1 314 ? -14.026 -11.454 -4.567 1.00 91.25 314 ALA A CA 1
ATOM 2547 C C . ALA A 1 314 ? -13.304 -10.170 -5.017 1.00 91.25 314 ALA A C 1
ATOM 2549 O O . ALA A 1 314 ? -12.084 -10.086 -4.902 1.00 91.25 314 ALA A O 1
ATOM 2550 N N . ILE A 1 315 ? -14.051 -9.149 -5.454 1.00 91.12 315 ILE A N 1
ATOM 2551 C CA . ILE A 1 315 ? -13.500 -7.833 -5.820 1.00 91.12 315 ILE A CA 1
ATOM 2552 C C . ILE A 1 315 ? -12.865 -7.150 -4.601 1.00 91.12 315 ILE A C 1
ATOM 2554 O O . ILE A 1 315 ? -11.750 -6.645 -4.691 1.00 91.12 315 ILE A O 1
ATOM 2558 N N . LEU A 1 316 ? -13.542 -7.158 -3.449 1.00 90.25 316 LEU A N 1
ATOM 2559 C CA . LEU A 1 316 ? -13.017 -6.557 -2.216 1.00 90.25 316 LEU A CA 1
ATOM 2560 C C . LEU A 1 316 ? -11.766 -7.299 -1.719 1.00 90.25 316 LEU A C 1
ATOM 2562 O O . LEU A 1 316 ? -10.823 -6.661 -1.262 1.00 90.25 316 LEU A O 1
ATOM 2566 N N . VAL A 1 317 ? -11.724 -8.630 -1.849 1.00 93.19 317 VAL A N 1
ATOM 2567 C CA . VAL A 1 317 ? -10.533 -9.438 -1.549 1.00 93.19 317 VAL A CA 1
ATOM 2568 C C . VAL A 1 317 ? -9.377 -9.051 -2.463 1.00 93.19 317 VAL A C 1
ATOM 2570 O O . VAL A 1 317 ? -8.277 -8.801 -1.973 1.00 93.19 317 VAL A O 1
ATOM 2573 N N . PHE A 1 318 ? -9.631 -8.962 -3.769 1.00 94.00 318 PHE A N 1
ATOM 2574 C CA . PHE A 1 318 ? -8.625 -8.572 -4.749 1.00 94.00 318 PHE A CA 1
ATOM 2575 C C . PHE A 1 318 ? -8.035 -7.195 -4.432 1.00 94.00 318 PHE A C 1
ATOM 2577 O O . PHE A 1 318 ? -6.818 -7.049 -4.387 1.00 94.00 318 PHE A O 1
ATOM 2584 N N . LEU A 1 319 ? -8.879 -6.205 -4.131 1.00 91.00 319 LEU A N 1
ATOM 2585 C CA . LEU A 1 319 ? -8.426 -4.844 -3.850 1.00 91.00 319 LEU A CA 1
ATOM 2586 C C . LEU A 1 319 ? -7.761 -4.708 -2.469 1.00 91.00 319 LEU A C 1
ATOM 2588 O O . LEU A 1 319 ? -6.694 -4.126 -2.375 1.00 91.00 319 LEU A O 1
ATOM 2592 N N . PHE A 1 320 ? -8.322 -5.227 -1.375 1.00 88.25 320 PHE A N 1
ATOM 2593 C CA . PHE A 1 320 ? -7.785 -4.913 -0.028 1.00 88.25 320 PHE A CA 1
ATOM 2594 C C . PHE A 1 320 ? -6.743 -5.880 0.485 1.00 88.25 320 PHE A C 1
ATOM 2596 O O . PHE A 1 320 ? -6.071 -5.593 1.473 1.00 88.25 320 PHE A O 1
ATOM 2603 N N . PHE A 1 321 ? -6.627 -7.031 -0.161 1.00 91.69 321 PHE A N 1
ATOM 2604 C CA . PHE A 1 321 ? -5.702 -8.051 0.281 1.00 91.69 321 PHE A CA 1
ATOM 2605 C C . PHE A 1 321 ? -4.841 -8.569 -0.860 1.00 91.69 321 PHE A C 1
ATOM 2607 O O . PHE A 1 321 ? -3.652 -8.749 -0.651 1.00 91.69 321 PHE A O 1
ATOM 2614 N N . GLY A 1 322 ? -5.403 -8.751 -2.057 1.00 94.19 322 GLY A N 1
ATOM 2615 C CA . GLY A 1 322 ? -4.659 -9.174 -3.240 1.00 94.19 322 GLY A CA 1
ATOM 2616 C C . GLY A 1 322 ? -3.601 -8.161 -3.662 1.00 94.19 322 GLY A C 1
ATOM 2617 O O . GLY A 1 322 ? -2.423 -8.482 -3.664 1.00 94.19 322 GLY A O 1
ATOM 2618 N N . VAL A 1 323 ? -3.989 -6.934 -4.020 1.00 93.19 323 VAL A N 1
ATOM 2619 C CA . VAL A 1 323 ? -3.011 -5.924 -4.467 1.00 93.19 323 VAL A CA 1
ATOM 2620 C C . VAL A 1 323 ? -2.038 -5.550 -3.335 1.00 93.19 323 VAL A C 1
ATOM 2622 O O . VAL A 1 323 ? -0.828 -5.597 -3.564 1.00 93.19 323 VAL A O 1
ATOM 2625 N N . PRO A 1 324 ? -2.501 -5.291 -2.093 1.00 92.94 324 PRO A N 1
ATOM 2626 C CA . PRO A 1 324 ? -1.617 -5.096 -0.949 1.00 92.94 324 PRO A CA 1
ATOM 2627 C C . PRO A 1 324 ? -0.662 -6.249 -0.652 1.00 92.94 324 PRO A C 1
ATOM 2629 O O . PRO A 1 324 ? 0.433 -5.971 -0.160 1.00 92.94 324 PRO A O 1
ATOM 2632 N N . SER A 1 325 ? -0.988 -7.503 -1.007 1.00 94.75 325 SER A N 1
ATOM 2633 C CA . SER A 1 325 ? -0.088 -8.646 -0.777 1.00 94.75 325 SER A CA 1
ATOM 2634 C C . SER A 1 325 ? 1.255 -8.501 -1.482 1.00 94.75 325 SER A C 1
ATOM 2636 O O . SER A 1 325 ? 2.227 -9.108 -1.043 1.00 94.75 325 SER A O 1
ATOM 2638 N N . LEU A 1 326 ? 1.360 -7.649 -2.509 1.00 94.69 326 LEU A N 1
ATOM 2639 C CA . LEU A 1 326 ? 2.644 -7.348 -3.135 1.00 94.69 326 LEU A CA 1
ATOM 2640 C C . LEU A 1 326 ? 3.686 -6.844 -2.131 1.00 94.69 326 LEU A C 1
ATOM 2642 O O . LEU A 1 326 ? 4.873 -7.045 -2.368 1.00 94.69 326 LEU A O 1
ATOM 2646 N N . VAL A 1 327 ? 3.273 -6.214 -1.029 1.00 92.38 327 VAL A N 1
ATOM 2647 C CA . VAL A 1 327 ? 4.187 -5.604 -0.049 1.00 92.38 327 VAL A CA 1
ATOM 2648 C C . VAL A 1 327 ? 3.780 -5.820 1.411 1.00 92.38 327 VAL A C 1
ATOM 2650 O O . VAL A 1 327 ? 4.602 -5.627 2.304 1.00 92.38 327 VAL A O 1
ATOM 2653 N N . PHE A 1 328 ? 2.533 -6.209 1.685 1.00 90.31 328 PHE A N 1
ATOM 2654 C CA . PHE A 1 328 ? 1.967 -6.205 3.032 1.00 90.31 328 PHE A CA 1
ATOM 2655 C C . PHE A 1 328 ? 0.958 -7.339 3.263 1.00 90.31 328 PHE A C 1
ATOM 2657 O O . PHE A 1 328 ? 0.125 -7.631 2.411 1.00 90.31 328 PHE A O 1
ATOM 2664 N N . TRP A 1 329 ? 0.964 -7.927 4.466 1.00 90.81 329 TRP A N 1
ATOM 2665 C CA . TRP A 1 329 ? -0.042 -8.904 4.900 1.00 90.81 329 TRP A CA 1
ATOM 2666 C C . TRP A 1 329 ? -0.675 -8.512 6.247 1.00 90.81 329 TRP A C 1
ATOM 2668 O O . TRP A 1 329 ? 0.030 -8.431 7.258 1.00 90.81 329 TRP A O 1
ATOM 2678 N N . PRO A 1 330 ? -2.007 -8.346 6.333 1.00 87.81 330 PRO A N 1
ATOM 2679 C CA . PRO A 1 330 ? -2.669 -8.024 7.597 1.00 87.81 330 PRO A CA 1
ATOM 2680 C C . PRO A 1 330 ? -2.611 -9.191 8.600 1.00 87.81 330 PRO A C 1
ATOM 2682 O O . PRO A 1 330 ? -3.226 -10.238 8.406 1.00 87.81 330 PRO A O 1
ATOM 2685 N N . ILE A 1 331 ? -1.908 -9.016 9.726 1.00 85.94 331 ILE A N 1
ATOM 2686 C CA . ILE A 1 331 ? -1.789 -10.044 10.783 1.00 85.94 331 ILE A CA 1
ATOM 2687 C C . ILE A 1 331 ? -2.971 -9.930 11.763 1.00 85.94 331 ILE A C 1
ATOM 2689 O O . ILE A 1 331 ? -2.835 -9.448 12.896 1.00 85.94 331 ILE A O 1
ATOM 2693 N N . MET A 1 332 ? -4.162 -10.332 11.311 1.00 82.56 332 MET A N 1
ATOM 2694 C CA . MET A 1 332 ? -5.419 -10.218 12.067 1.00 82.56 332 MET A CA 1
ATOM 2695 C C . MET A 1 332 ? -6.370 -11.389 11.805 1.00 82.56 332 MET A C 1
ATOM 2697 O O . MET A 1 332 ? -6.503 -11.839 10.670 1.00 82.56 332 MET A O 1
ATOM 2701 N N . PHE A 1 333 ? -7.083 -11.834 12.843 1.00 81.12 333 PHE A N 1
ATOM 2702 C CA . PHE A 1 333 ? -8.186 -12.798 12.749 1.00 81.12 333 PHE A CA 1
ATOM 2703 C C . PHE A 1 333 ? -7.793 -14.062 11.978 1.00 81.12 333 PHE A C 1
ATOM 2705 O O . PHE A 1 333 ? -6.725 -14.628 12.223 1.00 81.12 333 PHE A O 1
ATOM 2712 N N . GLN A 1 334 ? -8.624 -14.487 11.020 1.00 82.69 334 GLN A N 1
ATOM 2713 C CA . GLN A 1 334 ? -8.341 -15.642 10.182 1.00 82.69 334 GLN A CA 1
ATOM 2714 C C . GLN A 1 334 ? -7.003 -15.487 9.436 1.00 82.69 334 GLN A C 1
ATOM 2716 O O . GLN A 1 334 ? -6.284 -16.465 9.269 1.00 82.69 334 GLN A O 1
ATOM 2721 N N . LEU A 1 335 ? -6.571 -14.284 9.052 1.00 84.06 335 LEU A N 1
ATOM 2722 C CA . LEU A 1 335 ? -5.299 -14.092 8.336 1.00 84.06 335 LEU A CA 1
ATOM 2723 C C . LEU A 1 335 ? -4.051 -14.346 9.205 1.00 84.06 335 LEU A C 1
ATOM 2725 O O . LEU A 1 335 ? -2.955 -14.503 8.668 1.00 84.06 335 LEU A O 1
ATOM 2729 N N . LYS A 1 336 ? -4.195 -14.436 10.534 1.00 85.50 336 LYS A N 1
ATOM 2730 C CA . LYS A 1 336 ? -3.122 -14.833 11.467 1.00 85.50 336 LYS A CA 1
ATOM 2731 C C . LYS A 1 336 ? -3.044 -16.355 11.671 1.00 85.50 336 LYS A C 1
ATOM 2733 O O . LYS A 1 336 ? -2.002 -16.869 12.081 1.00 85.50 336 LYS A O 1
ATOM 2738 N N . GLU A 1 337 ? -4.133 -17.080 11.424 1.00 82.88 337 GLU A N 1
ATOM 2739 C CA . GLU A 1 337 ? -4.247 -18.512 11.726 1.00 82.88 337 GLU A CA 1
ATOM 2740 C C . GLU A 1 337 ? -3.295 -19.376 10.886 1.00 82.88 337 GLU A C 1
ATOM 2742 O O . GLU A 1 337 ? -2.724 -18.925 9.896 1.00 82.88 337 GLU A O 1
ATOM 2747 N N . CYS A 1 338 ? -3.094 -20.635 11.293 1.00 83.75 338 CYS A N 1
ATOM 2748 C CA . CYS A 1 338 ? -2.323 -21.641 10.544 1.00 83.75 338 CYS A CA 1
ATOM 2749 C C . CYS A 1 338 ? -0.918 -21.193 10.095 1.00 83.75 338 CYS A C 1
ATOM 2751 O O . CYS A 1 338 ? -0.420 -21.671 9.081 1.00 83.75 338 CYS A O 1
ATOM 2753 N N . LYS A 1 339 ? -0.274 -20.272 10.829 1.00 87.56 339 LYS A N 1
ATOM 2754 C CA . LYS A 1 339 ? 1.031 -19.691 10.461 1.00 87.56 339 LYS A CA 1
ATOM 2755 C C . LYS A 1 339 ? 1.027 -18.996 9.084 1.00 87.56 339 LYS A C 1
ATOM 2757 O O . LYS A 1 339 ? 2.092 -18.804 8.503 1.00 87.56 339 LYS A O 1
ATOM 2762 N N . ARG A 1 340 ? -0.140 -18.565 8.584 1.00 91.81 340 ARG A N 1
ATOM 2763 C CA . ARG A 1 340 ? -0.307 -17.857 7.298 1.00 91.81 340 ARG A CA 1
ATOM 2764 C C . ARG A 1 340 ? 0.658 -16.672 7.118 1.00 91.81 340 ARG A C 1
ATOM 2766 O O . ARG A 1 340 ? 1.266 -16.606 6.053 1.00 91.81 340 ARG A O 1
ATOM 2773 N N . PRO A 1 341 ? 0.917 -15.816 8.133 1.00 91.81 341 PRO A N 1
ATOM 2774 C CA . PRO A 1 341 ? 1.904 -14.742 7.996 1.00 91.81 341 PRO A CA 1
ATOM 2775 C C . PRO A 1 341 ? 3.322 -15.247 7.696 1.00 91.81 341 PRO A C 1
ATOM 2777 O O . PRO A 1 341 ? 4.044 -14.618 6.935 1.00 91.81 341 PRO A O 1
ATOM 2780 N N . LEU A 1 342 ? 3.726 -16.397 8.249 1.00 92.81 342 LEU A N 1
ATOM 2781 C CA . LEU A 1 342 ? 5.047 -16.978 7.982 1.00 92.81 342 LEU A CA 1
ATOM 2782 C C . LEU A 1 342 ? 5.133 -17.550 6.563 1.00 92.81 342 LEU A C 1
ATOM 2784 O O . LEU A 1 342 ? 6.168 -17.421 5.918 1.00 92.81 342 LEU A O 1
ATOM 2788 N N . ILE A 1 343 ? 4.043 -18.145 6.065 1.00 94.69 343 ILE A N 1
ATOM 2789 C CA . ILE A 1 343 ? 3.951 -18.613 4.674 1.00 94.69 343 ILE A CA 1
ATOM 2790 C C . ILE A 1 343 ? 4.065 -17.421 3.720 1.00 94.69 343 ILE A C 1
ATOM 2792 O O . ILE A 1 343 ? 4.842 -17.478 2.774 1.00 94.69 343 ILE A O 1
ATOM 2796 N N . PHE A 1 344 ? 3.352 -16.326 3.999 1.00 95.12 344 PHE A N 1
ATOM 2797 C CA . PHE A 1 344 ? 3.461 -15.088 3.227 1.00 95.12 344 PHE A CA 1
ATOM 2798 C C . PHE A 1 344 ? 4.909 -14.573 3.176 1.00 95.12 344 PHE A C 1
ATOM 2800 O O . PHE A 1 344 ? 5.432 -14.327 2.092 1.00 95.12 344 PHE A O 1
ATOM 2807 N N . LEU A 1 345 ? 5.589 -14.480 4.325 1.00 95.12 345 LEU A N 1
ATOM 2808 C CA . LEU A 1 345 ? 6.986 -14.029 4.384 1.00 95.12 345 LEU A CA 1
ATOM 2809 C C . LEU A 1 345 ? 7.940 -14.950 3.619 1.00 95.12 345 LEU A C 1
ATOM 2811 O O . LEU A 1 345 ? 8.857 -14.468 2.953 1.00 95.12 345 LEU A O 1
ATOM 2815 N N . LEU A 1 346 ? 7.714 -16.264 3.680 1.00 95.81 346 LEU A N 1
ATOM 2816 C CA . LEU A 1 346 ? 8.481 -17.231 2.903 1.00 95.81 346 LEU A CA 1
ATOM 2817 C C . LEU A 1 346 ? 8.290 -17.002 1.400 1.00 95.81 346 LEU A C 1
ATOM 2819 O O . LEU A 1 346 ? 9.280 -16.932 0.678 1.00 95.81 346 LEU A O 1
ATOM 2823 N N . VAL A 1 347 ? 7.045 -16.845 0.939 1.00 96.56 347 VAL A N 1
ATOM 2824 C CA . VAL A 1 347 ? 6.736 -16.573 -0.474 1.00 96.56 347 VAL A CA 1
ATOM 2825 C C . VAL A 1 347 ? 7.418 -15.288 -0.935 1.00 96.56 347 VAL A C 1
ATOM 2827 O O . VAL A 1 347 ? 8.132 -15.317 -1.930 1.00 96.56 347 VAL A O 1
ATOM 2830 N N . ILE A 1 348 ? 7.296 -14.194 -0.179 1.00 95.69 348 ILE A N 1
ATOM 2831 C CA . ILE A 1 348 ? 7.957 -12.919 -0.498 1.00 95.69 348 ILE A CA 1
ATOM 2832 C C . ILE A 1 348 ? 9.480 -13.069 -0.574 1.00 95.69 348 ILE A C 1
ATOM 2834 O O . ILE A 1 348 ? 10.110 -12.544 -1.491 1.00 95.69 348 ILE A O 1
ATOM 2838 N N . THR A 1 349 ? 10.081 -13.811 0.357 1.00 96.38 349 THR A N 1
ATOM 2839 C CA . THR A 1 349 ? 11.529 -14.058 0.356 1.00 96.38 349 THR A CA 1
ATOM 2840 C C . THR A 1 349 ? 11.954 -14.842 -0.885 1.00 96.38 349 THR A C 1
ATOM 2842 O O . THR A 1 349 ? 12.907 -14.456 -1.559 1.00 96.38 349 THR A O 1
ATOM 2845 N N . VAL A 1 350 ? 11.230 -15.916 -1.217 1.00 97.31 350 VAL A N 1
ATOM 2846 C CA . VAL A 1 350 ? 11.496 -16.745 -2.402 1.00 97.31 350 VAL A CA 1
ATOM 2847 C C . VAL A 1 350 ? 11.311 -15.941 -3.687 1.00 97.31 350 VAL A C 1
ATOM 2849 O O . VAL A 1 350 ? 12.154 -16.020 -4.575 1.00 97.31 350 VAL A O 1
ATOM 2852 N N . GLU A 1 351 ? 10.256 -15.133 -3.783 1.00 97.00 351 GLU A N 1
ATOM 2853 C CA . GLU A 1 351 ? 10.015 -14.268 -4.937 1.00 97.00 351 GLU A CA 1
ATOM 2854 C C . GLU A 1 351 ? 11.111 -13.218 -5.107 1.00 97.00 351 GLU A C 1
ATOM 2856 O O . GLU A 1 351 ? 11.588 -13.027 -6.220 1.00 97.00 351 GLU A O 1
ATOM 2861 N N . ASN A 1 352 ? 11.560 -12.571 -4.028 1.00 96.88 352 ASN A N 1
ATOM 2862 C CA . ASN A 1 352 ? 12.655 -11.603 -4.102 1.00 96.88 352 ASN A CA 1
ATOM 2863 C C . ASN A 1 352 ? 13.955 -12.266 -4.572 1.00 96.88 352 ASN A C 1
ATOM 2865 O O . ASN A 1 352 ? 14.652 -11.704 -5.414 1.00 96.88 352 ASN A O 1
ATOM 2869 N N . ILE A 1 353 ? 14.264 -13.469 -4.074 1.00 97.00 353 ILE A N 1
ATOM 2870 C CA . ILE A 1 353 ? 15.416 -14.253 -4.543 1.00 97.00 353 ILE A CA 1
ATOM 2871 C C . ILE A 1 353 ? 15.260 -14.577 -6.030 1.00 97.00 353 ILE A C 1
ATOM 2873 O O . ILE A 1 353 ? 16.184 -14.356 -6.804 1.00 97.00 353 ILE A O 1
ATOM 2877 N N . PHE A 1 354 ? 14.093 -15.065 -6.448 1.00 96.81 354 PHE A N 1
ATOM 2878 C CA . PHE A 1 354 ? 13.828 -15.421 -7.840 1.00 96.81 354 PHE A CA 1
ATOM 2879 C C . PHE A 1 354 ? 13.955 -14.217 -8.781 1.00 96.81 354 PHE A C 1
ATOM 2881 O O . PHE A 1 354 ? 14.603 -14.311 -9.820 1.00 96.81 354 PHE A O 1
ATOM 2888 N N . LEU A 1 355 ? 13.404 -13.067 -8.393 1.00 96.38 355 LEU A N 1
ATOM 2889 C CA . LEU A 1 355 ? 13.506 -11.817 -9.141 1.00 96.38 355 LEU A CA 1
ATOM 2890 C C . LEU A 1 355 ? 14.953 -11.313 -9.224 1.00 96.38 355 LEU A C 1
ATOM 2892 O O . LEU A 1 355 ? 15.395 -10.920 -10.302 1.00 96.38 355 LEU A O 1
ATOM 2896 N N . LEU A 1 356 ? 15.716 -11.386 -8.129 1.00 95.56 356 LEU A N 1
ATOM 2897 C CA . LEU A 1 356 ? 17.146 -11.067 -8.131 1.00 95.56 356 LEU A CA 1
ATOM 2898 C C . LEU A 1 356 ? 17.947 -11.995 -9.048 1.00 95.56 356 LEU A C 1
ATOM 2900 O O . LEU A 1 356 ? 18.822 -11.525 -9.771 1.00 95.56 356 LEU A O 1
ATOM 2904 N N . LEU A 1 357 ? 17.650 -13.298 -9.042 1.00 95.62 357 LEU A N 1
ATOM 2905 C CA . LEU A 1 357 ? 18.302 -14.270 -9.922 1.00 95.62 357 LEU A CA 1
ATOM 2906 C C . LEU A 1 357 ? 17.985 -13.989 -11.389 1.00 95.62 357 LEU A C 1
ATOM 2908 O O . LEU A 1 357 ? 18.898 -13.969 -12.211 1.00 95.62 357 LEU A O 1
ATOM 2912 N N . ILE A 1 358 ? 16.716 -13.730 -11.712 1.00 94.25 358 ILE A N 1
ATOM 2913 C CA . ILE A 1 358 ? 16.296 -13.333 -13.057 1.00 94.25 358 ILE A CA 1
ATOM 2914 C C . ILE A 1 358 ? 17.066 -12.089 -13.498 1.00 94.25 358 ILE A C 1
ATOM 2916 O O . ILE A 1 358 ? 17.694 -12.099 -14.557 1.00 94.25 358 ILE A O 1
ATOM 2920 N N . TRP A 1 359 ? 17.047 -11.035 -12.681 1.00 94.19 359 TRP A N 1
ATOM 2921 C CA . TRP A 1 359 ? 17.763 -9.802 -12.981 1.00 94.19 359 TRP A CA 1
ATOM 2922 C C . TRP A 1 359 ? 19.259 -10.059 -13.187 1.00 94.19 359 TRP A C 1
ATOM 2924 O O . TRP A 1 359 ? 19.817 -9.595 -14.175 1.00 94.19 359 TRP A O 1
ATOM 2934 N N . GLY A 1 360 ? 19.888 -10.858 -12.321 1.00 93.25 360 GLY A N 1
ATOM 2935 C CA . GLY A 1 360 ? 21.305 -11.204 -12.418 1.00 93.25 360 GLY A CA 1
ATOM 2936 C C . GLY A 1 360 ? 21.654 -11.953 -13.705 1.00 93.25 360 GLY A C 1
ATOM 2937 O O . GLY A 1 360 ? 22.645 -11.623 -14.350 1.00 93.25 360 GLY A O 1
ATOM 2938 N N . VAL A 1 361 ? 20.824 -12.913 -14.130 1.00 94.12 361 VAL A N 1
ATOM 2939 C CA . VAL A 1 361 ? 21.013 -13.639 -15.399 1.00 94.12 361 VAL A CA 1
ATOM 2940 C C . VAL A 1 361 ? 20.946 -12.684 -16.590 1.00 94.12 361 VAL A C 1
ATOM 2942 O O . VAL A 1 361 ? 21.816 -12.734 -17.462 1.00 94.12 361 VAL A O 1
ATOM 2945 N N . PHE A 1 362 ? 19.953 -11.793 -16.626 1.00 91.81 362 PHE A N 1
ATOM 2946 C CA . PHE A 1 362 ? 19.833 -10.809 -17.703 1.00 91.81 362 PHE A CA 1
ATOM 2947 C C . PHE A 1 362 ? 20.969 -9.786 -17.680 1.00 91.81 362 PHE A C 1
ATOM 2949 O O . PHE A 1 362 ? 21.540 -9.492 -18.727 1.00 91.81 362 PHE A O 1
ATOM 2956 N N . HIS A 1 363 ? 21.356 -9.309 -16.499 1.00 89.12 363 HIS A N 1
ATOM 2957 C CA . HIS A 1 363 ? 22.475 -8.390 -16.341 1.00 89.12 363 HIS A CA 1
ATOM 2958 C C . HIS A 1 363 ? 23.775 -8.991 -16.890 1.00 89.12 363 HIS A C 1
ATOM 2960 O O . HIS A 1 363 ? 24.410 -8.392 -17.756 1.00 89.12 363 HIS A O 1
ATOM 2966 N N . VAL A 1 364 ? 24.119 -10.214 -16.473 1.00 91.75 364 VAL A N 1
ATOM 2967 C CA . VAL A 1 364 ? 25.318 -10.915 -16.957 1.00 91.75 364 VAL A CA 1
ATOM 2968 C C . VAL A 1 364 ? 25.260 -11.163 -18.463 1.00 91.75 364 VAL A C 1
ATOM 2970 O O . VAL A 1 364 ? 26.281 -11.052 -19.136 1.00 91.75 364 VAL A O 1
ATOM 2973 N N . SER A 1 365 ? 24.076 -11.455 -19.004 1.00 90.88 365 SER A N 1
ATOM 2974 C CA . SER A 1 365 ? 23.900 -11.727 -20.435 1.00 90.88 365 SER A CA 1
ATOM 2975 C C . SER A 1 365 ? 24.047 -10.479 -21.314 1.00 90.88 365 SER A C 1
ATOM 2977 O O . SER A 1 365 ? 24.554 -10.589 -22.427 1.00 90.88 365 SER A O 1
ATOM 2979 N N . TYR A 1 366 ? 23.607 -9.306 -20.842 1.00 86.25 366 TYR A N 1
ATOM 2980 C CA . TYR A 1 366 ? 23.616 -8.066 -21.633 1.00 86.25 366 TYR A CA 1
ATOM 2981 C C . TYR A 1 366 ? 24.818 -7.156 -21.363 1.00 86.25 366 TYR A C 1
ATOM 2983 O O . TYR A 1 366 ? 25.316 -6.522 -22.290 1.00 86.25 366 TYR A O 1
ATOM 2991 N N . VAL A 1 367 ? 25.258 -7.056 -20.107 1.00 85.06 367 VAL A N 1
ATOM 2992 C CA . VAL A 1 367 ? 26.297 -6.110 -19.656 1.00 85.06 367 VAL A CA 1
ATOM 2993 C C . VAL A 1 367 ? 27.603 -6.832 -19.304 1.00 85.06 367 VAL A C 1
ATOM 2995 O O . VAL A 1 367 ? 28.682 -6.258 -19.431 1.00 85.06 367 VAL A O 1
ATOM 2998 N N . GLY A 1 368 ? 27.527 -8.108 -18.919 1.00 85.19 368 GLY A N 1
ATOM 2999 C CA . GLY A 1 368 ? 28.659 -8.896 -18.433 1.00 85.19 368 GLY A CA 1
ATOM 3000 C C . GLY A 1 368 ? 28.688 -8.997 -16.906 1.00 85.19 368 GLY A C 1
ATOM 3001 O O . GLY A 1 368 ? 27.754 -8.604 -16.215 1.00 85.19 368 GLY A O 1
ATOM 3002 N N . SER A 1 369 ? 29.758 -9.564 -16.347 1.00 83.06 369 SER A N 1
ATOM 3003 C CA . SER A 1 369 ? 29.838 -9.866 -14.908 1.00 83.06 369 SER A CA 1
ATOM 3004 C C . SER A 1 369 ? 30.205 -8.674 -14.015 1.00 83.06 369 SER A C 1
ATOM 3006 O O . SER A 1 369 ? 30.352 -8.850 -12.806 1.00 83.06 369 SER A O 1
ATOM 3008 N N . GLN A 1 370 ? 30.434 -7.489 -14.584 1.00 85.88 370 GLN A N 1
ATOM 3009 C CA . GLN A 1 370 ? 30.857 -6.313 -13.827 1.00 85.88 370 GLN A CA 1
ATOM 3010 C C . GLN A 1 370 ? 29.642 -5.552 -13.293 1.00 85.88 370 GLN A C 1
ATOM 3012 O O . GLN A 1 370 ? 28.887 -4.967 -14.062 1.00 85.88 370 GLN A O 1
ATOM 3017 N N . LEU A 1 371 ? 29.498 -5.533 -11.967 1.00 84.00 371 LEU A N 1
ATOM 3018 C CA . LEU A 1 371 ? 28.484 -4.747 -11.269 1.00 84.00 371 LEU A CA 1
ATOM 3019 C C . LEU A 1 371 ? 29.041 -3.370 -10.906 1.00 84.00 371 LEU A C 1
ATOM 3021 O O . LEU A 1 371 ? 30.152 -3.265 -10.383 1.00 84.00 371 LEU A O 1
ATOM 3025 N N . SER A 1 372 ? 28.250 -2.319 -11.118 1.00 84.19 372 SER A N 1
ATOM 3026 C CA . SER A 1 372 ? 28.581 -0.995 -10.584 1.00 84.19 372 SER A CA 1
ATOM 3027 C C . SER A 1 372 ? 28.421 -0.956 -9.057 1.00 84.19 372 SER A C 1
ATOM 3029 O O . SER A 1 372 ? 27.665 -1.739 -8.475 1.00 84.19 372 SER A O 1
ATOM 3031 N N . GLU A 1 373 ? 29.092 -0.013 -8.387 1.00 84.88 373 GLU A N 1
ATOM 3032 C CA . GLU A 1 373 ? 28.955 0.186 -6.932 1.00 84.88 373 GLU A CA 1
ATOM 3033 C C . GLU A 1 373 ? 27.494 0.400 -6.511 1.00 84.88 373 GLU A C 1
ATOM 3035 O O . GLU A 1 373 ? 27.032 -0.167 -5.519 1.00 84.88 373 GLU A O 1
ATOM 3040 N N . TYR A 1 374 ? 26.731 1.141 -7.319 1.00 81.56 374 TYR A N 1
ATOM 3041 C CA . TYR A 1 374 ? 25.307 1.379 -7.096 1.00 81.56 374 TYR A CA 1
ATOM 3042 C C . TYR A 1 374 ? 24.473 0.098 -7.202 1.00 81.56 374 TYR A C 1
ATOM 3044 O O . TYR A 1 374 ? 23.611 -0.144 -6.359 1.00 81.56 374 TYR A O 1
ATOM 3052 N N . GLN A 1 375 ? 24.739 -0.760 -8.191 1.00 86.81 375 GLN A N 1
ATOM 3053 C CA . GLN A 1 375 ? 24.043 -2.044 -8.322 1.00 86.81 375 GLN A CA 1
ATOM 3054 C C . GLN A 1 375 ? 24.343 -2.962 -7.132 1.00 86.81 375 GLN A C 1
ATOM 3056 O O . GLN A 1 375 ? 23.427 -3.577 -6.585 1.00 86.81 375 GLN A O 1
ATOM 3061 N N . MET A 1 376 ? 25.598 -3.002 -6.670 1.00 89.62 376 MET A N 1
ATOM 3062 C CA . MET A 1 376 ? 25.975 -3.759 -5.471 1.00 89.62 376 MET A CA 1
ATOM 3063 C C . MET A 1 376 ? 25.269 -3.243 -4.212 1.00 89.62 376 MET A C 1
ATOM 3065 O O . MET A 1 376 ? 24.769 -4.047 -3.418 1.00 89.62 376 MET A O 1
ATOM 3069 N N . LEU A 1 377 ? 25.178 -1.920 -4.038 1.00 90.12 377 LEU A N 1
ATOM 3070 C CA . LEU A 1 377 ? 24.447 -1.307 -2.928 1.00 90.12 377 LEU A CA 1
ATOM 3071 C C . LEU A 1 377 ? 22.968 -1.714 -2.943 1.00 90.12 377 LEU A C 1
ATOM 3073 O O . LEU A 1 377 ? 22.420 -2.063 -1.901 1.00 90.12 377 LEU A O 1
ATOM 3077 N N . MET A 1 378 ? 22.328 -1.723 -4.111 1.00 88.81 378 MET A N 1
ATOM 3078 C CA . MET A 1 378 ? 20.904 -2.050 -4.233 1.00 88.81 378 MET A CA 1
ATOM 3079 C C . MET A 1 378 ? 20.609 -3.521 -3.986 1.00 88.81 378 MET A C 1
ATOM 3081 O O . MET A 1 378 ? 19.689 -3.841 -3.235 1.00 88.81 378 MET A O 1
ATOM 3085 N N . VAL A 1 379 ? 21.420 -4.423 -4.542 1.00 93.75 379 VAL A N 1
ATOM 3086 C CA . VAL A 1 379 ? 21.317 -5.854 -4.230 1.00 93.75 379 VAL A CA 1
ATOM 3087 C C . VAL A 1 379 ? 21.505 -6.074 -2.726 1.00 93.75 379 VAL A C 1
ATOM 3089 O O . VAL A 1 379 ? 20.709 -6.779 -2.104 1.00 93.75 379 VAL A O 1
ATOM 3092 N N . SER A 1 380 ? 22.483 -5.400 -2.112 1.00 94.50 380 SER A N 1
ATOM 3093 C CA . SER A 1 380 ? 22.708 -5.460 -0.663 1.00 94.50 380 SER A CA 1
ATOM 3094 C C . SER A 1 380 ? 21.506 -4.934 0.127 1.00 94.50 380 SER A C 1
ATOM 3096 O O . SER A 1 380 ? 21.072 -5.582 1.077 1.00 94.50 380 SER A O 1
ATOM 3098 N N . MET A 1 381 ? 20.913 -3.810 -0.287 1.00 95.12 381 MET A N 1
ATOM 3099 C CA . MET A 1 381 ? 19.702 -3.246 0.317 1.00 95.12 381 MET A CA 1
ATOM 3100 C C . MET A 1 381 ? 18.518 -4.212 0.233 1.00 95.12 381 MET A C 1
ATOM 3102 O O . MET A 1 381 ? 17.841 -4.414 1.239 1.00 95.12 381 MET A O 1
ATOM 3106 N N . ILE A 1 382 ? 18.285 -4.860 -0.915 1.00 96.81 382 ILE A N 1
ATOM 3107 C CA . ILE A 1 382 ? 17.211 -5.854 -1.074 1.00 96.81 382 ILE A CA 1
ATOM 3108 C C . ILE A 1 382 ? 17.425 -7.024 -0.109 1.00 96.81 382 ILE A C 1
ATOM 3110 O O . ILE A 1 382 ? 16.482 -7.431 0.576 1.00 96.81 382 ILE A O 1
ATOM 3114 N N . VAL A 1 383 ? 18.649 -7.551 -0.022 1.00 96.94 383 VAL A N 1
ATOM 3115 C CA . VAL A 1 383 ? 18.980 -8.684 0.855 1.00 96.94 383 VAL A CA 1
ATOM 3116 C C . VAL A 1 383 ? 18.822 -8.300 2.327 1.00 96.94 383 VAL A C 1
ATOM 3118 O O . VAL A 1 383 ? 18.092 -8.973 3.056 1.00 96.94 383 VAL A O 1
ATOM 3121 N N . ILE A 1 384 ? 19.438 -7.196 2.761 1.00 97.44 384 ILE A N 1
ATOM 3122 C CA . ILE A 1 384 ? 19.376 -6.714 4.149 1.00 97.44 384 ILE A CA 1
ATOM 3123 C C . ILE A 1 384 ? 17.931 -6.412 4.547 1.00 97.44 384 ILE A C 1
ATOM 3125 O O . ILE A 1 384 ? 17.488 -6.845 5.610 1.00 97.44 384 ILE A O 1
ATOM 3129 N N . ALA A 1 385 ? 17.171 -5.718 3.699 1.00 97.44 385 ALA A N 1
ATOM 3130 C CA . ALA A 1 385 ? 15.787 -5.368 3.992 1.00 97.44 385 ALA A CA 1
ATOM 3131 C C . ALA A 1 385 ? 14.863 -6.600 3.984 1.00 97.44 385 ALA A C 1
ATOM 3133 O O . ALA A 1 385 ? 13.999 -6.718 4.850 1.00 97.44 385 ALA A O 1
ATOM 3134 N N . THR A 1 386 ? 15.069 -7.576 3.093 1.00 97.62 386 THR A N 1
ATOM 3135 C CA . THR A 1 386 ? 14.281 -8.825 3.097 1.00 97.62 386 THR A CA 1
ATOM 3136 C C . THR A 1 386 ? 14.547 -9.648 4.359 1.00 97.62 386 THR A C 1
ATOM 3138 O O . THR A 1 386 ? 13.605 -10.076 5.032 1.00 97.62 386 THR A O 1
ATOM 3141 N N . LEU A 1 387 ? 15.821 -9.838 4.720 1.00 97.00 387 LEU A N 1
ATOM 3142 C CA . LEU A 1 387 ? 16.212 -10.599 5.909 1.00 97.00 387 LEU A CA 1
ATOM 3143 C C . LEU A 1 387 ? 15.807 -9.881 7.201 1.00 97.00 387 LEU A C 1
ATOM 3145 O O . LEU A 1 387 ? 15.206 -10.494 8.081 1.00 97.00 387 LEU A O 1
ATOM 3149 N N . GLY A 1 388 ? 16.077 -8.577 7.296 1.00 97.25 388 GLY A N 1
ATOM 3150 C CA . GLY A 1 388 ? 15.703 -7.746 8.439 1.00 97.25 388 GLY A CA 1
ATOM 3151 C C . GLY A 1 388 ? 14.189 -7.664 8.624 1.00 97.25 388 GLY A C 1
ATOM 3152 O O . GLY A 1 388 ? 13.694 -7.863 9.731 1.00 97.25 388 GLY A O 1
ATOM 3153 N N . GLY A 1 389 ? 13.439 -7.463 7.537 1.00 96.56 389 GLY A N 1
ATOM 3154 C CA . GLY A 1 389 ? 11.976 -7.450 7.557 1.00 96.56 389 GLY A CA 1
ATOM 3155 C C . GLY A 1 389 ? 11.393 -8.779 8.028 1.00 96.56 389 GLY A C 1
ATOM 3156 O O . GLY A 1 389 ? 10.564 -8.808 8.940 1.00 96.56 389 GLY A O 1
ATOM 3157 N N . THR A 1 390 ? 11.895 -9.889 7.480 1.00 95.69 390 THR A N 1
ATOM 3158 C CA . THR A 1 390 ? 11.495 -11.240 7.896 1.00 95.69 390 THR A CA 1
ATOM 3159 C C . THR A 1 390 ? 11.815 -11.486 9.368 1.00 95.69 390 THR A C 1
ATOM 3161 O O . THR A 1 390 ? 10.960 -11.979 10.100 1.00 95.69 390 THR A O 1
ATOM 3164 N N . PHE A 1 391 ? 13.003 -11.091 9.834 1.00 96.31 391 PHE A N 1
ATOM 3165 C CA . PHE A 1 391 ? 13.409 -11.227 11.232 1.00 96.31 391 PHE A CA 1
ATOM 3166 C C . PHE A 1 391 ? 12.504 -10.429 12.182 1.00 96.31 391 PHE A C 1
ATOM 3168 O O . PHE A 1 391 ? 11.964 -10.996 13.134 1.00 96.31 391 PHE A O 1
ATOM 3175 N N . PHE A 1 392 ? 12.279 -9.138 11.918 1.00 96.62 392 PHE A N 1
ATOM 3176 C CA . PHE A 1 392 ? 11.434 -8.299 12.773 1.00 96.62 392 PHE A CA 1
ATOM 3177 C C . PHE A 1 392 ? 9.981 -8.775 12.801 1.00 96.62 392 PHE A C 1
ATOM 3179 O O . PHE A 1 392 ? 9.372 -8.800 13.873 1.00 96.62 392 PHE A O 1
ATOM 3186 N N . LEU A 1 393 ? 9.427 -9.204 11.662 1.00 94.38 393 LEU A N 1
ATOM 3187 C CA . LEU A 1 393 ? 8.063 -9.735 11.609 1.00 94.38 393 LEU A CA 1
ATOM 3188 C C . LEU A 1 393 ? 7.954 -11.109 12.272 1.00 94.38 393 LEU A C 1
ATOM 3190 O O . LEU A 1 393 ? 6.968 -11.381 12.952 1.00 94.38 393 LEU A O 1
ATOM 3194 N N . MET A 1 394 ? 8.974 -11.957 12.155 1.00 93.31 394 MET A N 1
ATOM 3195 C CA . MET A 1 394 ? 9.035 -13.225 12.878 1.00 93.31 394 MET A CA 1
ATOM 3196 C C . MET A 1 394 ? 9.050 -12.987 14.394 1.00 93.31 394 MET A C 1
ATOM 3198 O O . MET A 1 394 ? 8.236 -13.573 15.109 1.00 93.31 394 MET A O 1
ATOM 3202 N N . MET A 1 395 ? 9.887 -12.063 14.881 1.00 93.00 395 MET A N 1
ATOM 3203 C CA . MET A 1 395 ? 9.889 -11.644 16.289 1.00 93.00 395 MET A CA 1
ATOM 3204 C C . MET A 1 395 ? 8.538 -11.060 16.710 1.00 93.00 395 MET A C 1
ATOM 3206 O O . MET A 1 395 ? 8.019 -11.425 17.761 1.00 93.00 395 MET A O 1
ATOM 3210 N N . TYR A 1 396 ? 7.916 -10.222 15.877 1.00 92.06 396 TYR A N 1
ATOM 3211 C CA . TYR A 1 396 ? 6.572 -9.701 16.129 1.00 92.06 396 TYR A CA 1
ATOM 3212 C C . TYR A 1 396 ? 5.544 -10.821 16.328 1.00 92.06 396 TYR A C 1
ATOM 3214 O O . TYR A 1 396 ? 4.796 -10.791 17.305 1.00 92.06 396 TYR A O 1
ATOM 3222 N N . VAL A 1 397 ? 5.514 -11.824 15.441 1.00 88.94 397 VAL A N 1
ATOM 3223 C CA . VAL A 1 397 ? 4.572 -12.949 15.547 1.00 88.94 397 VAL A CA 1
ATOM 3224 C C . VAL A 1 397 ? 4.802 -13.756 16.827 1.00 88.94 397 VAL A C 1
ATOM 3226 O O . VAL A 1 397 ? 3.822 -14.171 17.446 1.00 88.94 397 VAL A O 1
ATOM 3229 N N . PHE A 1 398 ? 6.054 -13.948 17.255 1.00 87.50 398 PHE A N 1
ATOM 3230 C CA . PHE A 1 398 ? 6.370 -14.681 18.487 1.00 87.50 398 PHE A CA 1
ATOM 3231 C C . PHE A 1 398 ? 6.103 -13.890 19.767 1.00 87.50 398 PHE A C 1
ATOM 3233 O O . PHE A 1 398 ? 5.607 -14.455 20.738 1.00 87.50 398 PHE A O 1
ATOM 3240 N N . CYS A 1 399 ? 6.395 -12.589 19.779 1.00 87.06 399 CYS A N 1
ATOM 3241 C CA . CYS A 1 399 ? 6.124 -11.726 20.927 1.00 87.06 399 CYS A CA 1
ATOM 3242 C C . CYS A 1 399 ? 4.627 -11.440 21.102 1.00 87.06 399 CYS A C 1
ATOM 3244 O O . CYS A 1 399 ? 4.199 -11.022 22.178 1.00 87.06 399 CYS A O 1
ATOM 3246 N N . LYS A 1 400 ? 3.819 -11.630 20.053 1.00 82.19 400 LYS A N 1
ATOM 3247 C CA . LYS A 1 400 ? 2.390 -11.342 20.098 1.00 82.19 400 LYS A CA 1
ATOM 3248 C C . LYS A 1 400 ? 1.619 -12.469 20.793 1.00 82.19 400 LYS A C 1
ATOM 3250 O O . LYS A 1 400 ? 1.666 -13.612 20.333 1.00 82.19 400 LYS A O 1
ATOM 3255 N N . PRO A 1 401 ? 0.814 -12.167 21.831 1.00 76.94 401 PRO A N 1
ATOM 3256 C CA . PRO A 1 401 ? 0.025 -13.191 22.500 1.00 76.94 401 PRO A CA 1
ATOM 3257 C C . PRO A 1 401 ? -0.919 -13.924 21.533 1.00 76.94 401 PRO A C 1
ATOM 3259 O O . PRO A 1 401 ? -1.491 -13.355 20.592 1.00 76.94 401 PRO A O 1
ATOM 3262 N N . LYS A 1 402 ? -1.084 -15.231 21.756 1.00 69.94 402 LYS A N 1
ATOM 3263 C CA . LYS A 1 402 ? -1.859 -16.113 20.871 1.00 69.94 402 LYS A CA 1
ATOM 3264 C C . LYS A 1 402 ? -3.324 -15.671 20.764 1.00 69.94 402 LYS A C 1
ATOM 3266 O O . LYS A 1 402 ? -3.842 -15.573 19.653 1.00 69.94 402 LYS A O 1
ATOM 3271 N N . TYR A 1 403 ? -3.941 -15.327 21.896 1.00 68.06 403 TYR A N 1
ATOM 3272 C CA . TYR A 1 403 ? -5.383 -15.084 22.031 1.00 68.06 403 TYR A CA 1
ATOM 3273 C C . TYR A 1 403 ? -5.809 -13.608 21.970 1.00 68.06 403 TYR A C 1
ATOM 3275 O O . TYR A 1 403 ? -6.976 -13.311 22.213 1.00 68.06 403 TYR A O 1
ATOM 3283 N N . THR A 1 404 ? -4.909 -12.681 21.615 1.00 73.31 404 THR A N 1
ATOM 3284 C CA . THR A 1 404 ? -5.218 -11.236 21.549 1.00 73.31 404 THR A CA 1
ATOM 3285 C C . THR A 1 404 ? -6.476 -10.943 20.730 1.00 73.31 404 THR A C 1
ATOM 3287 O O . THR A 1 404 ? -7.352 -10.217 21.183 1.00 73.31 404 THR A O 1
ATOM 3290 N N . ASP A 1 405 ? -6.616 -11.567 19.560 1.00 69.75 405 ASP A N 1
ATOM 3291 C CA . ASP A 1 405 ? -7.738 -11.304 18.650 1.00 69.75 405 ASP A CA 1
ATOM 3292 C C . ASP A 1 405 ? -9.078 -11.793 19.233 1.00 69.75 405 ASP A C 1
ATOM 3294 O O . ASP A 1 405 ? -10.113 -11.161 19.038 1.00 69.75 405 ASP A O 1
ATOM 3298 N N . GLN A 1 406 ? -9.064 -12.888 20.001 1.00 70.12 406 GLN A N 1
ATOM 3299 C CA . GLN A 1 406 ? -10.260 -13.458 20.633 1.00 70.12 406 GLN A CA 1
ATOM 3300 C C . GLN A 1 406 ? -10.716 -12.628 21.834 1.00 70.12 406 GLN A C 1
ATOM 3302 O O . GLN A 1 406 ? -11.893 -12.280 21.922 1.00 70.12 406 GLN A O 1
ATOM 3307 N N . VAL A 1 407 ? -9.781 -12.253 22.716 1.00 67.75 407 VAL A N 1
ATOM 3308 C CA . VAL A 1 407 ? -10.063 -11.436 23.911 1.00 67.75 407 VAL A CA 1
ATOM 3309 C C . VAL A 1 407 ? -10.762 -10.141 23.549 1.00 67.75 407 VAL A C 1
ATOM 3311 O O . VAL A 1 407 ? -11.612 -9.656 24.292 1.00 67.75 407 VAL A O 1
ATOM 3314 N N . VAL A 1 408 ? -10.440 -9.573 22.397 1.00 68.56 408 VAL A N 1
ATOM 3315 C CA . VAL A 1 408 ? -10.994 -8.275 22.062 1.00 68.56 408 VAL A CA 1
ATOM 3316 C C . VAL A 1 408 ? -12.207 -8.348 21.152 1.00 68.56 408 VAL A C 1
ATOM 3318 O O . VAL A 1 408 ? -13.104 -7.524 21.308 1.00 68.56 408 VAL A O 1
ATOM 3321 N N . LEU A 1 409 ? -12.342 -9.386 20.319 1.00 67.25 409 LEU A N 1
ATOM 3322 C CA . LEU A 1 409 ? -13.649 -9.715 19.740 1.00 67.25 409 LEU A CA 1
ATOM 3323 C C . LEU A 1 409 ? -14.705 -9.952 20.826 1.00 67.25 409 LEU A C 1
ATOM 3325 O O . LEU A 1 409 ? -15.863 -9.579 20.630 1.00 67.25 409 LEU A O 1
ATOM 3329 N N . TYR A 1 410 ? -14.314 -10.542 21.962 1.00 66.81 410 TYR A N 1
ATOM 3330 C CA . TYR A 1 410 ? -15.173 -10.654 23.139 1.00 66.81 410 TYR A CA 1
ATOM 3331 C C . TYR A 1 410 ? -15.569 -9.271 23.665 1.00 66.81 410 TYR A C 1
ATOM 3333 O O . TYR A 1 410 ? -16.756 -8.960 23.661 1.00 66.81 410 TYR A O 1
ATOM 3341 N N . LYS A 1 411 ? -14.596 -8.410 24.000 1.00 66.19 411 LYS A N 1
ATOM 3342 C CA . LYS A 1 411 ? -14.860 -7.051 24.511 1.00 66.19 411 LYS A CA 1
ATOM 3343 C C . LYS A 1 411 ? -15.759 -6.234 23.583 1.00 66.19 411 LYS A C 1
ATOM 3345 O O . LYS A 1 411 ? -16.763 -5.702 24.030 1.00 66.19 411 LYS A O 1
ATOM 3350 N N . ILE A 1 412 ? -15.460 -6.208 22.283 1.00 63.69 412 ILE A N 1
ATOM 3351 C CA . ILE A 1 412 ? -16.256 -5.502 21.264 1.00 63.69 412 ILE A CA 1
ATOM 3352 C C . ILE A 1 412 ? -17.728 -5.938 21.293 1.00 63.69 412 ILE A C 1
ATOM 3354 O O . ILE A 1 412 ? -18.641 -5.125 21.138 1.00 63.69 412 ILE A O 1
ATOM 3358 N N . ARG A 1 413 ? -17.980 -7.237 21.469 1.00 66.38 413 ARG A N 1
ATOM 3359 C CA . ARG A 1 413 ? -19.341 -7.780 21.460 1.00 66.38 413 ARG A CA 1
ATOM 3360 C C . ARG A 1 413 ? -20.028 -7.713 22.815 1.00 66.38 413 ARG A C 1
ATOM 3362 O O . ARG A 1 413 ? -21.247 -7.610 22.851 1.00 66.38 413 ARG A O 1
ATOM 3369 N N . GLU A 1 414 ? -19.276 -7.734 23.901 1.00 63.03 414 GLU A N 1
ATOM 3370 C CA . GLU A 1 414 ? -19.786 -7.468 25.241 1.00 63.03 414 GLU A CA 1
ATOM 3371 C C . GLU A 1 414 ? -20.261 -6.013 25.350 1.00 63.03 414 GLU A C 1
ATOM 3373 O O . GLU A 1 414 ? -21.398 -5.774 25.747 1.00 63.03 414 GLU A O 1
ATOM 3378 N N . THR A 1 415 ? -19.478 -5.054 24.840 1.00 58.72 415 THR A N 1
ATOM 3379 C CA . THR A 1 415 ? -19.886 -3.643 24.713 1.00 58.72 415 THR A CA 1
ATOM 3380 C C . THR A 1 415 ? -21.115 -3.471 23.814 1.00 58.72 415 THR A C 1
ATOM 3382 O O . THR A 1 415 ? -21.927 -2.583 24.040 1.00 58.72 415 THR A O 1
ATOM 3385 N N . ARG A 1 416 ? -21.305 -4.342 22.813 1.00 54.56 416 ARG A N 1
ATOM 3386 C CA . ARG A 1 416 ? -22.519 -4.362 21.977 1.00 54.56 416 ARG A CA 1
ATOM 3387 C C . ARG A 1 416 ? -23.761 -4.870 22.725 1.00 54.56 416 ARG A C 1
ATOM 3389 O O . ARG A 1 416 ? -24.868 -4.483 22.363 1.00 54.56 416 ARG A O 1
ATOM 3396 N N . ASN A 1 417 ? -23.582 -5.761 23.700 1.00 52.31 417 ASN A N 1
ATOM 3397 C CA . ASN A 1 417 ? -24.670 -6.376 24.464 1.00 52.31 417 ASN A CA 1
ATOM 3398 C C . ASN A 1 417 ? -25.050 -5.578 25.722 1.00 52.31 417 ASN A C 1
ATOM 3400 O O . ASN A 1 417 ? -26.111 -5.826 26.287 1.00 52.31 417 ASN A O 1
ATOM 3404 N N . GLN A 1 418 ? -24.222 -4.624 26.154 1.00 45.94 418 GLN A N 1
ATOM 3405 C CA . GLN A 1 418 ? -24.618 -3.628 27.146 1.00 45.94 418 GLN A CA 1
ATOM 3406 C C . GLN A 1 418 ? -25.538 -2.601 26.474 1.00 45.94 418 GLN A C 1
ATOM 3408 O O . GLN A 1 418 ? -25.168 -1.975 25.481 1.00 45.94 418 GLN A O 1
ATOM 3413 N N . GLU A 1 419 ? -26.767 -2.468 26.978 1.00 38.72 419 GLU A N 1
ATOM 3414 C CA . GLU A 1 419 ? -27.730 -1.494 26.469 1.00 38.72 419 GLU A CA 1
ATOM 3415 C C . GLU A 1 419 ? -27.137 -0.084 26.561 1.00 38.72 419 GLU A C 1
ATOM 3417 O O . GLU A 1 419 ? -26.819 0.407 27.644 1.00 38.72 419 GLU A O 1
ATOM 3422 N N . ALA A 1 420 ? -26.981 0.574 25.410 1.00 37.28 420 ALA A N 1
ATOM 3423 C CA . ALA A 1 420 ? -26.666 1.993 25.376 1.00 37.28 420 ALA A CA 1
ATOM 3424 C C . ALA A 1 420 ? -27.739 2.756 26.181 1.00 37.28 420 ALA A C 1
ATOM 3426 O O . ALA A 1 420 ? -28.931 2.487 25.979 1.00 37.28 420 ALA A O 1
ATOM 3427 N N . PRO A 1 421 ? -27.367 3.707 27.060 1.00 34.66 421 PRO A N 1
ATOM 3428 C CA . PRO A 1 421 ? -28.343 4.549 27.736 1.00 34.66 421 PRO A CA 1
ATOM 3429 C C . PRO A 1 421 ? -29.252 5.210 26.692 1.00 34.66 421 PRO A C 1
ATOM 3431 O O . PRO A 1 421 ? -28.808 5.654 25.631 1.00 34.66 421 PRO A O 1
ATOM 3434 N N . THR A 1 422 ? -30.547 5.214 26.988 1.00 35.09 422 THR A N 1
ATOM 3435 C CA . THR A 1 422 ? -31.697 5.317 26.073 1.00 35.09 422 THR A CA 1
ATOM 3436 C C . THR A 1 422 ? -31.834 6.607 25.251 1.00 35.09 422 THR A C 1
ATOM 3438 O O . THR A 1 422 ? -32.875 6.806 24.629 1.00 35.09 422 THR A O 1
ATOM 3441 N N . LEU A 1 423 ? -30.815 7.468 25.162 1.00 32.31 423 LEU A N 1
ATOM 3442 C CA . LEU A 1 423 ? -30.951 8.780 24.523 1.00 32.31 423 LEU A CA 1
ATOM 3443 C C . LEU A 1 423 ? -30.443 8.902 23.078 1.00 32.31 423 LEU A C 1
ATOM 3445 O O . LEU A 1 423 ? -30.752 9.901 22.439 1.00 32.31 423 LEU A O 1
ATOM 3449 N N . ILE A 1 424 ? -29.726 7.926 22.505 1.00 36.69 424 ILE A N 1
ATOM 3450 C CA . ILE A 1 424 ? -29.336 7.992 21.078 1.00 36.69 424 ILE A CA 1
ATOM 3451 C C . ILE A 1 424 ? -29.464 6.617 20.412 1.00 36.69 424 ILE A C 1
ATOM 3453 O O . ILE A 1 424 ? -28.488 5.944 20.091 1.00 36.69 424 ILE A O 1
ATOM 3457 N N . LYS A 1 425 ? -30.704 6.201 20.126 1.00 32.22 425 LYS A N 1
ATOM 3458 C CA . LYS A 1 425 ? -30.970 5.192 19.086 1.00 32.22 425 LYS A CA 1
ATOM 3459 C C . LYS A 1 425 ? -30.895 5.859 17.706 1.00 32.22 425 LYS A C 1
ATOM 3461 O O . LYS A 1 425 ? -31.908 6.053 17.041 1.00 32.22 425 LYS A O 1
ATOM 3466 N N . MET A 1 426 ? -29.687 6.180 17.241 1.00 32.84 426 MET A N 1
ATOM 3467 C CA . MET A 1 426 ? -29.455 6.374 15.807 1.00 32.84 426 MET A CA 1
ATOM 3468 C C . MET A 1 426 ? -29.117 5.025 15.166 1.00 32.84 426 MET A C 1
ATOM 3470 O O . MET A 1 426 ? -28.003 4.522 15.283 1.00 32.84 426 MET A O 1
ATOM 3474 N N . LYS A 1 427 ? -30.150 4.441 14.548 1.00 33.44 427 LYS A N 1
ATOM 3475 C CA . LYS A 1 427 ? -30.155 3.464 13.445 1.00 33.44 427 LYS A CA 1
ATOM 3476 C C . LYS A 1 427 ? -28.842 2.680 13.229 1.00 33.44 427 LYS A C 1
ATOM 3478 O O . LYS A 1 427 ? -27.968 3.151 12.519 1.00 33.44 427 LYS A O 1
ATOM 3483 N N . GLY A 1 428 ? -28.763 1.463 13.782 1.00 38.12 428 GLY A N 1
ATOM 3484 C CA . GLY A 1 428 ? -28.058 0.267 13.261 1.00 38.12 428 GLY A CA 1
ATOM 3485 C C . GLY A 1 428 ? -26.537 0.275 13.000 1.00 38.12 428 GLY A C 1
ATOM 3486 O O . GLY A 1 428 ? -25.875 -0.705 13.341 1.00 38.12 428 GLY A O 1
ATOM 3487 N N . ASP A 1 429 ? -25.978 1.333 12.416 1.00 42.19 429 ASP A N 1
ATOM 3488 C CA . ASP A 1 429 ? -24.610 1.390 11.874 1.00 42.19 429 ASP A CA 1
ATOM 3489 C C . ASP A 1 429 ? -23.580 1.991 12.845 1.00 42.19 429 ASP A C 1
ATOM 3491 O O . ASP A 1 429 ? -22.389 1.674 12.785 1.00 42.19 429 ASP A O 1
ATOM 3495 N N . SER A 1 430 ? -24.035 2.803 13.799 1.00 43.03 430 SER A N 1
ATOM 3496 C CA . SER A 1 430 ? -23.203 3.508 14.786 1.00 43.03 430 SER A CA 1
ATOM 3497 C C . SER A 1 430 ? -22.437 2.554 15.718 1.00 43.03 430 SER A C 1
ATOM 3499 O O . SER A 1 430 ? -21.242 2.730 15.944 1.00 43.03 430 SER A O 1
ATOM 3501 N N . SER A 1 431 ? -23.066 1.465 16.176 1.00 43.03 431 SER A N 1
ATOM 3502 C CA . SER A 1 431 ? -22.429 0.470 17.061 1.00 43.03 431 SER A CA 1
ATOM 3503 C C . SER A 1 431 ? -21.307 -0.336 16.379 1.00 43.03 431 SER A C 1
ATOM 3505 O O . SER A 1 431 ? -20.309 -0.673 17.020 1.00 43.03 431 SER A O 1
ATOM 3507 N N . ARG A 1 432 ? -21.408 -0.622 15.069 1.00 46.75 432 ARG A N 1
ATOM 3508 C CA . ARG A 1 432 ? -20.288 -1.233 14.320 1.00 46.75 432 ARG A CA 1
ATOM 3509 C C . ARG A 1 432 ? -19.149 -0.237 14.106 1.00 46.75 432 ARG A C 1
ATOM 3511 O O . ARG A 1 432 ? -17.988 -0.618 14.233 1.00 46.75 432 ARG A O 1
ATOM 3518 N N . MET A 1 433 ? -19.477 1.030 13.835 1.00 45.31 433 MET A N 1
ATOM 3519 C CA . MET A 1 433 ? -18.492 2.097 13.628 1.00 45.31 433 MET A CA 1
ATOM 3520 C C . MET A 1 433 ? -17.633 2.367 14.871 1.00 45.31 433 MET A C 1
ATOM 3522 O O . MET A 1 433 ? -16.423 2.530 14.719 1.00 45.31 433 MET A O 1
ATOM 3526 N N . ILE A 1 434 ? -18.217 2.386 16.073 1.00 50.66 434 ILE A N 1
ATOM 3527 C CA . ILE A 1 434 ? -17.491 2.687 17.322 1.00 50.66 434 ILE A CA 1
ATOM 3528 C C . ILE A 1 434 ? -16.446 1.596 17.629 1.00 50.66 434 ILE A C 1
ATOM 3530 O O . ILE A 1 434 ? -15.311 1.900 17.994 1.00 50.66 434 ILE A O 1
ATOM 3534 N N . ASN A 1 435 ? -16.771 0.330 17.360 1.00 55.09 435 ASN A N 1
ATOM 3535 C CA . ASN A 1 435 ? -15.917 -0.816 17.685 1.00 55.09 435 ASN A CA 1
ATOM 3536 C C . ASN A 1 435 ? -14.720 -1.018 16.735 1.00 55.09 435 ASN A C 1
ATOM 3538 O O . ASN A 1 435 ? -13.654 -1.453 17.172 1.00 55.09 435 ASN A O 1
ATOM 3542 N N . ALA A 1 436 ? -14.857 -0.660 15.453 1.00 53.50 436 ALA A N 1
ATOM 3543 C CA . ALA A 1 436 ? -13.783 -0.778 14.460 1.00 53.50 436 ALA A CA 1
ATOM 3544 C C . ALA A 1 436 ? -12.601 0.175 14.723 1.00 53.50 436 ALA A C 1
ATOM 3546 O O . ALA A 1 436 ? -11.444 -0.169 14.476 1.00 53.50 436 ALA A O 1
ATOM 3547 N N . THR A 1 437 ? -12.876 1.359 15.285 1.00 59.97 437 THR A N 1
ATOM 3548 C CA . THR A 1 437 ? -11.851 2.382 15.575 1.00 59.97 437 THR A CA 1
ATOM 3549 C C . THR A 1 437 ? -10.789 1.918 16.575 1.00 59.97 437 THR A C 1
ATOM 3551 O O . THR A 1 437 ? -9.697 2.482 16.628 1.00 59.97 437 THR A O 1
ATOM 3554 N N . HIS A 1 438 ? -11.080 0.871 17.353 1.00 62.47 438 HIS A N 1
ATOM 3555 C CA . HIS A 1 438 ? -10.159 0.324 18.342 1.00 62.47 438 HIS A CA 1
ATOM 3556 C C . HIS A 1 438 ? -9.097 -0.619 17.767 1.00 62.47 438 HIS A C 1
ATOM 3558 O O . HIS A 1 438 ? -8.103 -0.870 18.446 1.00 62.47 438 HIS A O 1
ATOM 3564 N N . TYR A 1 439 ? -9.265 -1.102 16.532 1.00 68.00 439 TYR A N 1
ATOM 3565 C CA . TYR A 1 439 ? -8.381 -2.107 15.927 1.00 68.00 439 TYR A CA 1
ATOM 3566 C C . TYR A 1 439 ? -7.489 -1.582 14.800 1.00 68.00 439 TYR A C 1
ATOM 3568 O O . TYR A 1 439 ? -6.475 -2.210 14.493 1.00 68.00 439 TYR A O 1
ATOM 3576 N N . GLY A 1 440 ? -7.829 -0.431 14.219 1.00 75.06 440 GLY A N 1
ATOM 3577 C CA . GLY A 1 440 ? -7.204 0.089 12.999 1.00 75.06 440 GLY A CA 1
ATOM 3578 C C . GLY A 1 440 ? -7.988 -0.292 11.738 1.00 75.06 440 GLY A C 1
ATOM 3579 O O . GLY A 1 440 ? -8.938 -1.075 11.792 1.00 75.06 440 GLY A O 1
ATOM 3580 N N . ILE A 1 441 ? -7.593 0.269 10.595 1.00 78.06 441 ILE A N 1
ATOM 3581 C CA . ILE A 1 441 ? -8.377 0.229 9.344 1.00 78.06 441 ILE A CA 1
ATOM 3582 C C . ILE A 1 441 ? -8.635 -1.195 8.819 1.00 78.06 441 ILE A C 1
ATOM 3584 O O . ILE A 1 441 ? -9.727 -1.496 8.340 1.00 78.06 441 ILE A O 1
ATOM 3588 N N . TYR A 1 442 ? -7.675 -2.115 8.979 1.00 79.69 442 TYR A N 1
ATOM 3589 C CA . TYR A 1 442 ? -7.797 -3.485 8.468 1.00 79.69 442 TYR A CA 1
ATOM 3590 C C . TYR A 1 442 ? -8.876 -4.305 9.179 1.00 79.69 442 TYR A C 1
ATOM 3592 O O . TYR A 1 442 ? -9.350 -5.290 8.615 1.00 79.69 442 TYR A O 1
ATOM 3600 N N . TYR A 1 443 ? -9.315 -3.895 10.374 1.00 79.69 443 TYR A N 1
ATOM 3601 C CA . TYR A 1 443 ? -10.493 -4.488 11.001 1.00 79.69 443 TYR A CA 1
ATOM 3602 C C . TYR A 1 443 ? -11.735 -4.313 10.139 1.00 79.69 443 TYR A C 1
ATOM 3604 O O . TYR A 1 443 ? -12.501 -5.256 9.994 1.00 79.69 443 TYR A O 1
ATOM 3612 N N . GLU A 1 444 ? -11.935 -3.129 9.563 1.00 77.38 444 GLU A N 1
ATOM 3613 C CA . GLU A 1 444 ? -13.122 -2.827 8.767 1.00 77.38 444 GLU A CA 1
ATOM 3614 C C . GLU A 1 444 ? -13.137 -3.647 7.479 1.00 77.38 444 GLU A C 1
ATOM 3616 O O . GLU A 1 444 ? -14.154 -4.248 7.131 1.00 77.38 444 GLU A O 1
ATOM 3621 N N . PHE A 1 445 ? -11.978 -3.771 6.830 1.00 83.88 445 PHE A N 1
ATOM 3622 C CA . PHE A 1 445 ? -11.822 -4.643 5.670 1.00 83.88 445 PHE A CA 1
ATOM 3623 C C . PHE A 1 445 ? -12.066 -6.109 6.042 1.00 83.88 445 PHE A C 1
ATOM 3625 O O . PHE A 1 445 ? -12.745 -6.828 5.308 1.00 83.88 445 PHE A O 1
ATOM 3632 N N . CYS A 1 446 ? -11.582 -6.547 7.208 1.00 83.00 446 CYS A N 1
ATOM 3633 C CA . CYS A 1 446 ? -11.821 -7.901 7.691 1.00 83.00 446 CYS A CA 1
ATOM 3634 C C . CYS A 1 446 ? -13.290 -8.155 8.076 1.00 83.00 446 CYS A C 1
ATOM 3636 O O . CYS A 1 446 ? -13.805 -9.214 7.741 1.00 83.00 446 CYS A O 1
ATOM 3638 N N . ASP A 1 447 ? -13.983 -7.223 8.737 1.00 79.62 447 ASP A N 1
ATOM 3639 C CA . ASP A 1 447 ? -15.409 -7.353 9.099 1.00 79.62 447 ASP A CA 1
ATOM 3640 C C . ASP A 1 447 ? -16.313 -7.364 7.858 1.00 79.62 447 ASP A C 1
ATOM 3642 O O . ASP A 1 447 ? -17.364 -8.005 7.845 1.00 79.62 447 ASP A O 1
ATOM 3646 N N . LEU A 1 448 ? -15.894 -6.679 6.788 1.00 79.81 448 LEU A N 1
ATOM 3647 C CA . LEU A 1 448 ? -16.597 -6.684 5.509 1.00 79.81 448 LEU A CA 1
ATOM 3648 C C . LEU A 1 448 ? -16.419 -8.014 4.757 1.00 79.81 448 LEU A C 1
ATOM 3650 O O . LEU A 1 448 ? -17.372 -8.517 4.157 1.00 79.81 448 LEU A O 1
ATOM 3654 N N . VAL A 1 449 ? -15.206 -8.576 4.774 1.00 83.75 449 VAL A N 1
ATOM 3655 C CA . VAL A 1 449 ? -14.831 -9.746 3.962 1.00 83.75 449 VAL A CA 1
ATOM 3656 C C . VAL A 1 449 ? -15.026 -11.077 4.684 1.00 83.75 449 VAL A C 1
ATOM 3658 O O . VAL A 1 449 ? -15.424 -12.042 4.038 1.00 83.75 449 VAL A O 1
ATOM 3661 N N . PHE A 1 450 ? -14.789 -11.158 5.993 1.00 82.69 450 PHE A N 1
ATOM 3662 C CA . PHE A 1 450 ? -14.845 -12.399 6.771 1.00 82.69 450 PHE A CA 1
ATOM 3663 C C . PHE A 1 450 ? -16.040 -12.423 7.721 1.00 82.69 450 PHE A C 1
ATOM 3665 O O . PHE A 1 450 ? -16.420 -11.414 8.312 1.00 82.69 450 PHE A O 1
ATOM 3672 N N . LYS A 1 451 ? -16.590 -13.617 7.968 1.00 76.62 451 LYS A N 1
ATOM 3673 C CA . LYS A 1 451 ? -17.548 -13.807 9.061 1.00 76.62 451 LYS A CA 1
ATOM 3674 C C . LYS A 1 451 ? -16.789 -14.098 10.356 1.00 76.62 451 LYS A C 1
ATOM 3676 O O . LYS A 1 451 ? -16.286 -15.200 10.564 1.00 76.62 451 LYS A O 1
ATOM 3681 N N . LEU A 1 452 ? -16.677 -13.094 11.227 1.00 71.31 452 LEU A N 1
ATOM 3682 C CA . LEU A 1 452 ? -15.934 -13.200 12.490 1.00 71.31 452 LEU A CA 1
ATOM 3683 C C . LEU A 1 452 ? -16.609 -14.196 13.473 1.00 71.31 452 LEU A C 1
ATOM 3685 O O . LEU A 1 452 ? -17.838 -14.172 13.620 1.00 71.31 452 LEU A O 1
ATOM 3689 N N . PRO A 1 453 ? -15.845 -15.052 14.186 1.00 62.50 453 PRO A N 1
ATOM 3690 C CA . PRO A 1 453 ? -16.363 -16.190 14.966 1.00 62.50 453 PRO A CA 1
ATOM 3691 C C . PRO A 1 453 ? -17.341 -15.780 16.085 1.00 62.50 453 PRO A C 1
ATOM 3693 O O . PRO A 1 453 ? -17.171 -14.701 16.644 1.00 62.50 453 PRO A O 1
ATOM 3696 N N . PRO A 1 454 ? -18.368 -16.590 16.436 1.00 57.53 454 PRO A N 1
ATOM 3697 C CA . PRO A 1 454 ? -19.425 -16.248 17.406 1.00 57.53 454 PRO A CA 1
ATOM 3698 C C . PRO A 1 454 ? -18.921 -16.131 18.860 1.00 57.53 454 PRO A C 1
ATOM 3700 O O . PRO A 1 454 ? -17.999 -16.832 19.261 1.00 57.53 454 PRO A O 1
ATOM 3703 N N . THR A 1 455 ? -19.561 -15.274 19.667 1.00 54.09 455 THR A N 1
ATOM 3704 C CA . THR A 1 455 ? -19.181 -14.924 21.058 1.00 54.09 455 THR A CA 1
ATOM 3705 C C . THR A 1 455 ? -19.127 -16.124 21.992 1.00 54.09 455 THR A C 1
ATOM 3707 O O . THR A 1 455 ? -18.232 -16.202 22.820 1.00 54.09 455 THR A O 1
ATOM 3710 N N . HIS A 1 456 ? -20.035 -17.087 21.828 1.00 49.41 456 HIS A N 1
ATOM 3711 C CA . HIS A 1 456 ? -20.097 -18.278 22.678 1.00 49.41 456 HIS A CA 1
ATOM 3712 C C . HIS A 1 456 ? -18.826 -19.138 22.592 1.00 49.41 456 HIS A C 1
ATOM 3714 O O . HIS A 1 456 ? -18.338 -19.623 23.604 1.00 49.41 456 HIS A O 1
ATOM 3720 N N . LYS A 1 457 ? -18.243 -19.283 21.392 1.00 55.78 457 LYS A N 1
ATOM 3721 C CA . LYS A 1 457 ? -16.971 -20.008 21.204 1.00 55.78 457 LYS A CA 1
ATOM 3722 C C . LYS A 1 457 ? -15.776 -19.255 21.798 1.00 55.78 457 LYS A C 1
ATOM 3724 O O . LYS A 1 457 ? -14.755 -19.860 22.100 1.00 55.78 457 LYS A O 1
ATOM 3729 N N . ILE A 1 458 ? -15.897 -17.934 21.926 1.00 57.16 458 ILE A N 1
ATOM 3730 C CA . ILE A 1 458 ? -14.863 -17.066 22.493 1.00 57.16 458 ILE A CA 1
ATOM 3731 C C . ILE A 1 458 ? -14.933 -17.092 24.026 1.00 57.16 458 ILE A C 1
ATOM 3733 O O . ILE A 1 458 ? -13.892 -17.175 24.665 1.00 57.16 458 ILE A O 1
ATOM 3737 N N . GLY A 1 459 ? -16.140 -17.093 24.604 1.00 55.19 459 GLY A N 1
ATOM 3738 C CA . GLY A 1 459 ? -16.356 -17.231 26.049 1.00 55.19 459 GLY A CA 1
ATOM 3739 C C . GLY A 1 459 ? -15.796 -18.543 26.598 1.00 55.19 459 GLY A C 1
ATOM 3740 O O . GLY A 1 459 ? -15.001 -18.513 27.528 1.00 55.19 459 GLY A O 1
ATOM 3741 N N . SER A 1 460 ? -16.085 -19.674 25.943 1.00 58.81 460 SER A N 1
ATOM 3742 C CA . SER A 1 460 ? -15.536 -20.978 26.346 1.00 58.81 460 SER A CA 1
ATOM 3743 C C . SER A 1 460 ? -14.004 -21.038 26.261 1.00 58.81 460 SER A C 1
ATOM 3745 O O . SER A 1 460 ? -13.359 -21.639 27.113 1.00 58.81 460 SER A O 1
ATOM 3747 N N . ALA A 1 461 ? -13.406 -20.388 25.254 1.00 59.03 461 ALA A N 1
ATOM 3748 C CA . ALA A 1 461 ? -11.951 -20.297 25.124 1.00 59.03 461 ALA A CA 1
ATOM 3749 C C . ALA A 1 461 ? -11.331 -19.379 26.194 1.00 59.03 461 ALA A C 1
ATOM 3751 O O . ALA A 1 461 ? -10.248 -19.669 26.695 1.00 59.03 461 ALA A O 1
ATOM 3752 N N . LEU A 1 462 ? -12.010 -18.289 26.574 1.00 60.25 462 LEU A N 1
ATOM 3753 C CA . LEU A 1 462 ? -11.586 -17.424 27.680 1.00 60.25 462 LEU A CA 1
ATOM 3754 C C . LEU A 1 462 ? -11.668 -18.133 29.034 1.00 60.25 462 LEU A C 1
ATOM 3756 O O . LEU A 1 462 ? -10.757 -17.989 29.844 1.00 60.25 462 LEU A O 1
ATOM 3760 N N . GLU A 1 463 ? -12.728 -18.903 29.274 1.00 64.81 463 GLU A N 1
ATOM 3761 C CA . GLU A 1 463 ? -12.881 -19.709 30.490 1.00 64.81 463 GLU A CA 1
ATOM 3762 C C . GLU A 1 463 ? -11.776 -20.763 30.608 1.00 64.81 463 GLU A C 1
ATOM 3764 O O . GLU A 1 463 ? -11.187 -20.921 31.676 1.00 64.81 463 GLU A O 1
ATOM 3769 N N . GLU A 1 464 ? -11.423 -21.423 29.504 1.00 65.44 464 GLU A N 1
ATOM 3770 C CA . GLU A 1 464 ? -10.295 -22.356 29.458 1.00 65.44 464 GLU A CA 1
ATOM 3771 C C . GLU A 1 464 ? -8.954 -21.656 29.757 1.00 65.44 464 GLU A C 1
ATOM 3773 O O . GLU A 1 464 ? -8.110 -22.202 30.467 1.00 65.44 464 GLU A O 1
ATOM 3778 N N . ILE A 1 465 ? -8.765 -20.416 29.289 1.00 62.84 465 ILE A N 1
ATOM 3779 C CA . ILE A 1 465 ? -7.572 -19.605 29.585 1.00 62.84 465 ILE A CA 1
ATOM 3780 C C . ILE A 1 465 ? -7.519 -19.205 31.062 1.00 62.84 465 ILE A C 1
ATOM 3782 O O . ILE A 1 465 ? -6.469 -19.357 31.685 1.00 62.84 465 ILE A O 1
ATOM 3786 N N . HIS A 1 466 ? -8.625 -18.717 31.630 1.00 66.88 466 HIS A N 1
ATOM 3787 C CA . HIS A 1 466 ? -8.689 -18.366 33.050 1.00 66.88 466 HIS A CA 1
ATOM 3788 C C . HIS A 1 466 ? -8.430 -19.586 33.937 1.00 66.88 466 HIS A C 1
ATOM 3790 O O . HIS A 1 466 ? -7.723 -19.469 34.936 1.00 66.88 466 HIS A O 1
ATOM 3796 N N . ARG A 1 467 ? -8.924 -20.766 33.542 1.00 64.19 467 ARG A N 1
ATOM 3797 C CA . ARG A 1 467 ? -8.645 -22.025 34.239 1.00 64.19 467 ARG A CA 1
ATOM 3798 C C . ARG A 1 467 ? -7.159 -22.388 34.182 1.00 64.19 467 ARG A C 1
ATOM 3800 O O . ARG A 1 467 ? -6.552 -22.613 35.222 1.00 64.19 467 ARG A O 1
ATOM 3807 N N . ASN A 1 468 ? -6.543 -22.339 33.001 1.00 64.94 468 ASN A N 1
ATOM 3808 C CA . ASN A 1 468 ? -5.122 -22.668 32.840 1.00 64.94 468 ASN A CA 1
ATOM 3809 C C . ASN A 1 468 ? -4.192 -21.657 33.547 1.00 64.94 468 ASN A C 1
ATOM 3811 O O . ASN A 1 468 ? -3.127 -22.035 34.031 1.00 64.94 468 ASN A O 1
ATOM 3815 N N . GLN A 1 469 ? -4.577 -20.377 33.629 1.00 62.84 469 GLN A N 1
ATOM 3816 C CA . GLN A 1 469 ? -3.855 -19.351 34.398 1.00 62.84 469 GLN A CA 1
ATOM 3817 C C . GLN A 1 469 ? -4.011 -19.531 35.913 1.00 62.84 469 GLN A C 1
ATOM 3819 O O . GLN A 1 469 ? -3.050 -19.321 36.648 1.00 62.84 469 GLN A O 1
ATOM 3824 N N . ALA A 1 470 ? -5.188 -19.952 36.383 1.00 59.22 470 ALA A N 1
ATOM 3825 C CA . ALA A 1 470 ? -5.399 -20.289 37.789 1.00 59.22 470 ALA A CA 1
ATOM 3826 C C . ALA A 1 470 ? -4.583 -21.523 38.215 1.00 59.22 470 ALA A C 1
ATOM 3828 O O . ALA A 1 470 ? -4.065 -21.560 39.325 1.00 59.22 470 ALA A O 1
ATOM 3829 N N . GLU A 1 471 ? -4.413 -22.499 37.320 1.00 55.06 471 GLU A N 1
ATOM 3830 C CA . GLU A 1 471 ? -3.601 -23.700 37.559 1.00 55.06 471 GLU A CA 1
ATOM 3831 C C . GLU A 1 471 ? -2.087 -23.418 37.531 1.00 55.06 471 GLU A C 1
ATOM 3833 O O . GLU A 1 471 ? -1.337 -24.040 38.279 1.00 55.06 471 GLU A O 1
ATOM 3838 N N . THR A 1 472 ? -1.625 -22.456 36.721 1.00 54.88 472 THR A N 1
ATOM 3839 C CA . THR A 1 472 ? -0.201 -22.060 36.651 1.00 54.88 472 THR A CA 1
ATOM 3840 C C . THR A 1 472 ? 0.207 -20.998 37.674 1.00 54.88 472 THR A C 1
ATOM 3842 O O . THR A 1 472 ? 1.393 -20.867 37.949 1.00 54.88 472 THR A O 1
ATOM 3845 N N . GLY A 1 473 ? -0.741 -20.255 38.255 1.00 46.16 473 GLY A N 1
ATOM 3846 C CA . GLY A 1 473 ? -0.502 -19.322 39.367 1.00 46.16 473 GLY A CA 1
ATOM 3847 C C . GLY A 1 473 ? -0.581 -19.949 40.767 1.00 46.16 473 GLY A C 1
ATOM 3848 O O . GLY A 1 473 ? -0.402 -19.238 41.752 1.00 46.16 473 GLY A O 1
ATOM 3849 N N . ALA A 1 474 ? -0.887 -21.247 40.857 1.00 43.75 474 ALA A N 1
ATOM 3850 C CA . ALA A 1 474 ? -0.967 -22.023 42.099 1.00 43.75 474 ALA A CA 1
ATOM 3851 C C . ALA A 1 474 ? 0.237 -22.973 42.314 1.00 43.75 474 ALA A C 1
ATOM 3853 O O . ALA A 1 474 ? 0.222 -23.774 43.251 1.00 43.75 474 ALA A O 1
ATOM 3854 N N . GLN A 1 475 ? 1.263 -22.880 41.460 1.00 35.97 475 GLN A N 1
ATOM 3855 C CA . GLN A 1 475 ? 2.610 -23.435 41.661 1.00 35.97 475 GLN A CA 1
ATOM 3856 C C . GLN A 1 475 ? 3.582 -22.294 41.944 1.00 35.97 475 GLN A C 1
ATOM 3858 O O . GLN A 1 475 ? 4.521 -22.527 42.737 1.00 35.97 475 GLN A O 1
#

Secondary structure (DSSP, 8-state):
--------------------------------S-------HHHHTHHHHHHHHHHHHHHHHHHHHHHHHHHHHHHHHTT-HHHHHHHHHHHHHHHHHHHHHHHHHHHHH-SS--HHHHHHHHHHHHTHHHHHHHHHHHHHHHHHHHHTT-SPPPHHHHHHHHHHHHHHHHHHHHHHHHHHHHHHHHHHHHHHHS-TTS--HHHHHHHHHHHHHHHHHHHHHHHHHHHTS-TT--HHHHHHHHHHHHHHHHHHHHHHHHHTTT-HHHHHHHHHHHHHHHHHHHHHHHHHHHHHHHTT-TT-GGGG--HHHHHHHHHHHIIIIITGGGT----SGGGGGGGHHHHHHHHHHHHHHHHHHHHHHHHHHHT-S---HHHHHHHHHHHHHHHHHHHHHHHHHHHS-TTHHHHHHHHHHHHHHSPPPTT---TTTHHHHHHHTTT-HHHHHHHHHS-PPPHHHHHHHHHHHHHHHHHHS--

Nearest PDB structures (foldseek):
  8xej-assembly1_X  TM=7.149E-01  e=2.934E-05  Homo sapiens
  7dce-assembly1_X  TM=6.901E-01  e=2.814E-05  Homo sapiens
  6pwc-assembly1_R  TM=1.986E-01  e=3.278E-01  Homo sapiens

pLDDT: mean 76.7, std 20.68, range [23.69, 97.62]

Sequence (475 aa):
MNDERERIETCNSTNGVNNANDEHLPQVPPQSSRDRSTGGVLARILFQRLLIFSLVRLIIYLNKIYQDFHAVDEYYNDNDFNYCIISIAAIVAPPLIYTVYLTGANLAKDDIINKSEISTRAVNGVLLVPWQIKRHLDVLHYTAQKACQWRTPVEQEKEDIKTLERNAEILEFFEDFYSGFLQLVMQIYILFGKNLFGSGDHEFQNTKVLYWQLFGSALSISSMMIASRRRDDGPLTGVLSFLGWSCIFVSRVVVFSLVATYIHFWLFILCLIHVLVFSLWIYNIAIESYHISSSSTSVTNAQWTSTRRRASIAILVFLFFGVPSLVFWPIMFQLKECKRPLIFLLVITVENIFLLLIWGVFHVSYVGSQLSEYQMLMVSMIVIATLGGTFFLMMYVFCKPKYTDQVVLYKIRETRNQEAPTLIKMKGDSSRMINATHYGIYYEFCDLVFKLPPTHKIGSALEEIHRNQAETGAQ